Protein AF-0000000084557994 (afdb_homodimer)

Sequence (776 aa):
MKQEDIAINGDSAIALAWKQINPDVVAAYPITPQTIIVEKYSEYVADGHVSTEFVCVESEHSALTLCTTSSSAGARTFTATASQGLAFMWEMLPIAASMRVPLVMAVANRAVSGPIDIHNDHGDVMSARDCGWISLFSENVQEAYDLSIMATRIAEHHSVQLPVLVNLDGFILTHAIERITPLDEKDVRKFVGEFKPLHPLLDVKHPVSHNLMDGPMFYFPHKYQMVVAMHHVPKVAQDVFNDFEKISGRKYKIVEEYKCDDAEYIAIVLGSTFGTMKEAVDQLRKEGKKVGVAMPRMFRPWPIAELAKLMKGKKAVIVMDKHLSIGSYGPMFPEVVAAALENESMPKMYNYIYGLGGADTMVSDFISVFRDVEKGKAKRINYLGVKEMKQEDIAINGDSAIALAWKQINPDVVAAYPITPQTIIVEKYSEYVADGHVSTEFVCVESEHSALTLCTTSSSAGARTFTATASQGLAFMWEMLPIAASMRVPLVMAVANRAVSGPIDIHNDHGDVMSARDCGWISLFSENVQEAYDLSIMATRIAEHHSVQLPVLVNLDGFILTHAIERITPLDEKDVRKFVGEFKPLHPLLDVKHPVSHNLMDGPMFYFPHKYQMVVAMHHVPKVAQDVFNDFEKISGRKYKIVEEYKCDDAEYIAIVLGSTFGTMKEAVDQLRKEGKKVGVAMPRMFRPWPIAELAKLMKGKKAVIVMDKHLSIGSYGPMFPEVVAAALENESMPKMYNYIYGLGGADTMVSDFISVFRDVEKGKAKRINYLGVKE

Structure (mmCIF, N/CA/C/O backbone):
data_AF-0000000084557994-model_v1
#
loop_
_entity.id
_entity.type
_entity.pdbx_description
1 polymer 'PorA protein'
#
loop_
_atom_site.group_PDB
_atom_site.id
_atom_site.type_symbol
_atom_site.label_atom_id
_atom_site.label_alt_id
_atom_site.label_comp_id
_atom_site.label_asym_id
_atom_site.label_entity_id
_atom_site.label_seq_id
_atom_site.pdbx_PDB_ins_code
_atom_site.Cartn_x
_atom_site.Cartn_y
_atom_site.Cartn_z
_atom_site.occupancy
_atom_site.B_iso_or_equiv
_atom_site.auth_seq_id
_atom_site.auth_comp_id
_atom_site.auth_asym_id
_atom_site.auth_atom_id
_atom_site.pdbx_PDB_model_num
ATOM 1 N N . MET A 1 1 ? -2.791 -40.188 -21.484 1 44.28 1 MET A N 1
ATOM 2 C CA . MET A 1 1 ? -2.271 -39.812 -22.797 1 44.28 1 MET A CA 1
ATOM 3 C C . MET A 1 1 ? -1.181 -38.75 -22.688 1 44.28 1 MET A C 1
ATOM 5 O O . MET A 1 1 ? -1.223 -37.906 -21.797 1 44.28 1 MET A O 1
ATOM 9 N N . LYS A 1 2 ? -0.091 -38.906 -23.234 1 56.62 2 LYS A N 1
ATOM 10 C CA . LYS A 1 2 ? 1.094 -38.062 -23.141 1 56.62 2 LYS A CA 1
ATOM 11 C C . LYS A 1 2 ? 0.76 -36.625 -23.484 1 56.62 2 LYS A C 1
ATOM 13 O O . LYS A 1 2 ? 0.193 -36.344 -24.547 1 56.62 2 LYS A O 1
ATOM 18 N N . GLN A 1 3 ? 0.697 -35.625 -22.562 1 70.25 3 GLN A N 1
ATOM 19 C CA . GLN A 1 3 ? 0.395 -34.188 -22.781 1 70.25 3 GLN A CA 1
ATOM 20 C C . GLN A 1 3 ? 1.343 -33.594 -23.797 1 70.25 3 GLN A C 1
ATOM 22 O O . GLN A 1 3 ? 2.555 -33.812 -23.75 1 70.25 3 GLN A O 1
ATOM 27 N N . GLU A 1 4 ? 0.827 -33.25 -25.016 1 87.25 4 GLU A N 1
ATOM 28 C CA . GLU A 1 4 ? 1.616 -32.625 -26.078 1 87.25 4 GLU A CA 1
ATOM 29 C C . GLU A 1 4 ? 1.887 -31.156 -25.797 1 87.25 4 GLU A C 1
ATOM 31 O O . GLU A 1 4 ? 1.007 -30.453 -25.312 1 87.25 4 GLU A O 1
ATOM 36 N N . ASP A 1 5 ? 3.127 -30.781 -25.984 1 94.06 5 ASP A N 1
ATOM 37 C CA . ASP A 1 5 ? 3.535 -29.391 -25.828 1 94.06 5 ASP A CA 1
ATOM 38 C C . ASP A 1 5 ? 2.881 -28.5 -26.875 1 94.06 5 ASP A C 1
ATOM 40 O O . ASP A 1 5 ? 2.65 -28.938 -28 1 94.06 5 ASP A O 1
ATOM 44 N N . ILE A 1 6 ? 2.553 -27.328 -26.438 1 95.94 6 ILE A N 1
ATOM 45 C CA . ILE A 1 6 ? 2.016 -26.359 -27.375 1 95.94 6 ILE A CA 1
ATOM 46 C C . ILE A 1 6 ? 2.74 -25.016 -27.203 1 95.94 6 ILE A C 1
ATOM 48 O O . ILE A 1 6 ? 3.334 -24.766 -26.156 1 95.94 6 ILE A O 1
ATOM 52 N N . ALA A 1 7 ? 2.758 -24.25 -28.234 1 96.69 7 ALA A N 1
ATOM 53 C CA . ALA A 1 7 ? 3.238 -22.859 -28.188 1 96.69 7 ALA A CA 1
ATOM 54 C C . ALA A 1 7 ? 2.084 -21.891 -27.984 1 96.69 7 ALA A C 1
ATOM 56 O O . ALA A 1 7 ? 1.132 -21.875 -28.766 1 96.69 7 ALA A O 1
ATOM 57 N N . ILE A 1 8 ? 2.162 -21.125 -26.922 1 96.31 8 ILE A N 1
ATOM 58 C CA . ILE A 1 8 ? 1.034 -20.281 -26.578 1 96.31 8 ILE A CA 1
ATOM 59 C C . ILE A 1 8 ? 1.528 -19.062 -25.781 1 96.31 8 ILE A C 1
ATOM 61 O O . ILE A 1 8 ? 2.559 -19.141 -25.109 1 96.31 8 ILE A O 1
ATOM 65 N N . ASN A 1 9 ? 0.932 -17.938 -25.938 1 95.62 9 ASN A N 1
ATOM 66 C CA . ASN A 1 9 ? 1.305 -16.781 -25.109 1 95.62 9 ASN A CA 1
ATOM 67 C C . ASN A 1 9 ? 0.622 -16.828 -23.75 1 95.62 9 ASN A C 1
ATOM 69 O O . ASN A 1 9 ? -0.311 -17.609 -23.547 1 95.62 9 ASN A O 1
ATOM 73 N N . GLY A 1 10 ? 1.107 -16.062 -22.828 1 96.88 10 GLY A N 1
ATOM 74 C CA . GLY A 1 10 ? 0.639 -16.094 -21.438 1 96.88 10 GLY A CA 1
ATOM 75 C C . GLY A 1 10 ? -0.854 -15.859 -21.312 1 96.88 10 GLY A C 1
ATOM 76 O O . GLY A 1 10 ? -1.539 -16.562 -20.578 1 96.88 10 GLY A O 1
ATOM 77 N N . ASP A 1 11 ? -1.378 -14.836 -22.016 1 97.38 11 ASP A N 1
ATOM 78 C CA . ASP A 1 11 ? -2.799 -14.508 -21.953 1 97.38 11 ASP A CA 1
ATOM 79 C C . ASP A 1 11 ? -3.654 -15.68 -22.438 1 97.38 11 ASP A C 1
ATOM 81 O O . ASP A 1 11 ? -4.633 -16.047 -21.781 1 97.38 11 ASP A O 1
ATOM 85 N N . SER A 1 12 ? -3.254 -16.234 -23.531 1 97.38 12 SER A N 1
ATOM 86 C CA . SER A 1 12 ? -3.992 -17.359 -24.094 1 97.38 12 SER A CA 1
ATOM 87 C C . SER A 1 12 ? -3.879 -18.594 -23.203 1 97.38 12 SER A C 1
ATOM 89 O O . SER A 1 12 ? -4.809 -19.406 -23.125 1 97.38 12 SER A O 1
ATOM 91 N N . ALA A 1 13 ? -2.748 -18.734 -22.562 1 98.06 13 ALA A N 1
ATOM 92 C CA . ALA A 1 13 ? -2.561 -19.844 -21.625 1 98.06 13 ALA A CA 1
ATOM 93 C C . ALA A 1 13 ? -3.539 -19.75 -20.469 1 98.06 13 ALA A C 1
ATOM 95 O O . ALA A 1 13 ? -4.074 -20.781 -20.016 1 98.06 13 ALA A O 1
ATOM 96 N N . ILE A 1 14 ? -3.748 -18.594 -19.938 1 98.38 14 ILE A N 1
ATOM 97 C CA . ILE A 1 14 ? -4.719 -18.375 -18.875 1 98.38 14 ILE A CA 1
ATOM 98 C C . ILE A 1 14 ? -6.125 -18.688 -19.391 1 98.38 14 ILE A C 1
ATOM 100 O O . ILE A 1 14 ? -6.906 -19.359 -18.703 1 98.38 14 ILE A O 1
ATOM 104 N N . ALA A 1 15 ? -6.418 -18.172 -20.578 1 98.25 15 ALA A N 1
ATOM 105 C CA . ALA A 1 15 ? -7.715 -18.453 -21.188 1 98.25 15 ALA A CA 1
ATOM 106 C C . ALA A 1 15 ? -7.938 -19.953 -21.344 1 98.25 15 ALA A C 1
ATOM 108 O O . ALA A 1 15 ? -9.047 -20.453 -21.125 1 98.25 15 ALA A O 1
ATOM 109 N N . LEU A 1 16 ? -6.922 -20.625 -21.75 1 98.06 16 LEU A N 1
ATOM 110 C CA . LEU A 1 16 ? -6.996 -22.078 -21.891 1 98.06 16 LEU A CA 1
ATOM 111 C C . LEU A 1 16 ? -7.316 -22.734 -20.562 1 98.06 16 LEU A C 1
ATOM 113 O O . LEU A 1 16 ? -8.164 -23.641 -20.5 1 98.06 16 LEU A O 1
ATOM 117 N N . ALA A 1 17 ? -6.59 -22.359 -19.516 1 98.5 17 ALA A N 1
ATOM 118 C CA . ALA A 1 17 ? -6.875 -22.875 -18.172 1 98.5 17 ALA A CA 1
ATOM 119 C C . ALA A 1 17 ? -8.336 -22.641 -17.797 1 98.5 17 ALA A C 1
ATOM 121 O O . ALA A 1 17 ? -8.992 -23.547 -17.266 1 98.5 17 ALA A O 1
ATOM 122 N N . TRP A 1 18 ? -8.82 -21.391 -18.047 1 98.44 18 TRP A N 1
ATOM 123 C CA . TRP A 1 18 ? -10.211 -21.047 -17.75 1 98.44 18 TRP A CA 1
ATOM 124 C C . TRP A 1 18 ? -11.172 -21.953 -18.516 1 98.44 18 TRP A C 1
ATOM 126 O O . TRP A 1 18 ? -12.172 -22.406 -17.953 1 98.44 18 TRP A O 1
ATOM 136 N N . LYS A 1 19 ? -10.844 -22.141 -19.781 1 98.25 19 LYS A N 1
ATOM 137 C CA . LYS A 1 19 ? -11.672 -23.016 -20.609 1 98.25 19 LYS A CA 1
ATOM 138 C C . LYS A 1 19 ? -11.781 -24.422 -20 1 98.25 19 LYS A C 1
ATOM 140 O O . LYS A 1 19 ? -12.867 -24.984 -19.953 1 98.25 19 LYS A O 1
ATOM 145 N N . GLN A 1 20 ? -10.664 -24.906 -19.578 1 98 20 GLN A N 1
ATOM 146 C CA . GLN A 1 20 ? -10.617 -26.25 -19.016 1 98 20 GLN A CA 1
ATOM 147 C C . GLN A 1 20 ? -11.367 -26.328 -17.688 1 98 20 GLN A C 1
ATOM 149 O O . GLN A 1 20 ? -11.938 -27.359 -17.344 1 98 20 GLN A O 1
ATOM 154 N N . ILE A 1 21 ? -11.406 -25.25 -16.938 1 97.81 21 ILE A N 1
ATOM 155 C CA . ILE A 1 21 ? -12.094 -25.188 -15.656 1 97.81 21 ILE A CA 1
ATOM 156 C C . ILE A 1 21 ? -13.594 -24.984 -15.891 1 97.81 21 ILE A C 1
ATOM 158 O O . ILE A 1 21 ? -14.414 -25.531 -15.141 1 97.81 21 ILE A O 1
ATOM 162 N N . ASN A 1 22 ? -13.914 -24.219 -16.906 1 97.75 22 ASN A N 1
ATOM 163 C CA . ASN A 1 22 ? -15.297 -23.906 -17.266 1 97.75 22 ASN A CA 1
ATOM 164 C C . ASN A 1 22 ? -16.031 -23.172 -16.141 1 97.75 22 ASN A C 1
ATOM 166 O O . ASN A 1 22 ? -17.062 -23.641 -15.664 1 97.75 22 ASN A O 1
ATOM 170 N N . PRO A 1 23 ? -15.508 -22 -15.742 1 97.5 23 PRO A N 1
ATOM 171 C CA . PRO A 1 23 ? -16.219 -21.234 -14.711 1 97.5 23 PRO A CA 1
ATOM 172 C C . PRO A 1 23 ? -17.656 -20.891 -15.109 1 97.5 23 PRO A C 1
ATOM 174 O O . PRO A 1 23 ? -17.969 -20.875 -16.297 1 97.5 23 PRO A O 1
ATOM 177 N N . ASP A 1 24 ? -18.516 -20.562 -14.133 1 96.94 24 ASP A N 1
ATOM 178 C CA . ASP A 1 24 ? -19.906 -20.234 -14.391 1 96.94 24 ASP A CA 1
ATOM 179 C C . ASP A 1 24 ? -20.047 -18.844 -15 1 96.94 24 ASP A C 1
ATOM 181 O O . ASP A 1 24 ? -20.875 -18.609 -15.883 1 96.94 24 ASP A O 1
ATOM 185 N N . VAL A 1 25 ? -19.281 -17.906 -14.461 1 97 25 VAL A N 1
ATOM 186 C CA . VAL A 1 25 ? -19.406 -16.516 -14.875 1 97 25 VAL A CA 1
ATOM 187 C C . VAL A 1 25 ? -18.016 -15.93 -15.117 1 97 25 VAL A C 1
ATOM 189 O O . VAL A 1 25 ? -17.078 -16.188 -14.352 1 97 25 VAL A O 1
ATOM 192 N N . VAL A 1 26 ? -17.844 -15.266 -16.203 1 97 26 VAL A N 1
ATOM 193 C CA . VAL A 1 26 ? -16.672 -14.445 -16.484 1 97 26 VAL A CA 1
ATOM 194 C C . VAL A 1 26 ? -17.109 -13.023 -16.828 1 97 26 VAL A C 1
ATOM 196 O O . VAL A 1 26 ? -17.859 -12.82 -17.781 1 97 26 VAL A O 1
ATOM 199 N N . ALA A 1 27 ? -16.672 -12.07 -15.992 1 95.44 27 ALA A N 1
ATOM 200 C CA . ALA A 1 27 ? -16.891 -10.656 -16.281 1 95.44 27 ALA A CA 1
ATOM 201 C C . ALA A 1 27 ? -15.664 -10.039 -16.953 1 95.44 27 ALA A C 1
ATOM 203 O O . ALA A 1 27 ? -14.539 -10.18 -16.469 1 95.44 27 ALA A O 1
ATOM 204 N N . ALA A 1 28 ? -15.977 -9.359 -18.062 1 91.31 28 ALA A N 1
ATOM 205 C CA . ALA A 1 28 ? -14.828 -8.93 -18.859 1 91.31 28 ALA A CA 1
ATOM 206 C C . ALA A 1 28 ? -14.938 -7.449 -19.219 1 91.31 28 ALA A C 1
ATOM 208 O O . ALA A 1 28 ? -16.031 -6.957 -19.531 1 91.31 28 ALA A O 1
ATOM 209 N N . TYR A 1 29 ? -13.898 -6.707 -19.094 1 88.06 29 TYR A N 1
ATOM 210 C CA . TYR A 1 29 ? -13.648 -5.383 -19.656 1 88.06 29 TYR A CA 1
ATOM 211 C C . TYR A 1 29 ? -12.258 -5.305 -20.281 1 88.06 29 TYR A C 1
ATOM 213 O O . TYR A 1 29 ? -11.266 -5.637 -19.625 1 88.06 29 TYR A O 1
ATOM 221 N N . PRO A 1 30 ? -12.148 -4.855 -21.516 1 85.94 30 PRO A N 1
ATOM 222 C CA . PRO A 1 30 ? -10.852 -4.895 -22.203 1 85.94 30 PRO A CA 1
ATOM 223 C C . PRO A 1 30 ? -9.883 -3.832 -21.688 1 85.94 30 PRO A C 1
ATOM 225 O O . PRO A 1 30 ? -10.289 -2.701 -21.406 1 85.94 30 PRO A O 1
ATOM 228 N N . ILE A 1 31 ? -8.711 -4.227 -21.5 1 85.31 31 ILE A N 1
ATOM 229 C CA . ILE A 1 31 ? -7.594 -3.338 -21.203 1 85.31 31 ILE A CA 1
ATOM 230 C C . ILE A 1 31 ? -6.277 -4.035 -21.531 1 85.31 31 ILE A C 1
ATOM 232 O O . ILE A 1 31 ? -6.027 -5.152 -21.062 1 85.31 31 ILE A O 1
ATOM 236 N N . THR A 1 32 ? -5.477 -3.354 -22.281 1 82.81 32 THR A N 1
ATOM 237 C CA . THR A 1 32 ? -4.164 -3.896 -22.609 1 82.81 32 THR A CA 1
ATOM 238 C C . THR A 1 32 ? -3.303 -4.035 -21.359 1 82.81 32 THR A C 1
ATOM 240 O O . THR A 1 32 ? -3.271 -3.135 -20.516 1 82.81 32 THR A O 1
ATOM 243 N N . PRO A 1 33 ? -2.617 -5.172 -21.078 1 87.81 33 PRO A N 1
ATOM 244 C CA . PRO A 1 33 ? -2.408 -6.25 -22.047 1 87.81 33 PRO A CA 1
ATOM 245 C C . PRO A 1 33 ? -3.281 -7.473 -21.766 1 87.81 33 PRO A C 1
ATOM 247 O O . PRO A 1 33 ? -3.137 -8.5 -22.438 1 87.81 33 PRO A O 1
ATOM 250 N N . GLN A 1 34 ? -4.195 -7.363 -20.891 1 86.88 34 GLN A N 1
ATOM 251 C CA . GLN A 1 34 ? -4.938 -8.555 -20.5 1 86.88 34 GLN A CA 1
ATOM 252 C C . GLN A 1 34 ? -6.035 -8.883 -21.516 1 86.88 34 GLN A C 1
ATOM 254 O O . GLN A 1 34 ? -6.641 -9.953 -21.453 1 86.88 34 GLN A O 1
ATOM 259 N N . THR A 1 35 ? -6.266 -8.016 -22.516 1 87 35 THR A N 1
ATOM 260 C CA . THR A 1 35 ? -7.398 -8.102 -23.438 1 87 35 THR A CA 1
ATOM 261 C C . THR A 1 35 ? -7.41 -9.445 -24.156 1 87 35 THR A C 1
ATOM 263 O O . THR A 1 35 ? -8.477 -10.008 -24.422 1 87 35 THR A O 1
ATOM 266 N N . ILE A 1 36 ? -6.293 -9.984 -24.344 1 92.69 36 ILE A N 1
ATOM 267 C CA . ILE A 1 36 ? -6.164 -11.25 -25.062 1 92.69 36 ILE A CA 1
ATOM 268 C C . ILE A 1 36 ? -6.805 -12.367 -24.25 1 92.69 36 ILE A C 1
ATOM 270 O O . ILE A 1 36 ? -7.402 -13.289 -24.812 1 92.69 36 ILE A O 1
ATOM 274 N N . ILE A 1 37 ? -6.797 -12.328 -22.969 1 95.81 37 ILE A N 1
ATOM 275 C CA . ILE A 1 37 ? -7.387 -13.344 -22.109 1 95.81 37 ILE A CA 1
ATOM 276 C C . ILE A 1 37 ? -8.898 -13.414 -22.344 1 95.81 37 ILE A C 1
ATOM 278 O O . ILE A 1 37 ? -9.438 -14.477 -22.656 1 95.81 37 ILE A O 1
ATOM 282 N N . VAL A 1 38 ? -9.531 -12.242 -22.234 1 94 38 VAL A N 1
ATOM 283 C CA . VAL A 1 38 ? -10.992 -12.203 -22.297 1 94 38 VAL A CA 1
ATOM 284 C C . VAL A 1 38 ? -11.453 -12.383 -23.734 1 94 38 VAL A C 1
ATOM 286 O O . VAL A 1 38 ? -12.516 -12.961 -23.984 1 94 38 VAL A O 1
ATOM 289 N N . GLU A 1 39 ? -10.672 -11.883 -24.656 1 94.12 39 GLU A N 1
ATOM 290 C CA . GLU A 1 39 ? -11 -12.094 -26.062 1 94.12 39 GLU A CA 1
ATOM 291 C C . GLU A 1 39 ? -10.961 -13.578 -26.438 1 94.12 39 GLU A C 1
ATOM 293 O O . GLU A 1 39 ? -11.898 -14.094 -27.047 1 94.12 39 GLU A O 1
ATOM 298 N N . LYS A 1 40 ? -9.883 -14.219 -26.109 1 96 40 LYS A N 1
ATOM 299 C CA . LYS A 1 40 ? -9.742 -15.648 -26.375 1 96 40 LYS A CA 1
ATOM 300 C C . LYS A 1 40 ? -10.828 -16.453 -25.672 1 96 40 LYS A C 1
ATOM 302 O O . LYS A 1 40 ? -11.383 -17.391 -26.234 1 96 40 LYS A O 1
ATOM 307 N N . TYR A 1 41 ? -11.117 -16.078 -24.484 1 96.81 41 TYR A N 1
ATOM 308 C CA . TYR A 1 41 ? -12.141 -16.812 -23.75 1 96.81 41 TYR A CA 1
ATOM 309 C C . TYR A 1 41 ? -13.516 -16.625 -24.375 1 96.81 41 TYR A C 1
ATOM 311 O O . TYR A 1 41 ? -14.32 -17.562 -24.422 1 96.81 41 TYR A O 1
ATOM 319 N N . SER A 1 42 ? -13.734 -15.43 -24.797 1 95.69 42 SER A N 1
ATOM 320 C CA . SER A 1 42 ? -15 -15.156 -25.469 1 95.69 42 SER A CA 1
ATOM 321 C C . SER A 1 42 ? -15.18 -16.047 -26.703 1 95.69 42 SER A C 1
ATOM 323 O O . SER A 1 42 ? -16.297 -16.438 -27.047 1 95.69 42 SER A O 1
ATOM 325 N N . GLU A 1 43 ? -14.102 -16.328 -27.359 1 96.69 43 GLU A N 1
ATOM 326 C CA . GLU A 1 43 ? -14.148 -17.25 -28.5 1 96.69 43 GLU A CA 1
ATOM 327 C C . GLU A 1 43 ? -14.57 -18.641 -28.047 1 96.69 43 GLU A C 1
ATOM 329 O O . GLU A 1 43 ? -15.359 -19.297 -28.734 1 96.69 43 GLU A O 1
ATOM 334 N N . TYR A 1 44 ? -14 -19.047 -26.969 1 97.19 44 TYR A N 1
ATOM 335 C CA . TYR A 1 44 ? -14.375 -20.359 -26.438 1 97.19 44 TYR A CA 1
ATOM 336 C C . TYR A 1 44 ? -15.867 -20.422 -26.141 1 97.19 44 TYR A C 1
ATOM 338 O O . TYR A 1 44 ? -16.5 -21.453 -26.359 1 97.19 44 TYR A O 1
ATOM 346 N N . VAL A 1 45 ? -16.406 -19.344 -25.562 1 96.56 45 VAL A N 1
ATOM 347 C CA . VAL A 1 45 ? -17.828 -19.266 -25.25 1 96.56 45 VAL A CA 1
ATOM 348 C C . VAL A 1 45 ? -18.656 -19.297 -26.531 1 96.56 45 VAL A C 1
ATOM 350 O O . VAL A 1 45 ? -19.609 -20.078 -26.641 1 96.56 45 VAL A O 1
ATOM 353 N N . ALA A 1 46 ? -18.266 -18.516 -27.453 1 96.5 46 ALA A N 1
ATOM 354 C CA . ALA A 1 46 ? -18.984 -18.391 -28.719 1 96.5 46 ALA A CA 1
ATOM 355 C C . ALA A 1 46 ? -19 -19.719 -29.469 1 96.5 46 ALA A C 1
ATOM 357 O O . ALA A 1 46 ? -19.969 -20.062 -30.141 1 96.5 46 ALA A O 1
ATOM 358 N N . ASP A 1 47 ? -17.953 -20.438 -29.312 1 97.44 47 ASP A N 1
ATOM 359 C CA . ASP A 1 47 ? -17.781 -21.703 -30.031 1 97.44 47 ASP A CA 1
ATOM 360 C C . ASP A 1 47 ? -18.453 -22.844 -29.281 1 97.44 47 ASP A C 1
ATOM 362 O O . ASP A 1 47 ? -18.453 -23.984 -29.766 1 97.44 47 ASP A O 1
ATOM 366 N N . GLY A 1 48 ? -18.922 -22.641 -28.094 1 96.5 48 GLY A N 1
ATOM 367 C CA . GLY A 1 48 ? -19.656 -23.656 -27.328 1 96.5 48 GLY A CA 1
ATOM 368 C C . GLY A 1 48 ? -18.75 -24.625 -26.594 1 96.5 48 GLY A C 1
ATOM 369 O O . GLY A 1 48 ? -19.172 -25.703 -26.219 1 96.5 48 GLY A O 1
ATOM 370 N N . HIS A 1 49 ? -17.516 -24.172 -26.484 1 96.31 49 HIS A N 1
ATOM 371 C CA . HIS A 1 49 ? -16.562 -25.047 -25.781 1 96.31 49 HIS A CA 1
ATOM 372 C C . HIS A 1 49 ? -16.812 -25.031 -24.281 1 96.31 49 HIS A C 1
ATOM 374 O O . HIS A 1 49 ? -16.391 -25.953 -23.578 1 96.31 49 HIS A O 1
ATOM 380 N N . VAL A 1 50 ? -17.422 -23.938 -23.781 1 97.12 50 VAL A N 1
ATOM 381 C CA . VAL A 1 50 ? -17.719 -23.781 -22.359 1 97.12 50 VAL A CA 1
ATOM 382 C C . VAL A 1 50 ? -19.156 -23.297 -22.188 1 97.12 50 VAL A C 1
ATOM 384 O O . VAL A 1 50 ? -19.781 -22.812 -23.125 1 97.12 50 VAL A O 1
ATOM 387 N N . SER A 1 51 ? -19.703 -23.469 -21 1 96.69 51 SER A N 1
ATOM 388 C CA . SER A 1 51 ? -21.078 -23.078 -20.688 1 96.69 51 SER A CA 1
ATOM 389 C C . SER A 1 51 ? -21.109 -21.766 -19.906 1 96.69 51 SER A C 1
ATOM 391 O O . SER A 1 51 ? -22.172 -21.344 -19.438 1 96.69 51 SER A O 1
ATOM 393 N N . THR A 1 52 ? -20.031 -21.094 -19.828 1 97.06 52 THR A N 1
ATOM 394 C CA . THR A 1 52 ? -19.812 -19.891 -19.016 1 97.06 52 THR A CA 1
ATOM 395 C C . THR A 1 52 ? -20.719 -18.766 -19.484 1 97.06 52 THR A C 1
ATOM 397 O O . THR A 1 52 ? -20.891 -18.547 -20.688 1 97.06 52 THR A O 1
ATOM 400 N N . GLU A 1 53 ? -21.344 -18.062 -18.547 1 96.75 53 GLU A N 1
ATOM 401 C CA . GLU A 1 53 ? -21.953 -16.766 -18.828 1 96.75 53 GLU A CA 1
ATOM 402 C C . GLU A 1 53 ? -20.906 -15.664 -18.938 1 96.75 53 GLU A C 1
ATOM 404 O O . GLU A 1 53 ? -20.375 -15.211 -17.922 1 96.75 53 GLU A O 1
ATOM 409 N N . PHE A 1 54 ? -20.656 -15.32 -20.109 1 95.88 54 PHE A N 1
ATOM 410 C CA . PHE A 1 54 ? -19.672 -14.281 -20.391 1 95.88 54 PHE A CA 1
ATOM 411 C C . PHE A 1 54 ? -20.344 -12.914 -20.484 1 95.88 54 PHE A C 1
ATOM 413 O O . PHE A 1 54 ? -21.203 -12.695 -21.328 1 95.88 54 PHE A O 1
ATOM 420 N N . VAL A 1 55 ? -19.953 -11.961 -19.609 1 94.44 55 VAL A N 1
ATOM 421 C CA . VAL A 1 55 ? -20.641 -10.672 -19.547 1 94.44 55 VAL A CA 1
ATOM 422 C C . VAL A 1 55 ? -19.641 -9.547 -19.828 1 94.44 55 VAL A C 1
ATOM 424 O O . VAL A 1 55 ? -18.656 -9.391 -19.094 1 94.44 55 VAL A O 1
ATOM 427 N N . CYS A 1 56 ? -19.875 -8.836 -20.859 1 90.5 56 CYS A N 1
ATOM 428 C CA . CYS A 1 56 ? -19.141 -7.609 -21.109 1 90.5 56 CYS A CA 1
ATOM 429 C C . CYS A 1 56 ? -19.719 -6.449 -20.312 1 90.5 56 CYS A C 1
ATOM 431 O O . CYS A 1 56 ? -20.875 -6.07 -20.516 1 90.5 56 CYS A O 1
ATOM 433 N N . VAL A 1 57 ? -18.906 -5.918 -19.484 1 89.5 57 VAL A N 1
ATOM 434 C CA . VAL A 1 57 ? -19.406 -4.875 -18.609 1 89.5 57 VAL A CA 1
ATOM 435 C C . VAL A 1 57 ? -18.922 -3.51 -19.094 1 89.5 57 VAL A C 1
ATOM 437 O O . VAL A 1 57 ? -18.094 -3.422 -20 1 89.5 57 VAL A O 1
ATOM 440 N N . GLU A 1 58 ? -19.516 -2.48 -18.484 1 84.81 58 GLU A N 1
ATOM 441 C CA . GLU A 1 58 ? -19.25 -1.116 -18.938 1 84.81 58 GLU A CA 1
ATOM 442 C C . GLU A 1 58 ? -17.953 -0.581 -18.344 1 84.81 58 GLU A C 1
ATOM 444 O O . GLU A 1 58 ? -17.406 0.424 -18.812 1 84.81 58 GLU A O 1
ATOM 449 N N . SER A 1 59 ? -17.469 -1.231 -17.312 1 86.69 59 SER A N 1
ATOM 450 C CA . SER A 1 59 ? -16.219 -0.791 -16.672 1 86.69 59 SER A CA 1
ATOM 451 C C . SER A 1 59 ? -15.641 -1.882 -15.781 1 86.69 59 SER A C 1
ATOM 453 O O . SER A 1 59 ? -16.312 -2.875 -15.492 1 86.69 59 SER A O 1
ATOM 455 N N . GLU A 1 60 ? -14.484 -1.66 -15.43 1 84.69 60 GLU A N 1
ATOM 456 C CA . GLU A 1 60 ? -13.844 -2.602 -14.516 1 84.69 60 GLU A CA 1
ATOM 457 C C . GLU A 1 60 ? -14.508 -2.576 -13.148 1 84.69 60 GLU A C 1
ATOM 459 O O . GLU A 1 60 ? -14.586 -3.604 -12.469 1 84.69 60 GLU A O 1
ATOM 464 N N . HIS A 1 61 ? -14.953 -1.427 -12.742 1 86.88 61 HIS A N 1
ATOM 465 C CA . HIS A 1 61 ? -15.727 -1.357 -11.508 1 86.88 61 HIS A CA 1
ATOM 466 C C . HIS A 1 61 ? -16.938 -2.283 -11.562 1 86.88 61 HIS A C 1
ATOM 468 O O . HIS A 1 61 ? -17.203 -3.02 -10.609 1 86.88 61 HIS A O 1
ATOM 474 N N . SER A 1 62 ? -17.578 -2.252 -12.648 1 89.12 62 SER A N 1
ATOM 475 C CA . SER A 1 62 ? -18.734 -3.113 -12.844 1 89.12 62 SER A CA 1
ATOM 476 C C . SER A 1 62 ? -18.328 -4.578 -12.93 1 89.12 62 SER A C 1
ATOM 478 O O . SER A 1 62 ? -19.078 -5.461 -12.484 1 89.12 62 SER A O 1
ATOM 480 N N . ALA A 1 63 ? -17.203 -4.828 -13.5 1 90.69 63 ALA A N 1
ATOM 481 C CA . ALA A 1 63 ? -16.734 -6.199 -13.641 1 90.69 63 ALA A CA 1
ATOM 482 C C . ALA A 1 63 ? -16.562 -6.867 -12.281 1 90.69 63 ALA A C 1
ATOM 484 O O . ALA A 1 63 ? -17.078 -7.969 -12.055 1 90.69 63 ALA A O 1
ATOM 485 N N . LEU A 1 64 ? -15.898 -6.211 -11.383 1 92.75 64 LEU A N 1
ATOM 486 C CA . LEU A 1 64 ? -15.648 -6.816 -10.078 1 92.75 64 LEU A CA 1
ATOM 487 C C . LEU A 1 64 ? -16.922 -6.848 -9.234 1 92.75 64 LEU A C 1
ATOM 489 O O . LEU A 1 64 ? -17.125 -7.777 -8.453 1 92.75 64 LEU A O 1
ATOM 493 N N . THR A 1 65 ? -17.75 -5.828 -9.43 1 91.56 65 THR A N 1
ATOM 494 C CA . THR A 1 65 ? -19.031 -5.855 -8.75 1 91.56 65 THR A CA 1
ATOM 495 C C . THR A 1 65 ? -19.844 -7.082 -9.156 1 91.56 65 THR A C 1
ATOM 497 O O . THR A 1 65 ? -20.391 -7.785 -8.305 1 91.56 65 THR A O 1
ATOM 500 N N . LEU A 1 66 ? -19.875 -7.289 -10.414 1 92.62 66 LEU A N 1
ATOM 501 C CA . LEU A 1 66 ? -20.594 -8.445 -10.938 1 92.62 66 LEU A CA 1
ATOM 502 C C . LEU A 1 66 ? -19.969 -9.742 -10.438 1 92.62 66 LEU A C 1
ATOM 504 O O . LEU A 1 66 ? -20.672 -10.672 -10.055 1 92.62 66 LEU A O 1
ATOM 508 N N . CYS A 1 67 ? -18.672 -9.852 -10.438 1 93.88 67 CYS A N 1
ATOM 509 C CA . CYS A 1 67 ? -17.984 -11.047 -9.969 1 93.88 67 CYS A CA 1
ATOM 510 C C . CYS A 1 67 ? -18.281 -11.312 -8.5 1 93.88 67 CYS A C 1
ATOM 512 O O . CYS A 1 67 ? -18.531 -12.453 -8.109 1 93.88 67 CYS A O 1
ATOM 514 N N . THR A 1 68 ? -18.25 -10.242 -7.73 1 91.94 68 THR A N 1
ATOM 515 C CA . THR A 1 68 ? -18.516 -10.359 -6.301 1 91.94 68 THR A CA 1
ATOM 516 C C . THR A 1 68 ? -19.922 -10.875 -6.059 1 91.94 68 THR A C 1
ATOM 518 O O . THR A 1 68 ? -20.141 -11.781 -5.25 1 91.94 68 THR A O 1
ATOM 521 N N . THR A 1 69 ? -20.844 -10.359 -6.801 1 90.25 69 THR A N 1
ATOM 522 C CA . THR A 1 69 ? -22.234 -10.727 -6.633 1 90.25 69 THR A CA 1
ATOM 523 C C . THR A 1 69 ? -22.5 -12.133 -7.168 1 90.25 69 THR A C 1
ATOM 525 O O . THR A 1 69 ? -23.219 -12.914 -6.555 1 90.25 69 THR A O 1
ATOM 528 N N . SER A 1 70 ? -21.969 -12.43 -8.305 1 91.75 70 SER A N 1
ATOM 529 C CA . SER A 1 70 ? -22.156 -13.758 -8.883 1 91.75 70 SER A CA 1
ATOM 530 C C . SER A 1 70 ? -21.547 -14.844 -8 1 91.75 70 SER A C 1
ATOM 532 O O . SER A 1 70 ? -22.141 -15.898 -7.805 1 91.75 70 SER A O 1
ATOM 534 N N . SER A 1 71 ? -20.375 -14.586 -7.488 1 91.75 71 SER A N 1
ATOM 535 C CA . SER A 1 71 ? -19.75 -15.539 -6.566 1 91.75 71 SER A CA 1
ATOM 536 C C . SER A 1 71 ? -20.578 -15.703 -5.305 1 91.75 71 SER A C 1
ATOM 538 O O . SER A 1 71 ? -20.719 -16.812 -4.785 1 91.75 71 SER A O 1
ATOM 540 N N . SER A 1 72 ? -21.109 -14.625 -4.824 1 88.56 72 SER A N 1
ATOM 541 C CA . SER A 1 72 ? -21.969 -14.68 -3.641 1 88.56 72 SER A CA 1
ATOM 542 C C . SER A 1 72 ? -23.203 -15.523 -3.893 1 88.56 72 SER A C 1
ATOM 544 O O . SER A 1 72 ? -23.766 -16.109 -2.963 1 88.56 72 SER A O 1
ATOM 546 N N . ALA A 1 73 ? -23.578 -15.5 -5.133 1 88.31 73 ALA A N 1
ATOM 547 C CA . ALA A 1 73 ? -24.766 -16.266 -5.516 1 88.31 73 ALA A CA 1
ATOM 548 C C . ALA A 1 73 ? -24.422 -17.75 -5.703 1 88.31 73 ALA A C 1
ATOM 550 O O . ALA A 1 73 ? -25.312 -18.578 -5.906 1 88.31 73 ALA A O 1
ATOM 551 N N . GLY A 1 74 ? -23.125 -18.078 -5.668 1 89.81 74 GLY A N 1
ATOM 552 C CA . GLY A 1 74 ? -22.719 -19.484 -5.719 1 89.81 74 GLY A CA 1
ATOM 553 C C . GLY A 1 74 ? -22.094 -19.875 -7.047 1 89.81 74 GLY A C 1
ATOM 554 O O . GLY A 1 74 ? -21.953 -21.062 -7.344 1 89.81 74 GLY A O 1
ATOM 555 N N . ALA A 1 75 ? -21.781 -18.891 -7.84 1 93.81 75 ALA A N 1
ATOM 556 C CA . ALA A 1 75 ? -21.172 -19.172 -9.141 1 93.81 75 ALA A CA 1
ATOM 557 C C . ALA A 1 75 ? -19.656 -19.125 -9.062 1 93.81 75 ALA A C 1
ATOM 559 O O . ALA A 1 75 ? -19.078 -18.281 -8.367 1 93.81 75 ALA A O 1
ATOM 560 N N . ARG A 1 76 ? -19.031 -20.125 -9.672 1 96 76 ARG A N 1
ATOM 561 C CA . ARG A 1 76 ? -17.594 -19.984 -9.914 1 96 76 ARG A CA 1
ATOM 562 C C . ARG A 1 76 ? -17.312 -18.859 -10.906 1 96 76 ARG A C 1
ATOM 564 O O . ARG A 1 76 ? -17.719 -18.938 -12.062 1 96 76 ARG A O 1
ATOM 571 N N . THR A 1 77 ? -16.578 -17.812 -10.414 1 96.5 77 THR A N 1
ATOM 572 C CA . THR A 1 77 ? -16.516 -16.562 -11.172 1 96.5 77 THR A CA 1
ATOM 573 C C . THR A 1 77 ? -15.07 -16.141 -11.391 1 96.5 77 THR A C 1
ATOM 575 O O . THR A 1 77 ? -14.242 -16.219 -10.477 1 96.5 77 THR A O 1
ATOM 578 N N . PHE A 1 78 ? -14.766 -15.734 -12.641 1 97.75 78 PHE A N 1
ATOM 579 C CA . PHE A 1 78 ? -13.438 -15.273 -13.008 1 97.75 78 PHE A CA 1
ATOM 580 C C . PHE A 1 78 ? -13.5 -13.906 -13.672 1 97.75 78 PHE A C 1
ATOM 582 O O . PHE A 1 78 ? -14.547 -13.508 -14.188 1 97.75 78 PHE A O 1
ATOM 589 N N . THR A 1 79 ? -12.422 -13.141 -13.578 1 97.25 79 THR A N 1
ATOM 590 C CA . THR A 1 79 ? -12.242 -11.906 -14.344 1 97.25 79 THR A CA 1
ATOM 591 C C . THR A 1 79 ? -10.758 -11.625 -14.57 1 97.25 79 THR A C 1
ATOM 593 O O . THR A 1 79 ? -9.906 -12.391 -14.117 1 97.25 79 THR A O 1
ATOM 596 N N . ALA A 1 80 ? -10.469 -10.758 -15.43 1 96.62 80 ALA A N 1
ATOM 597 C CA . ALA A 1 80 ? -9.102 -10.344 -15.727 1 96.62 80 ALA A CA 1
ATOM 598 C C . ALA A 1 80 ? -9.016 -8.82 -15.875 1 96.62 80 ALA A C 1
ATOM 600 O O . ALA A 1 80 ? -9.992 -8.172 -16.25 1 96.62 80 ALA A O 1
ATOM 601 N N . THR A 1 81 ? -7.867 -8.25 -15.516 1 95.31 81 THR A N 1
ATOM 602 C CA . THR A 1 81 ? -7.691 -6.809 -15.641 1 95.31 81 THR A CA 1
ATOM 603 C C . THR A 1 81 ? -6.211 -6.445 -15.648 1 95.31 81 THR A C 1
ATOM 605 O O . THR A 1 81 ? -5.355 -7.301 -15.883 1 95.31 81 THR A O 1
ATOM 608 N N . ALA A 1 82 ? -5.941 -5.137 -15.727 1 93.06 82 ALA A N 1
ATOM 609 C CA . ALA A 1 82 ? -4.598 -4.57 -15.664 1 93.06 82 ALA A CA 1
ATOM 610 C C . ALA A 1 82 ? -4.637 -3.104 -15.242 1 93.06 82 ALA A C 1
ATOM 612 O O . ALA A 1 82 ? -5.59 -2.387 -15.555 1 93.06 82 ALA A O 1
ATOM 613 N N . SER A 1 83 ? -3.645 -2.701 -14.5 1 92.25 83 SER A N 1
ATOM 614 C CA . SER A 1 83 ? -3.293 -1.307 -14.258 1 92.25 83 SER A CA 1
ATOM 615 C C . SER A 1 83 ? -4.527 -0.479 -13.914 1 92.25 83 SER A C 1
ATOM 617 O O . SER A 1 83 ? -5.215 -0.763 -12.93 1 92.25 83 SER A O 1
ATOM 619 N N . GLN A 1 84 ? -4.887 0.419 -14.828 1 87.38 84 GLN A N 1
ATOM 620 C CA . GLN A 1 84 ? -5.973 1.366 -14.586 1 87.38 84 GLN A CA 1
ATOM 621 C C . GLN A 1 84 ? -7.293 0.642 -14.352 1 87.38 84 GLN A C 1
ATOM 623 O O . GLN A 1 84 ? -8.164 1.14 -13.633 1 87.38 84 GLN A O 1
ATOM 628 N N . GLY A 1 85 ? -7.398 -0.451 -14.992 1 90.12 85 GLY A N 1
ATOM 629 C CA . GLY A 1 85 ? -8.578 -1.257 -14.727 1 90.12 85 GLY A CA 1
ATOM 630 C C . GLY A 1 85 ? -8.664 -1.733 -13.289 1 90.12 85 GLY A C 1
ATOM 631 O O . GLY A 1 85 ? -9.719 -1.641 -12.656 1 90.12 85 GLY A O 1
ATOM 632 N N . LEU A 1 86 ? -7.562 -2.244 -12.805 1 92.19 86 LEU A N 1
ATOM 633 C CA . LEU A 1 86 ? -7.492 -2.646 -11.406 1 92.19 86 LEU A CA 1
ATOM 634 C C . LEU A 1 86 ? -7.719 -1.451 -10.484 1 92.19 86 LEU A C 1
ATOM 636 O O . LEU A 1 86 ? -8.391 -1.572 -9.453 1 92.19 86 LEU A O 1
ATOM 640 N N . ALA A 1 87 ? -7.133 -0.344 -10.867 1 90.19 87 ALA A N 1
ATOM 641 C CA . ALA A 1 87 ? -7.301 0.889 -10.102 1 90.19 87 ALA A CA 1
ATOM 642 C C . ALA A 1 87 ? -8.766 1.294 -10.023 1 90.19 87 ALA A C 1
ATOM 644 O O . ALA A 1 87 ? -9.242 1.729 -8.977 1 90.19 87 ALA A O 1
ATOM 645 N N . PHE A 1 88 ? -9.43 1.119 -11.117 1 90.69 88 PHE A N 1
ATOM 646 C CA . PHE A 1 88 ? -10.836 1.489 -11.164 1 90.69 88 PHE A CA 1
ATOM 647 C C . PHE A 1 88 ? -11.688 0.48 -10.406 1 90.69 88 PHE A C 1
ATOM 649 O O . PHE A 1 88 ? -12.797 0.796 -9.969 1 90.69 88 PHE A O 1
ATOM 656 N N . MET A 1 89 ? -11.18 -0.751 -10.195 1 91.75 89 MET A N 1
ATOM 657 C CA . MET A 1 89 ? -11.836 -1.796 -9.414 1 91.75 89 MET A CA 1
ATOM 658 C C . MET A 1 89 ? -11.609 -1.581 -7.918 1 91.75 89 MET A C 1
ATOM 660 O O . MET A 1 89 ? -12.211 -2.264 -7.09 1 91.75 89 MET A O 1
ATOM 664 N N . TRP A 1 90 ? -10.852 -0.641 -7.535 1 90.12 90 TRP A N 1
ATOM 665 C CA . TRP A 1 90 ? -10.234 -0.586 -6.215 1 90.12 90 TRP A CA 1
ATOM 666 C C . TRP A 1 90 ? -11.297 -0.581 -5.121 1 90.12 90 TRP A C 1
ATOM 668 O O . TRP A 1 90 ? -11.156 -1.265 -4.105 1 90.12 90 TRP A O 1
ATOM 678 N N . GLU A 1 91 ? -12.328 0.175 -5.281 1 88.44 91 GLU A N 1
ATOM 679 C CA . GLU A 1 91 ? -13.391 0.264 -4.281 1 88.44 91 GLU A CA 1
ATOM 680 C C . GLU A 1 91 ? -13.938 -1.117 -3.934 1 88.44 91 GLU A C 1
ATOM 682 O O . GLU A 1 91 ? -14.305 -1.376 -2.785 1 88.44 91 GLU A O 1
ATOM 687 N N . MET A 1 92 ? -13.883 -2 -4.91 1 91.62 92 MET A N 1
ATOM 688 C CA . MET A 1 92 ? -14.523 -3.299 -4.742 1 91.62 92 MET A CA 1
ATOM 689 C C . MET A 1 92 ? -13.531 -4.344 -4.254 1 91.62 92 MET A C 1
ATOM 691 O O . MET A 1 92 ? -13.922 -5.414 -3.789 1 91.62 92 MET A O 1
ATOM 695 N N . LEU A 1 93 ? -12.297 -4.074 -4.289 1 93.44 93 LEU A N 1
ATOM 696 C CA . LEU A 1 93 ? -11.281 -5.055 -3.92 1 93.44 93 LEU A CA 1
ATOM 697 C C . LEU A 1 93 ? -11.414 -5.445 -2.453 1 93.44 93 LEU A C 1
ATOM 699 O O . LEU A 1 93 ? -11.578 -6.625 -2.133 1 93.44 93 LEU A O 1
ATOM 703 N N . PRO A 1 94 ? -11.414 -4.484 -1.564 1 89.62 94 PRO A N 1
ATOM 704 C CA . PRO A 1 94 ? -11.562 -4.867 -0.159 1 89.62 94 PRO A CA 1
ATOM 705 C C . PRO A 1 94 ? -12.938 -5.461 0.15 1 89.62 94 PRO A C 1
ATOM 707 O O . PRO A 1 94 ? -13.062 -6.32 1.022 1 89.62 94 PRO A O 1
ATOM 710 N N . ILE A 1 95 ? -13.938 -5.035 -0.552 1 89.25 95 ILE A N 1
ATOM 711 C CA . ILE A 1 95 ? -15.305 -5.496 -0.323 1 89.25 95 ILE A CA 1
ATOM 712 C C . ILE A 1 95 ? -15.414 -6.977 -0.69 1 89.25 95 ILE A C 1
ATOM 714 O O . ILE A 1 95 ? -15.953 -7.773 0.081 1 89.25 95 ILE A O 1
ATOM 718 N N . ALA A 1 96 ? -14.883 -7.289 -1.813 1 91.19 96 ALA A N 1
ATOM 719 C CA . ALA A 1 96 ? -14.93 -8.68 -2.266 1 91.19 96 ALA A CA 1
ATOM 720 C C . ALA A 1 96 ? -14.234 -9.602 -1.267 1 91.19 96 ALA A C 1
ATOM 722 O O . ALA A 1 96 ? -14.758 -10.68 -0.948 1 91.19 96 ALA A O 1
ATOM 723 N N . ALA A 1 97 ? -13.125 -9.203 -0.815 1 91.19 97 ALA A N 1
ATOM 724 C CA . ALA A 1 97 ? -12.383 -10.008 0.154 1 91.19 97 ALA A CA 1
ATOM 725 C C . ALA A 1 97 ? -13.156 -10.141 1.464 1 91.19 97 ALA A C 1
ATOM 727 O O . ALA A 1 97 ? -13.219 -11.219 2.051 1 91.19 97 ALA A O 1
ATOM 728 N N . SER A 1 98 ? -13.727 -9.055 1.89 1 87.44 98 SER A N 1
ATOM 729 C CA . SER A 1 98 ? -14.438 -9.039 3.164 1 87.44 98 SER A CA 1
ATOM 730 C C . SER A 1 98 ? -15.68 -9.922 3.119 1 87.44 98 SER A C 1
ATOM 732 O O . SER A 1 98 ? -16.094 -10.461 4.145 1 87.44 98 SER A O 1
ATOM 734 N N . MET A 1 99 ? -16.266 -10.031 1.975 1 87 99 MET A N 1
ATOM 735 C CA . MET A 1 99 ? -17.438 -10.867 1.809 1 87 99 MET A CA 1
ATOM 736 C C . MET A 1 99 ? -17.078 -12.344 1.806 1 87 99 MET A C 1
ATOM 738 O O . MET A 1 99 ? -17.953 -13.211 1.849 1 87 99 MET A O 1
ATOM 742 N N . ARG A 1 100 ? -15.852 -12.578 1.746 1 88.12 100 ARG A N 1
ATOM 743 C CA . ARG A 1 100 ? -15.344 -13.945 1.778 1 88.12 100 ARG A CA 1
ATOM 744 C C . ARG A 1 100 ? -15.867 -14.758 0.596 1 88.12 100 ARG A C 1
ATOM 746 O O . ARG A 1 100 ? -16.344 -15.875 0.769 1 88.12 100 ARG A O 1
ATOM 753 N N . VAL A 1 101 ? -15.828 -14.156 -0.553 1 89.19 101 VAL A N 1
ATOM 754 C CA . VAL A 1 101 ? -16.266 -14.875 -1.743 1 89.19 101 VAL A CA 1
ATOM 755 C C . VAL A 1 101 ? -15.062 -15.258 -2.6 1 89.19 101 VAL A C 1
ATOM 757 O O . VAL A 1 101 ? -14.18 -14.43 -2.844 1 89.19 101 VAL A O 1
ATOM 760 N N . PRO A 1 102 ? -15.039 -16.5 -2.994 1 93.19 102 PRO A N 1
ATOM 761 C CA . PRO A 1 102 ? -13.93 -16.922 -3.844 1 93.19 102 PRO A CA 1
ATOM 762 C C . PRO A 1 102 ? -14.07 -16.438 -5.285 1 93.19 102 PRO A C 1
ATOM 764 O O . PRO A 1 102 ? -15.148 -16.531 -5.871 1 93.19 102 PRO A O 1
ATOM 767 N N . LEU A 1 103 ? -13.078 -15.859 -5.801 1 94.88 103 LEU A N 1
ATOM 768 C CA . LEU A 1 103 ? -12.992 -15.539 -7.219 1 94.88 103 LEU A CA 1
ATOM 769 C C . LEU A 1 103 ? -11.539 -15.469 -7.676 1 94.88 103 LEU A C 1
ATOM 771 O O . LEU A 1 103 ? -10.633 -15.32 -6.855 1 94.88 103 LEU A O 1
ATOM 775 N N . VAL A 1 104 ? -11.367 -15.695 -8.914 1 97.88 104 VAL A N 1
ATOM 776 C CA . VAL A 1 104 ? -10.023 -15.656 -9.492 1 97.88 104 VAL A CA 1
ATOM 777 C C . VAL A 1 104 ? -9.922 -14.5 -10.484 1 97.88 104 VAL A C 1
ATOM 779 O O . VAL A 1 104 ? -10.781 -14.344 -11.359 1 97.88 104 VAL A O 1
ATOM 782 N N . MET A 1 105 ? -8.969 -13.688 -10.273 1 98.12 105 MET A N 1
ATOM 783 C CA . MET A 1 105 ? -8.695 -12.586 -11.188 1 98.12 105 MET A CA 1
ATOM 784 C C . MET A 1 105 ? -7.281 -12.672 -11.742 1 98.12 105 MET A C 1
ATOM 786 O O . MET A 1 105 ? -6.312 -12.719 -10.977 1 98.12 105 MET A O 1
ATOM 790 N N . ALA A 1 106 ? -7.188 -12.773 -13.016 1 98.06 106 ALA A N 1
ATOM 791 C CA . ALA A 1 106 ? -5.879 -12.625 -13.648 1 98.06 106 ALA A CA 1
ATOM 792 C C . ALA A 1 106 ? -5.496 -11.156 -13.781 1 98.06 106 ALA A C 1
ATOM 794 O O . ALA A 1 106 ? -6.297 -10.336 -14.242 1 98.06 106 ALA A O 1
ATOM 795 N N . VAL A 1 107 ? -4.309 -10.805 -13.344 1 97.62 107 VAL A N 1
ATOM 796 C CA . VAL A 1 107 ? -3.828 -9.438 -13.453 1 97.62 107 VAL A CA 1
ATOM 797 C C . VAL A 1 107 ? -2.566 -9.391 -14.312 1 97.62 107 VAL A C 1
ATOM 799 O O . VAL A 1 107 ? -1.51 -9.875 -13.898 1 97.62 107 VAL A O 1
ATOM 802 N N . ALA A 1 108 ? -2.742 -8.859 -15.469 1 96.88 108 ALA A N 1
ATOM 803 C CA . ALA A 1 108 ? -1.577 -8.57 -16.297 1 96.88 108 ALA A CA 1
ATOM 804 C C . ALA A 1 108 ? -0.863 -7.305 -15.82 1 96.88 108 ALA A C 1
ATOM 806 O O . ALA A 1 108 ? -1.208 -6.195 -16.234 1 96.88 108 ALA A O 1
ATOM 807 N N . ASN A 1 109 ? 0.19 -7.512 -15.109 1 95.88 109 ASN A N 1
ATOM 808 C CA . ASN A 1 109 ? 0.828 -6.418 -14.383 1 95.88 109 ASN A CA 1
ATOM 809 C C . ASN A 1 109 ? 1.43 -5.387 -15.336 1 95.88 109 ASN A C 1
ATOM 811 O O . ASN A 1 109 ? 2.232 -5.734 -16.203 1 95.88 109 ASN A O 1
ATOM 815 N N . ARG A 1 110 ? 1.108 -4.227 -15.141 1 91.25 110 ARG A N 1
ATOM 816 C CA . ARG A 1 110 ? 1.612 -3.113 -15.938 1 91.25 110 ARG A CA 1
ATOM 817 C C . ARG A 1 110 ? 1.649 -1.824 -15.125 1 91.25 110 ARG A C 1
ATOM 819 O O . ARG A 1 110 ? 1.106 -1.766 -14.023 1 91.25 110 ARG A O 1
ATOM 826 N N . ALA A 1 111 ? 2.309 -0.845 -15.688 1 87.44 111 ALA A N 1
ATOM 827 C CA . ALA A 1 111 ? 2.467 0.452 -15.039 1 87.44 111 ALA A CA 1
ATOM 828 C C . ALA A 1 111 ? 1.119 1.144 -14.859 1 87.44 111 ALA A C 1
ATOM 830 O O . ALA A 1 111 ? 0.23 1.016 -15.703 1 87.44 111 ALA A O 1
ATOM 831 N N . VAL A 1 112 ? 0.972 1.734 -13.68 1 84.75 112 VAL A N 1
ATOM 832 C CA . VAL A 1 112 ? -0.196 2.574 -13.438 1 84.75 112 VAL A CA 1
ATOM 833 C C . VAL A 1 112 ? 0.027 3.959 -14.039 1 84.75 112 VAL A C 1
ATOM 835 O O . VAL A 1 112 ? 1.129 4.508 -13.961 1 84.75 112 VAL A O 1
ATOM 838 N N . SER A 1 113 ? -1.111 4.488 -14.562 1 78.75 113 SER A N 1
ATOM 839 C CA . SER A 1 113 ? -1.023 5.754 -15.281 1 78.75 113 SER A CA 1
ATOM 840 C C . SER A 1 113 ? -0.541 6.879 -14.375 1 78.75 113 SER A C 1
ATOM 842 O O . SER A 1 113 ? -0.821 6.879 -13.172 1 78.75 113 SER A O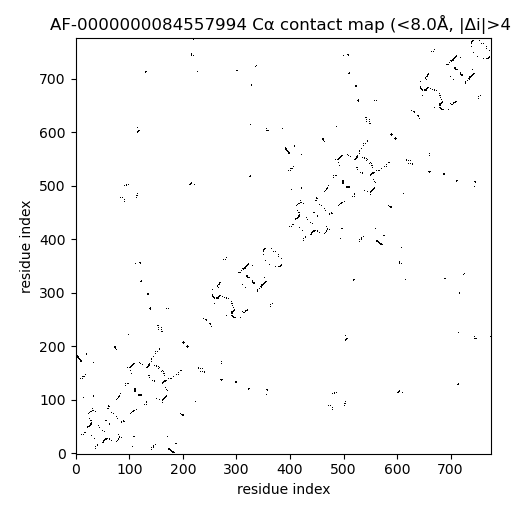 1
ATOM 844 N N . GLY A 1 114 ? 0.32 7.957 -14.977 1 75.56 114 GLY A N 1
ATOM 845 C CA . GLY A 1 114 ? 1.012 9.234 -14.844 1 75.56 114 GLY A CA 1
ATOM 846 C C . GLY A 1 114 ? 2.523 9.094 -14.82 1 75.56 114 GLY A C 1
ATOM 847 O O . GLY A 1 114 ? 3.078 8.414 -13.961 1 75.56 114 GLY A O 1
ATOM 848 N N . PRO A 1 115 ? 2.945 9.102 -15.859 1 75.12 115 PRO A N 1
ATOM 849 C CA . PRO A 1 115 ? 2.414 9.188 -17.219 1 75.12 115 PRO A CA 1
ATOM 850 C C . PRO A 1 115 ? 1.841 7.859 -17.719 1 75.12 115 PRO A C 1
ATOM 852 O O . PRO A 1 115 ? 2.037 6.824 -17.078 1 75.12 115 PRO A O 1
ATOM 855 N N . ILE A 1 116 ? 1.102 7.887 -18.781 1 72.75 116 ILE A N 1
ATOM 856 C CA . ILE A 1 116 ? 0.489 6.676 -19.312 1 72.75 116 ILE A CA 1
ATOM 857 C C . ILE A 1 116 ? 1.571 5.75 -19.859 1 72.75 116 ILE A C 1
ATOM 859 O O . ILE A 1 116 ? 2.465 6.191 -20.578 1 72.75 116 ILE A O 1
ATOM 863 N N . ASP A 1 117 ? 1.581 4.559 -19.344 1 79.12 117 ASP A N 1
ATOM 864 C CA . ASP A 1 117 ? 2.473 3.504 -19.828 1 79.12 117 ASP A CA 1
ATOM 865 C C . ASP A 1 117 ? 1.789 2.141 -19.781 1 79.12 117 ASP A C 1
ATOM 867 O O . ASP A 1 117 ? 1.107 1.818 -18.797 1 79.12 117 ASP A O 1
ATOM 871 N N . ILE A 1 118 ? 1.92 1.429 -20.875 1 79.62 118 ILE A N 1
ATOM 872 C CA . ILE A 1 118 ? 1.183 0.172 -20.953 1 79.62 118 ILE A CA 1
ATOM 873 C C . ILE A 1 118 ? 2.131 -0.999 -20.703 1 79.62 118 ILE A C 1
ATOM 875 O O . ILE A 1 118 ? 1.712 -2.158 -20.719 1 79.62 118 ILE A O 1
ATOM 879 N N . HIS A 1 119 ? 3.312 -0.704 -20.359 1 85.38 119 HIS A N 1
ATOM 880 C CA . HIS A 1 119 ? 4.309 -1.761 -20.219 1 85.38 119 HIS A CA 1
ATOM 881 C C . HIS A 1 119 ? 4.434 -2.211 -18.766 1 85.38 119 HIS A C 1
ATOM 883 O O . HIS A 1 119 ? 3.689 -1.747 -17.906 1 85.38 119 HIS A O 1
ATOM 889 N N . ASN A 1 120 ? 5.328 -3.123 -18.656 1 88.81 120 ASN A N 1
ATOM 890 C CA . ASN A 1 120 ? 5.32 -3.908 -17.438 1 88.81 120 ASN A CA 1
ATOM 891 C C . ASN A 1 120 ? 5.98 -3.154 -16.281 1 88.81 120 ASN A C 1
ATOM 893 O O . ASN A 1 120 ? 7.055 -2.574 -16.453 1 88.81 120 ASN A O 1
ATOM 897 N N . ASP A 1 121 ? 5.352 -3.148 -15.18 1 90.12 121 ASP A N 1
ATOM 898 C CA . ASP A 1 121 ? 5.859 -3.08 -13.812 1 90.12 121 ASP A CA 1
ATOM 899 C C . ASP A 1 121 ? 4.824 -3.592 -12.82 1 90.12 121 ASP A C 1
ATOM 901 O O . ASP A 1 121 ? 3.895 -4.312 -13.195 1 90.12 121 ASP A O 1
ATOM 905 N N . HIS A 1 122 ? 5.059 -3.434 -11.555 1 93.62 122 HIS A N 1
ATOM 906 C CA . HIS A 1 122 ? 4.168 -4.043 -10.578 1 93.62 122 HIS A CA 1
ATOM 907 C C . HIS A 1 122 ? 3.377 -2.984 -9.82 1 93.62 122 HIS A C 1
ATOM 909 O O . HIS A 1 122 ? 2.918 -3.229 -8.695 1 93.62 122 HIS A O 1
ATOM 915 N N . GLY A 1 123 ? 3.266 -1.808 -10.375 1 90.94 123 GLY A N 1
ATOM 916 C CA . GLY A 1 123 ? 2.561 -0.729 -9.695 1 90.94 123 GLY A CA 1
ATOM 917 C C . GLY A 1 123 ? 1.106 -1.05 -9.414 1 90.94 123 GLY A C 1
ATOM 918 O O . GLY A 1 123 ? 0.568 -0.656 -8.375 1 90.94 123 GLY A O 1
ATOM 919 N N . ASP A 1 124 ? 0.479 -1.735 -10.273 1 92.12 124 ASP A N 1
ATOM 920 C CA . ASP A 1 124 ? -0.933 -2.068 -10.117 1 92.12 124 ASP A CA 1
ATOM 921 C C . ASP A 1 124 ? -1.134 -3.086 -8.992 1 92.12 124 ASP A C 1
ATOM 923 O O . ASP A 1 124 ? -1.804 -2.799 -8 1 92.12 124 ASP A O 1
ATOM 927 N N . VAL A 1 125 ? -0.447 -4.168 -9.023 1 94.44 125 VAL A N 1
ATOM 928 C CA . VAL A 1 125 ? -0.685 -5.238 -8.062 1 94.44 125 VAL A CA 1
ATOM 929 C C . VAL A 1 125 ? -0.203 -4.812 -6.68 1 94.44 125 VAL A C 1
ATOM 931 O O . VAL A 1 125 ? -0.795 -5.191 -5.664 1 94.44 125 VAL A O 1
ATOM 934 N N . MET A 1 126 ? 0.86 -4.02 -6.594 1 94.56 126 MET A N 1
ATOM 935 C CA . MET A 1 126 ? 1.345 -3.559 -5.297 1 94.56 126 MET A CA 1
ATOM 936 C C . MET A 1 126 ? 0.322 -2.648 -4.625 1 94.56 126 MET A C 1
ATOM 938 O O . MET A 1 126 ? 0.25 -2.588 -3.398 1 94.56 126 MET A O 1
ATOM 942 N N . SER A 1 127 ? -0.457 -2.002 -5.41 1 90.19 127 SER A N 1
ATOM 943 C CA . SER A 1 127 ? -1.496 -1.14 -4.855 1 90.19 127 SER A CA 1
ATOM 944 C C . SER A 1 127 ? -2.623 -1.96 -4.238 1 90.19 127 SER A C 1
ATOM 946 O O . SER A 1 127 ? -3.389 -1.452 -3.416 1 90.19 127 SER A O 1
ATOM 948 N N . ALA A 1 128 ? -2.732 -3.193 -4.602 1 93.06 128 ALA A N 1
ATOM 949 C CA . ALA A 1 128 ? -3.824 -4.039 -4.125 1 93.06 128 ALA A CA 1
ATOM 950 C C . ALA A 1 128 ? -3.363 -4.945 -2.988 1 93.06 128 ALA A C 1
ATOM 952 O O . ALA A 1 128 ? -4.152 -5.727 -2.449 1 93.06 128 ALA A O 1
ATOM 953 N N . ARG A 1 129 ? -2.143 -4.789 -2.537 1 94.38 129 ARG A N 1
ATOM 954 C CA . ARG A 1 129 ? -1.52 -5.777 -1.66 1 94.38 129 ARG A CA 1
ATOM 955 C C . ARG A 1 129 ? -2.188 -5.789 -0.289 1 94.38 129 ARG A C 1
ATOM 957 O O . ARG A 1 129 ? -2.066 -6.762 0.458 1 94.38 129 ARG A O 1
ATOM 964 N N . ASP A 1 130 ? -2.938 -4.758 0.035 1 91.94 130 ASP A N 1
ATOM 965 C CA . ASP A 1 130 ? -3.523 -4.656 1.368 1 91.94 130 ASP A CA 1
ATOM 966 C C . ASP A 1 130 ? -5.004 -5.031 1.348 1 91.94 130 ASP A C 1
ATOM 968 O O . ASP A 1 130 ? -5.688 -4.93 2.367 1 91.94 130 ASP A O 1
ATOM 972 N N . CYS A 1 131 ? -5.535 -5.484 0.272 1 91.88 131 CYS A N 1
ATOM 973 C CA . CYS A 1 131 ? -6.98 -5.555 0.084 1 91.88 131 CYS A CA 1
ATOM 974 C C . CYS A 1 131 ? -7.523 -6.898 0.562 1 91.88 131 CYS A C 1
ATOM 976 O O . CYS A 1 131 ? -8.734 -7.129 0.525 1 91.88 131 CYS A O 1
ATOM 978 N N . GLY A 1 132 ? -6.672 -7.793 0.976 1 93.12 132 GLY A N 1
ATOM 979 C CA . GLY A 1 132 ? -7.141 -9.055 1.524 1 93.12 132 GLY A CA 1
ATOM 980 C C . GLY A 1 132 ? -7.23 -10.156 0.488 1 93.12 132 GLY A C 1
ATOM 981 O O . GLY A 1 132 ? -7.895 -11.172 0.709 1 93.12 132 GLY A O 1
ATOM 982 N N . TRP A 1 133 ? -6.582 -9.969 -0.629 1 96.44 133 TRP A N 1
ATOM 983 C CA . TRP A 1 133 ? -6.543 -10.961 -1.691 1 96.44 133 TRP A CA 1
ATOM 984 C C . TRP A 1 133 ? -5.285 -11.82 -1.584 1 96.44 133 TRP A C 1
ATOM 986 O O . TRP A 1 133 ? -4.23 -11.336 -1.167 1 96.44 133 TRP A O 1
ATOM 996 N N . ILE A 1 134 ? -5.465 -13.078 -1.877 1 97.88 134 ILE A N 1
ATOM 997 C CA . ILE A 1 134 ? -4.277 -13.891 -2.107 1 97.88 134 ILE A CA 1
ATOM 998 C C . ILE A 1 134 ? -3.609 -13.477 -3.414 1 97.88 134 ILE A C 1
ATOM 1000 O O . ILE A 1 134 ? -4.289 -13.172 -4.398 1 97.88 134 ILE A O 1
ATOM 1004 N N . SER A 1 135 ? -2.305 -13.383 -3.408 1 98.38 135 SER A N 1
ATOM 1005 C CA . SER A 1 135 ? -1.579 -12.922 -4.586 1 98.38 135 SER A CA 1
ATOM 1006 C C . SER A 1 135 ? -0.478 -13.898 -4.977 1 98.38 135 SER A C 1
ATOM 1008 O O . SER A 1 135 ? 0.444 -14.148 -4.199 1 98.38 135 SER A O 1
ATOM 1010 N N . LEU A 1 136 ? -0.564 -14.43 -6.18 1 98.75 136 LEU A N 1
ATOM 1011 C CA . LEU A 1 136 ? 0.402 -15.398 -6.691 1 98.75 136 LEU A CA 1
ATOM 1012 C C . LEU A 1 136 ? 1.115 -14.852 -7.926 1 98.75 136 LEU A C 1
ATOM 1014 O O . LEU A 1 136 ? 0.483 -14.258 -8.797 1 98.75 136 LEU A O 1
ATOM 1018 N N . PHE A 1 137 ? 2.43 -15.055 -8.016 1 98.62 137 PHE A N 1
ATOM 1019 C CA . PHE A 1 137 ? 3.213 -14.516 -9.117 1 98.62 137 PHE A CA 1
ATOM 1020 C C . PHE A 1 137 ? 3.74 -15.641 -10.008 1 98.62 137 PHE A C 1
ATOM 1022 O O . PHE A 1 137 ? 4.168 -16.688 -9.508 1 98.62 137 PHE A O 1
ATOM 1029 N N . SER A 1 138 ? 3.727 -15.391 -11.297 1 98.38 138 SER A N 1
ATOM 1030 C CA . SER A 1 138 ? 4.223 -16.344 -12.281 1 98.38 138 SER A CA 1
ATOM 10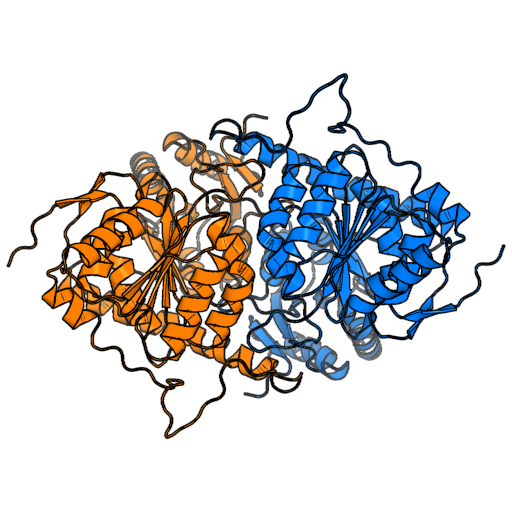31 C C . SER A 1 138 ? 5.586 -15.922 -12.82 1 98.38 138 SER A C 1
ATOM 1033 O O . SER A 1 138 ? 5.82 -14.742 -13.078 1 98.38 138 SER A O 1
ATOM 1035 N N . GLU A 1 139 ? 6.43 -16.859 -12.992 1 97.81 139 GLU A N 1
ATOM 1036 C CA . GLU A 1 139 ? 7.734 -16.609 -13.594 1 97.81 139 GLU A CA 1
ATOM 1037 C C . GLU A 1 139 ? 7.656 -16.672 -15.117 1 97.81 139 GLU A C 1
ATOM 1039 O O . GLU A 1 139 ? 8.414 -15.984 -15.812 1 97.81 139 GLU A O 1
ATOM 1044 N N . ASN A 1 140 ? 6.836 -17.531 -15.602 1 97.75 140 ASN A N 1
ATOM 1045 C CA . ASN A 1 140 ? 6.73 -17.797 -17.031 1 97.75 140 ASN A CA 1
ATOM 1046 C C . ASN A 1 140 ? 5.312 -18.188 -17.438 1 97.75 140 ASN A C 1
ATOM 1048 O O . ASN A 1 140 ? 4.406 -18.203 -16.594 1 97.75 140 ASN A O 1
ATOM 1052 N N . VAL A 1 141 ? 5.156 -18.531 -18.703 1 98.06 141 VAL A N 1
ATOM 1053 C CA . VAL A 1 141 ? 3.826 -18.781 -19.25 1 98.06 141 VAL A CA 1
ATOM 1054 C C . VAL A 1 141 ? 3.264 -20.078 -18.672 1 98.06 141 VAL A C 1
ATOM 1056 O O . VAL A 1 141 ? 2.076 -20.156 -18.344 1 98.06 141 VAL A O 1
ATOM 1059 N N . GLN A 1 142 ? 4.078 -21.094 -18.531 1 98.38 142 GLN A N 1
ATOM 1060 C CA . GLN A 1 142 ? 3.641 -22.344 -17.938 1 98.38 142 GLN A CA 1
ATOM 1061 C C . GLN A 1 142 ? 3.072 -22.125 -16.531 1 98.38 142 GLN A C 1
ATOM 1063 O O . GLN A 1 142 ? 2.031 -22.672 -16.188 1 98.38 142 GLN A O 1
ATOM 1068 N N . GLU A 1 143 ? 3.76 -21.344 -15.773 1 98.5 143 GLU A N 1
ATOM 1069 C CA . GLU A 1 143 ? 3.342 -21.094 -14.398 1 98.5 143 GLU A CA 1
ATOM 1070 C C . GLU A 1 143 ? 2.049 -20.281 -14.359 1 98.5 143 GLU A C 1
ATOM 1072 O O . GLU A 1 143 ? 1.215 -20.469 -13.469 1 98.5 143 GLU A O 1
ATOM 1077 N N . ALA A 1 144 ? 1.907 -19.312 -15.25 1 98.38 144 ALA A N 1
ATOM 1078 C CA . ALA A 1 144 ? 0.656 -18.562 -15.32 1 98.38 144 ALA A CA 1
ATOM 1079 C C . ALA A 1 144 ? -0.53 -19.5 -15.555 1 98.38 144 ALA A C 1
ATOM 1081 O O . ALA A 1 144 ? -1.574 -19.359 -14.914 1 98.38 144 ALA A O 1
ATOM 1082 N N . TYR A 1 145 ? -0.328 -20.422 -16.5 1 98.5 145 TYR A N 1
ATOM 1083 C CA . TYR A 1 145 ? -1.326 -21.438 -16.781 1 98.5 145 TYR A CA 1
ATOM 1084 C C . TYR A 1 145 ? -1.616 -22.281 -15.531 1 98.5 145 TYR A C 1
ATOM 1086 O O . TYR A 1 145 ? -2.771 -22.406 -15.117 1 98.5 145 TYR A O 1
ATOM 1094 N N . ASP A 1 146 ? -0.583 -22.797 -14.914 1 98.81 146 ASP A N 1
ATOM 1095 C CA . ASP A 1 146 ? -0.718 -23.688 -13.766 1 98.81 146 ASP A CA 1
ATOM 1096 C C . ASP A 1 146 ? -1.369 -22.969 -12.594 1 98.81 146 ASP A C 1
ATOM 1098 O O . ASP A 1 146 ? -2.242 -23.516 -11.922 1 98.81 146 ASP A O 1
ATOM 1102 N N . LEU A 1 147 ? -0.922 -21.766 -12.328 1 98.75 147 LEU A N 1
ATOM 1103 C CA . LEU A 1 147 ? -1.412 -21.016 -11.18 1 98.75 147 LEU A CA 1
ATOM 1104 C C . LEU A 1 147 ? -2.885 -20.656 -11.344 1 98.75 147 LEU A C 1
ATOM 1106 O O . LEU A 1 147 ? -3.621 -20.562 -10.359 1 98.75 147 LEU A O 1
ATOM 1110 N N . SER A 1 148 ? -3.305 -20.453 -12.562 1 98.44 148 SER A N 1
ATOM 1111 C CA . SER A 1 148 ? -4.719 -20.188 -12.805 1 98.44 148 SER A CA 1
ATOM 1112 C C . SER A 1 148 ? -5.586 -21.359 -12.367 1 98.44 148 SER A C 1
ATOM 1114 O O . SER A 1 148 ? -6.676 -21.172 -11.82 1 98.44 148 SER A O 1
ATOM 1116 N N . ILE A 1 149 ? -5.094 -22.547 -12.609 1 98.62 149 ILE A N 1
ATOM 1117 C CA . ILE A 1 149 ? -5.809 -23.75 -12.227 1 98.62 149 ILE A CA 1
ATOM 1118 C C . ILE A 1 149 ? -5.762 -23.922 -10.711 1 98.62 149 ILE A C 1
ATOM 1120 O O . ILE A 1 149 ? -6.797 -24.125 -10.07 1 98.62 149 ILE A O 1
ATOM 1124 N N . MET A 1 150 ? -4.617 -23.781 -10.125 1 98.81 150 MET A N 1
ATOM 1125 C CA . MET A 1 150 ? -4.43 -23.984 -8.695 1 98.81 150 MET A CA 1
ATOM 1126 C C . MET A 1 150 ? -5.156 -22.922 -7.887 1 98.81 150 MET A C 1
ATOM 1128 O O . MET A 1 150 ? -5.668 -23.188 -6.801 1 98.81 150 MET A O 1
ATOM 1132 N N . ALA A 1 151 ? -5.16 -21.672 -8.43 1 98.62 151 ALA A N 1
ATOM 1133 C CA . ALA A 1 151 ? -5.797 -20.562 -7.742 1 98.62 151 ALA A CA 1
ATOM 1134 C C . ALA A 1 151 ? -7.266 -20.844 -7.461 1 98.62 151 ALA A C 1
ATOM 1136 O O . ALA A 1 151 ? -7.801 -20.438 -6.43 1 98.62 151 ALA A O 1
ATOM 1137 N N . THR A 1 152 ? -7.918 -21.531 -8.391 1 97.88 152 THR A N 1
ATOM 1138 C CA . THR A 1 152 ? -9.336 -21.859 -8.242 1 97.88 152 THR A CA 1
ATOM 1139 C C . THR A 1 152 ? -9.57 -22.734 -7.02 1 97.88 152 THR A C 1
ATOM 1141 O O . THR A 1 152 ? -10.445 -22.453 -6.203 1 97.88 152 THR A O 1
ATOM 1144 N N . ARG A 1 153 ? -8.773 -23.703 -6.914 1 97.56 153 ARG A N 1
ATOM 1145 C CA . ARG A 1 153 ? -8.898 -24.641 -5.793 1 97.56 153 ARG A CA 1
ATOM 1146 C C . ARG A 1 153 ? -8.539 -23.953 -4.477 1 97.56 153 ARG A C 1
ATOM 1148 O O . ARG A 1 153 ? -9.172 -24.203 -3.449 1 97.56 153 ARG A O 1
ATOM 1155 N N . ILE A 1 154 ? -7.555 -23.109 -4.473 1 98 154 ILE A N 1
ATOM 1156 C CA . ILE A 1 154 ? -7.145 -22.391 -3.275 1 98 154 ILE A CA 1
ATOM 1157 C C . ILE A 1 154 ? -8.258 -21.438 -2.836 1 98 154 ILE A C 1
ATOM 1159 O O . ILE A 1 154 ? -8.648 -21.438 -1.667 1 98 154 ILE A O 1
ATOM 1163 N N . ALA A 1 155 ? -8.812 -20.688 -3.748 1 97.44 155 ALA A N 1
ATOM 1164 C CA . ALA A 1 155 ? -9.844 -19.703 -3.463 1 97.44 155 ALA A CA 1
ATOM 1165 C C . ALA A 1 155 ? -11.094 -20.359 -2.883 1 97.44 155 ALA A C 1
ATOM 1167 O O . ALA A 1 155 ? -11.703 -19.828 -1.948 1 97.44 155 ALA A O 1
ATOM 1168 N N . GLU A 1 156 ? -11.422 -21.547 -3.389 1 95.94 156 GLU A N 1
ATOM 1169 C CA . GLU A 1 156 ? -12.703 -22.172 -3.09 1 95.94 156 GLU A CA 1
ATOM 1170 C C . GLU A 1 156 ? -12.609 -23.062 -1.856 1 95.94 156 GLU A C 1
ATOM 1172 O O . GLU A 1 156 ? -13.625 -23.562 -1.366 1 95.94 156 GLU A O 1
ATOM 1177 N N . HIS A 1 157 ? -11.359 -23.281 -1.408 1 95.56 157 HIS A N 1
ATOM 1178 C CA . HIS A 1 157 ? -11.227 -24.109 -0.212 1 95.56 157 HIS A CA 1
ATOM 1179 C C . HIS A 1 157 ? -12.039 -23.531 0.945 1 95.56 157 HIS A C 1
ATOM 1181 O O . HIS A 1 157 ? -11.977 -22.328 1.217 1 95.56 157 HIS A O 1
ATOM 1187 N N . HIS A 1 158 ? -12.688 -24.328 1.703 1 93.12 158 HIS A N 1
ATOM 1188 C CA . HIS A 1 158 ? -13.656 -23.891 2.703 1 93.12 158 HIS A CA 1
ATOM 1189 C C . HIS A 1 158 ? -12.977 -23.141 3.842 1 93.12 158 HIS A C 1
ATOM 1191 O O . HIS A 1 158 ? -13.57 -22.25 4.438 1 93.12 158 HIS A O 1
ATOM 1197 N N . SER A 1 159 ? -11.773 -23.453 4.098 1 93.12 159 SER A N 1
ATOM 1198 C CA . SER A 1 159 ? -11.078 -22.766 5.184 1 93.12 159 SER A CA 1
ATOM 1199 C C . SER A 1 159 ? -10.484 -21.453 4.715 1 93.12 159 SER A C 1
ATOM 1201 O O . SER A 1 159 ? -9.984 -20.656 5.523 1 93.12 159 SER A O 1
ATOM 1203 N N . VAL A 1 160 ? -10.492 -21.109 3.412 1 93.56 160 VAL A N 1
ATOM 1204 C CA . VAL A 1 160 ? -9.898 -19.906 2.832 1 93.56 160 VAL A CA 1
ATOM 1205 C C . VAL A 1 160 ? -11.008 -18.969 2.355 1 93.56 160 VAL A C 1
ATOM 1207 O O . VAL A 1 160 ? -11.305 -17.969 3.012 1 93.56 160 VAL A O 1
ATOM 1210 N N . GLN A 1 161 ? -11.75 -19.297 1.348 1 93.19 161 GLN A N 1
ATOM 1211 C CA . GLN A 1 161 ? -12.836 -18.516 0.765 1 93.19 161 GLN A CA 1
ATOM 1212 C C . GLN A 1 161 ? -12.43 -17.047 0.584 1 93.19 161 GLN A C 1
ATOM 1214 O O . GLN A 1 161 ? -13.125 -16.141 1.054 1 93.19 161 GLN A O 1
ATOM 1219 N N . LEU A 1 162 ? -11.344 -16.828 -0.076 1 94.88 162 LEU A N 1
ATOM 1220 C CA . LEU A 1 162 ? -10.82 -15.508 -0.414 1 94.88 162 LEU A CA 1
ATOM 1221 C C . LEU A 1 162 ? -10.508 -15.414 -1.904 1 94.88 162 LEU A C 1
ATOM 1223 O O . LEU A 1 162 ? -10.234 -16.422 -2.553 1 94.88 162 LEU A O 1
ATOM 1227 N N . PRO A 1 163 ? -10.641 -14.266 -2.453 1 96.94 163 PRO A N 1
ATOM 1228 C CA . PRO A 1 163 ? -10.281 -14.094 -3.863 1 96.94 163 PRO A CA 1
ATOM 1229 C C . PRO A 1 163 ? -8.781 -14.195 -4.105 1 96.94 163 PRO A C 1
ATOM 1231 O O . PRO A 1 163 ? -7.988 -13.961 -3.189 1 96.94 163 PRO A O 1
ATOM 1234 N N . VAL A 1 164 ? -8.406 -14.57 -5.328 1 98.44 164 VAL A N 1
ATOM 1235 C CA . VAL A 1 164 ? -7.004 -14.797 -5.656 1 98.44 164 VAL A CA 1
ATOM 1236 C C . VAL A 1 164 ? -6.621 -13.984 -6.891 1 98.44 164 VAL A C 1
ATOM 1238 O O . VAL A 1 164 ? -7.359 -13.961 -7.879 1 98.44 164 VAL A O 1
ATOM 1241 N N . LEU A 1 165 ? -5.52 -13.273 -6.77 1 98.44 165 LEU A N 1
ATOM 1242 C CA . LEU A 1 165 ? -4.879 -12.633 -7.914 1 98.44 165 LEU A CA 1
ATOM 1243 C C . LEU A 1 165 ? -3.832 -13.555 -8.531 1 98.44 165 LEU A C 1
ATOM 1245 O O . LEU A 1 165 ? -2.9 -13.992 -7.848 1 98.44 165 LEU A O 1
ATOM 1249 N N . VAL A 1 166 ? -4.012 -13.867 -9.742 1 98.56 166 VAL A N 1
ATOM 1250 C CA . VAL A 1 166 ? -2.988 -14.555 -10.523 1 98.56 166 VAL A CA 1
ATOM 1251 C C . VAL A 1 166 ? -2.23 -13.547 -11.383 1 98.56 166 VAL A C 1
ATOM 1253 O O . VAL A 1 166 ? -2.742 -13.086 -12.406 1 98.56 166 VAL A O 1
ATOM 1256 N N . ASN A 1 167 ? -0.97 -13.289 -11.008 1 98.5 167 ASN A N 1
ATOM 1257 C CA . ASN A 1 167 ? -0.207 -12.219 -11.641 1 98.5 167 ASN A CA 1
ATOM 1258 C C . ASN A 1 167 ? 0.707 -12.75 -12.734 1 98.5 167 ASN A C 1
ATOM 1260 O O . ASN A 1 167 ? 1.384 -13.758 -12.555 1 98.5 167 ASN A O 1
ATOM 1264 N N . LEU A 1 168 ? 0.687 -12.078 -13.812 1 97.62 168 LEU A N 1
ATOM 1265 C CA . LEU A 1 168 ? 1.648 -12.281 -14.891 1 97.62 168 LEU A CA 1
ATOM 1266 C C . LEU A 1 168 ? 2.152 -10.953 -15.438 1 97.62 168 LEU A C 1
ATOM 1268 O O . LEU A 1 168 ? 1.39 -9.984 -15.531 1 97.62 168 LEU A O 1
ATOM 1272 N N . ASP A 1 169 ? 3.438 -10.906 -15.773 1 95.88 169 ASP A N 1
ATOM 1273 C CA . ASP A 1 169 ? 4.062 -9.656 -16.203 1 95.88 169 ASP A CA 1
ATOM 1274 C C . ASP A 1 169 ? 3.57 -9.25 -17.594 1 95.88 169 ASP A C 1
ATOM 1276 O O . ASP A 1 169 ? 3.746 -9.984 -18.562 1 95.88 169 ASP A O 1
ATOM 1280 N N . GLY A 1 170 ? 3.018 -8.055 -17.641 1 93.88 170 GLY A N 1
ATOM 1281 C CA . GLY A 1 170 ? 2.469 -7.535 -18.891 1 93.88 170 GLY A CA 1
ATOM 1282 C C . GLY A 1 170 ? 3.512 -7.355 -19.969 1 93.88 170 GLY A C 1
ATOM 1283 O O . GLY A 1 170 ? 4.613 -6.867 -19.703 1 93.88 170 GLY A O 1
ATOM 1284 N N . PHE A 1 171 ? 3.223 -7.781 -21.141 1 91.06 171 PHE A N 1
ATOM 1285 C CA . PHE A 1 171 ? 3.992 -7.656 -22.375 1 91.06 171 PHE A CA 1
ATOM 1286 C C . PHE A 1 171 ? 5.246 -8.523 -22.312 1 91.06 171 PHE A C 1
ATOM 1288 O O . PHE A 1 171 ? 5.934 -8.695 -23.328 1 91.06 171 PHE A O 1
ATOM 1295 N N . ILE A 1 172 ? 5.5 -9.039 -21.188 1 92.69 172 ILE A N 1
ATOM 1296 C CA . ILE A 1 172 ? 6.594 -9.992 -21.047 1 92.69 172 ILE A CA 1
ATOM 1297 C C . ILE A 1 172 ? 6.047 -11.422 -21.109 1 92.69 172 ILE A C 1
ATOM 1299 O O . ILE A 1 172 ? 6.316 -12.156 -22.062 1 92.69 172 ILE A O 1
ATOM 1303 N N . LEU A 1 173 ? 5.121 -11.688 -20.203 1 93.31 173 LEU A N 1
ATOM 1304 C CA . LEU A 1 173 ? 4.516 -13.016 -20.188 1 93.31 173 LEU A CA 1
ATOM 1305 C C . LEU A 1 173 ? 3.227 -13.039 -21 1 93.31 173 LEU A C 1
ATOM 1307 O O . LEU A 1 173 ? 2.912 -14.039 -21.656 1 93.31 173 LEU A O 1
ATOM 1311 N N . THR A 1 174 ? 2.537 -11.953 -20.984 1 93 174 THR A N 1
ATOM 1312 C CA . THR A 1 174 ? 1.231 -11.906 -21.625 1 93 174 THR A CA 1
ATOM 1313 C C . THR A 1 174 ? 1.364 -12.164 -23.125 1 93 174 THR A C 1
ATOM 1315 O O . THR A 1 174 ? 0.498 -12.805 -23.734 1 93 174 THR A O 1
ATOM 1318 N N . HIS A 1 175 ? 2.504 -11.703 -23.672 1 91.06 175 HIS A N 1
ATOM 1319 C CA . HIS A 1 175 ? 2.621 -11.719 -25.125 1 91.06 175 HIS A CA 1
ATOM 1320 C C . HIS A 1 175 ? 3.756 -12.633 -25.578 1 91.06 175 HIS A C 1
ATOM 1322 O O . HIS A 1 175 ? 3.93 -12.875 -26.781 1 91.06 175 HIS A O 1
ATOM 1328 N N . ALA A 1 176 ? 4.414 -13.18 -24.625 1 89.75 176 ALA A N 1
ATOM 1329 C CA . ALA A 1 176 ? 5.492 -14.109 -24.969 1 89.75 176 ALA A CA 1
ATOM 1330 C C . ALA A 1 176 ? 4.938 -15.484 -25.344 1 89.75 176 ALA A C 1
ATOM 1332 O O . ALA A 1 176 ? 4.129 -16.047 -24.594 1 89.75 176 ALA A O 1
ATOM 1333 N N . ILE A 1 177 ? 5.352 -15.93 -26.516 1 94.81 177 ILE A N 1
ATOM 1334 C CA . ILE A 1 177 ? 5.016 -17.297 -26.891 1 94.81 177 ILE A CA 1
ATOM 1335 C C . ILE A 1 177 ? 6.059 -18.266 -26.328 1 94.81 177 ILE A C 1
ATOM 1337 O O . ILE A 1 177 ? 7.25 -18.141 -26.609 1 94.81 177 ILE A O 1
ATOM 1341 N N . GLU A 1 178 ? 5.578 -19.094 -25.422 1 95.94 178 GLU A N 1
ATOM 1342 C CA . GLU A 1 178 ? 6.434 -20.109 -24.812 1 95.94 178 GLU A CA 1
ATOM 1343 C C . GLU A 1 178 ? 5.844 -21.5 -24.969 1 95.94 178 GLU A C 1
ATOM 1345 O O . GLU A 1 178 ? 4.66 -21.656 -25.281 1 95.94 178 GLU A O 1
ATOM 1350 N N . ARG A 1 179 ? 6.715 -22.438 -24.875 1 96.12 179 ARG A N 1
ATOM 1351 C CA . ARG A 1 179 ? 6.273 -23.828 -24.859 1 96.12 179 ARG A CA 1
ATOM 1352 C C . ARG A 1 179 ? 5.699 -24.219 -23.516 1 96.12 179 ARG A C 1
ATOM 1354 O O . ARG A 1 179 ? 6.336 -24 -22.469 1 96.12 179 ARG A O 1
ATOM 1361 N N . ILE A 1 180 ? 4.453 -24.672 -23.484 1 97.31 180 ILE A N 1
ATOM 1362 C CA . ILE A 1 180 ? 3.895 -25.172 -22.234 1 97.31 180 ILE A CA 1
ATOM 1363 C C . ILE A 1 180 ? 3.361 -26.594 -22.438 1 97.31 180 ILE A C 1
ATOM 1365 O O . ILE A 1 180 ? 3.156 -27.031 -23.578 1 97.31 180 ILE A O 1
ATOM 1369 N N . THR A 1 181 ? 3.299 -27.312 -21.375 1 97.5 181 THR A N 1
ATOM 1370 C CA . THR A 1 181 ? 2.674 -28.625 -21.344 1 97.5 181 THR A CA 1
ATOM 1371 C C . THR A 1 181 ? 1.341 -28.578 -20.609 1 97.5 181 THR A C 1
ATOM 1373 O O . THR A 1 181 ? 1.298 -28.75 -19.391 1 97.5 181 THR A O 1
ATOM 1376 N N . PRO A 1 182 ? 0.26 -28.359 -21.375 1 97.19 182 PRO A N 1
ATOM 1377 C CA . PRO A 1 182 ? -1.045 -28.297 -20.703 1 97.19 182 PRO A CA 1
ATOM 1378 C C . PRO A 1 182 ? -1.507 -29.641 -20.172 1 97.19 182 PRO A C 1
ATOM 1380 O O . PRO A 1 182 ? -1.027 -30.688 -20.609 1 97.19 182 PRO A O 1
ATOM 1383 N N . LEU A 1 183 ? -2.34 -29.594 -19.219 1 97.44 183 LEU A N 1
ATOM 1384 C CA . LEU A 1 183 ? -3.002 -30.781 -18.703 1 97.44 183 LEU A CA 1
ATOM 1385 C C . LEU A 1 183 ? -4.23 -31.125 -19.531 1 97.44 183 LEU A C 1
ATOM 1387 O O . LEU A 1 183 ? -4.75 -30.266 -20.25 1 97.44 183 LEU A O 1
ATOM 1391 N N . ASP A 1 184 ? -4.621 -32.375 -19.422 1 95.81 184 ASP A N 1
ATOM 1392 C CA . ASP A 1 184 ? -5.895 -32.781 -20.016 1 95.81 184 ASP A CA 1
ATOM 1393 C C . ASP A 1 184 ? -7.066 -32.094 -19.312 1 95.81 184 ASP A C 1
ATOM 1395 O O . ASP A 1 184 ? -7.07 -31.984 -18.078 1 95.81 184 ASP A O 1
ATOM 1399 N N . GLU A 1 185 ? -8 -31.719 -20.078 1 96.12 185 GLU A N 1
ATOM 1400 C CA . GLU A 1 185 ? -9.172 -31.031 -19.562 1 96.12 185 GLU A CA 1
ATOM 1401 C C . GLU A 1 185 ? -9.828 -31.812 -18.438 1 96.12 185 GLU A C 1
ATOM 1403 O O . GLU A 1 185 ? -10.227 -31.234 -17.422 1 96.12 185 GLU A O 1
ATOM 1408 N N . LYS A 1 186 ? -9.93 -33.125 -18.625 1 96.19 186 LYS A N 1
ATOM 1409 C CA . LYS A 1 186 ? -10.555 -33.969 -17.609 1 96.19 186 LYS A CA 1
ATOM 1410 C C . LYS A 1 186 ? -9.781 -33.938 -16.297 1 96.19 186 LYS A C 1
ATOM 1412 O O . LYS A 1 186 ? -10.375 -33.938 -15.219 1 96.19 186 LYS A O 1
ATOM 1417 N N . ASP A 1 187 ? -8.492 -33.875 -16.438 1 96.94 187 ASP A N 1
ATOM 1418 C CA . ASP A 1 187 ? -7.645 -33.844 -15.25 1 96.94 187 ASP A CA 1
ATOM 1419 C C . ASP A 1 187 ? -7.789 -32.5 -14.523 1 96.94 187 ASP A C 1
ATOM 1421 O O . ASP A 1 187 ? -7.793 -32.438 -13.289 1 96.94 187 ASP A O 1
ATOM 1425 N N . VAL A 1 188 ? -7.879 -31.406 -15.273 1 97.88 188 VAL A N 1
ATOM 1426 C CA . VAL A 1 188 ? -8.07 -30.078 -14.695 1 97.88 188 VAL A CA 1
ATOM 1427 C C . VAL A 1 188 ? -9.398 -30.031 -13.945 1 97.88 188 VAL A C 1
ATOM 1429 O O . VAL A 1 188 ? -9.453 -29.562 -12.812 1 97.88 188 VAL A O 1
ATOM 1432 N N . ARG A 1 189 ? -10.453 -30.562 -14.555 1 97.12 189 ARG A N 1
ATOM 1433 C CA . ARG A 1 189 ? -11.781 -30.547 -13.945 1 97.12 189 ARG A CA 1
ATOM 1434 C C . ARG A 1 189 ? -11.812 -31.375 -12.672 1 97.12 189 ARG A C 1
ATOM 1436 O O . ARG A 1 189 ? -12.414 -30.984 -11.672 1 97.12 189 ARG A O 1
ATOM 1443 N N . LYS A 1 190 ? -11.156 -32.5 -12.781 1 97.06 190 LYS A N 1
ATOM 1444 C CA . LYS A 1 190 ? -11.086 -33.375 -11.602 1 97.06 190 LYS A CA 1
ATOM 1445 C C . LYS A 1 190 ? -10.289 -32.688 -10.492 1 97.06 190 LYS A C 1
ATOM 1447 O O . LYS A 1 190 ? -10.648 -32.781 -9.312 1 97.06 190 LYS A O 1
ATOM 1452 N N . PHE A 1 191 ? -9.234 -32.062 -10.82 1 97.88 191 PHE A N 1
ATOM 1453 C CA . PHE A 1 191 ? -8.375 -31.391 -9.852 1 97.88 191 PHE A CA 1
ATOM 1454 C C . PHE A 1 191 ? -9.109 -30.25 -9.164 1 97.88 191 PHE A C 1
ATOM 1456 O O . PHE A 1 191 ? -9.062 -30.125 -7.934 1 97.88 191 PHE A O 1
ATOM 1463 N N . VAL A 1 192 ? -9.781 -29.375 -9.93 1 97.06 192 VAL A N 1
ATOM 1464 C CA . VAL A 1 192 ? -10.484 -28.219 -9.391 1 97.06 192 VAL A CA 1
ATOM 1465 C C . VAL A 1 192 ? -11.727 -28.672 -8.633 1 97.06 192 VAL A C 1
ATOM 1467 O O . VAL A 1 192 ? -12.094 -28.062 -7.617 1 97.06 192 VAL A O 1
ATOM 1470 N N . GLY A 1 193 ? -12.352 -29.688 -9.164 1 94.62 193 GLY A N 1
ATOM 1471 C CA . GLY A 1 193 ? -13.523 -30.234 -8.508 1 94.62 193 GLY A CA 1
ATOM 1472 C C . GLY A 1 193 ? -14.75 -29.359 -8.648 1 94.62 193 GLY A C 1
ATOM 1473 O O . GLY A 1 193 ? -14.734 -28.359 -9.383 1 94.62 193 GLY A O 1
ATOM 1474 N N . GLU A 1 194 ? -15.797 -29.797 -7.953 1 91.44 194 GLU A N 1
ATOM 1475 C CA . GLU A 1 194 ? -17.062 -29.062 -7.957 1 91.44 194 GLU A CA 1
ATOM 1476 C C . GLU A 1 194 ? -17.047 -27.938 -6.934 1 91.44 194 GLU A C 1
ATOM 1478 O O . GLU A 1 194 ? -16.531 -28.094 -5.824 1 91.44 194 GLU A O 1
ATOM 1483 N N . PHE A 1 195 ? -17.484 -26.844 -7.426 1 90.19 195 PHE A N 1
ATOM 1484 C CA . PHE A 1 195 ? -17.609 -25.703 -6.516 1 90.19 195 PHE A CA 1
ATOM 1485 C C . PHE A 1 195 ? -18.766 -25.906 -5.547 1 90.19 195 PHE A C 1
ATOM 1487 O O . PHE A 1 195 ? -19.891 -26.156 -5.965 1 90.19 195 PHE A O 1
ATOM 1494 N N . LYS A 1 196 ? -18.469 -25.922 -4.285 1 85.12 196 LYS A N 1
ATOM 1495 C CA . LYS A 1 196 ? -19.469 -26.047 -3.227 1 85.12 196 LYS A CA 1
ATOM 1496 C C . LYS A 1 196 ? -19.531 -24.781 -2.383 1 85.12 196 LYS A C 1
ATOM 1498 O O . LYS A 1 196 ? -18.812 -24.656 -1.39 1 85.12 196 LYS A O 1
ATOM 1503 N N . PRO A 1 197 ? -20.469 -23.875 -2.768 1 78.31 197 PRO A N 1
ATOM 1504 C CA . PRO A 1 197 ? -20.547 -22.625 -2.018 1 78.31 197 PRO A CA 1
ATOM 1505 C C . PRO A 1 197 ? -21.016 -22.828 -0.577 1 78.31 197 PRO A C 1
ATOM 1507 O O . PRO A 1 197 ? -21.906 -23.625 -0.322 1 78.31 197 PRO A O 1
ATOM 1510 N N . LEU A 1 198 ? -20.391 -22.312 0.364 1 69.56 198 LEU A N 1
ATOM 1511 C CA . LEU A 1 198 ? -20.766 -22.484 1.763 1 69.56 198 LEU A CA 1
ATOM 1512 C C . LEU A 1 198 ? -22 -21.656 2.09 1 69.56 198 LEU A C 1
ATOM 1514 O O . LEU A 1 198 ? -22.969 -22.172 2.67 1 69.56 198 LEU A O 1
ATOM 1518 N N . HIS A 1 199 ? -21.938 -20.344 1.862 1 59.41 199 HIS A N 1
ATOM 1519 C CA . HIS A 1 199 ? -23.062 -19.484 2.215 1 59.41 199 HIS A CA 1
ATOM 1520 C C . HIS A 1 199 ? -23.578 -18.719 1 1 59.41 199 HIS A C 1
ATOM 1522 O O . HIS A 1 199 ? -23.547 -17.5 0.977 1 59.41 199 HIS A O 1
ATOM 1528 N N . PRO A 1 200 ? -24.234 -19.594 0.16 1 54.41 200 PRO A N 1
ATOM 1529 C CA . PRO A 1 200 ? -24.703 -18.859 -1.02 1 54.41 200 PRO A CA 1
ATOM 1530 C C . PRO A 1 200 ? -25.969 -18.047 -0.749 1 54.41 200 PRO A C 1
ATOM 1532 O O . PRO A 1 200 ? -26.812 -18.453 0.045 1 54.41 200 PRO A O 1
ATOM 1535 N N . LEU A 1 201 ? -25.922 -16.734 -1.169 1 49.53 201 LEU A N 1
ATOM 1536 C CA . LEU A 1 201 ? -27.062 -15.836 -0.974 1 49.53 201 LEU A CA 1
ATOM 1537 C C . LEU A 1 201 ? -28.359 -16.469 -1.483 1 49.53 201 LEU A C 1
ATOM 1539 O O . LEU A 1 201 ? -29.438 -16.125 -1.026 1 49.53 201 LEU A O 1
ATOM 1543 N N . LEU A 1 202 ? -28.172 -17.375 -2.316 1 46.88 202 LEU A N 1
ATOM 1544 C CA . LEU A 1 202 ? -29.359 -17.922 -2.941 1 46.88 202 LEU A CA 1
ATOM 1545 C C . LEU A 1 202 ? -29.906 -19.094 -2.127 1 46.88 202 LEU A C 1
ATOM 1547 O O . LEU A 1 202 ? -30.875 -19.734 -2.531 1 46.88 202 LEU A O 1
ATOM 1551 N N . ASP A 1 203 ? -29.156 -19.188 -0.995 1 44.69 203 ASP A N 1
ATOM 1552 C CA . ASP A 1 203 ? -29.766 -20.188 -0.132 1 44.69 203 ASP A CA 1
ATOM 1553 C C . ASP A 1 203 ? -30.969 -19.625 0.616 1 44.69 203 ASP A C 1
ATOM 1555 O O . ASP A 1 203 ? -30.828 -19.094 1.723 1 44.69 203 ASP A O 1
ATOM 1559 N N . VAL A 1 204 ? -32.062 -19.625 -0.056 1 47.09 204 VAL A N 1
ATOM 1560 C CA . VAL A 1 204 ? -33.281 -19 0.449 1 47.09 204 VAL A CA 1
ATOM 1561 C C . VAL A 1 204 ? -33.719 -19.703 1.736 1 47.09 204 VAL A C 1
ATOM 1563 O O . VAL A 1 204 ? -34.5 -19.141 2.52 1 47.09 204 VAL A O 1
ATOM 1566 N N . LYS A 1 205 ? -33.281 -20.844 1.948 1 51.25 205 LYS A N 1
ATOM 1567 C CA . LYS A 1 205 ? -33.656 -21.578 3.154 1 51.25 205 LYS A CA 1
ATOM 1568 C C . LYS A 1 205 ? -32.844 -21.094 4.359 1 51.25 205 LYS A C 1
ATOM 1570 O O . LYS A 1 205 ? -33.312 -21.219 5.5 1 51.25 205 LYS A O 1
ATOM 1575 N N . HIS A 1 206 ? -31.688 -20.594 4.102 1 53.28 206 HIS A N 1
ATOM 1576 C CA . HIS A 1 206 ? -30.828 -20.031 5.133 1 53.28 206 HIS A CA 1
ATOM 1577 C C . HIS A 1 206 ? -30.328 -18.641 4.734 1 53.28 206 HIS A C 1
ATOM 1579 O O . HIS A 1 206 ? -29.156 -18.484 4.363 1 53.28 206 HIS A O 1
ATOM 1585 N N . PRO A 1 207 ? -31.359 -17.641 4.848 1 44.12 207 PRO A N 1
ATOM 1586 C CA . PRO A 1 207 ? -31.031 -16.297 4.34 1 44.12 207 PRO A CA 1
ATOM 1587 C C . PRO A 1 207 ? -29.859 -15.664 5.09 1 44.12 207 PRO A C 1
ATOM 1589 O O . PRO A 1 207 ? -29.75 -15.82 6.309 1 44.12 207 PRO A O 1
ATOM 1592 N N . VAL A 1 208 ? -28.75 -15.391 4.359 1 47.31 208 VAL A N 1
ATOM 1593 C CA . VAL A 1 208 ? -27.625 -14.688 4.949 1 47.31 208 VAL A CA 1
ATOM 1594 C C . VAL A 1 208 ? -27.531 -13.273 4.379 1 47.31 208 VAL A C 1
ATOM 1596 O O . VAL A 1 208 ? -28.109 -12.984 3.336 1 47.31 208 VAL A O 1
ATOM 1599 N N . SER A 1 209 ? -27.344 -12.273 5.219 1 44.75 209 SER A N 1
ATOM 1600 C CA . SER A 1 209 ? -27.016 -10.938 4.738 1 44.75 209 SER A CA 1
ATOM 1601 C C . SER A 1 209 ? -25.531 -10.766 4.5 1 44.75 209 SER A C 1
ATOM 1603 O O . SER A 1 209 ? -24.703 -11.25 5.285 1 44.75 209 SER A O 1
ATOM 1605 N N . HIS A 1 210 ? -25.328 -10.453 3.17 1 50.34 210 HIS A N 1
ATOM 1606 C CA . HIS A 1 210 ? -23.938 -10.172 2.807 1 50.34 210 HIS A CA 1
ATOM 1607 C C . HIS A 1 210 ? -23.641 -8.68 2.842 1 50.34 210 HIS A C 1
ATOM 1609 O O . HIS A 1 210 ? -24.5 -7.867 2.471 1 50.34 210 HIS A O 1
ATOM 1615 N N . ASN A 1 211 ? -22.656 -8.312 3.24 1 52.41 211 ASN A N 1
ATOM 1616 C CA . ASN A 1 211 ? -22.094 -6.965 3.15 1 52.41 211 ASN A CA 1
ATOM 1617 C C . ASN A 1 211 ? -22.797 -6 4.094 1 52.41 211 ASN A C 1
ATOM 1619 O O . ASN A 1 211 ? -23.156 -4.883 3.701 1 52.41 211 ASN A O 1
ATOM 1623 N N . LEU A 1 212 ? -23.125 -6.457 5.266 1 52.75 212 LEU A N 1
ATOM 1624 C CA . LEU A 1 212 ? -23.875 -5.625 6.195 1 52.75 212 LEU A CA 1
ATOM 1625 C C . LEU A 1 212 ? -22.969 -4.586 6.848 1 52.75 212 LEU A C 1
ATOM 1627 O O . LEU A 1 212 ? -21.75 -4.742 6.867 1 52.75 212 LEU A O 1
ATOM 1631 N N . MET A 1 213 ? -23.672 -3.492 7.141 1 56.75 213 MET A N 1
ATOM 1632 C CA . MET A 1 213 ? -23 -2.471 7.945 1 56.75 213 MET A CA 1
ATOM 1633 C C . MET A 1 213 ? -22.547 -3.043 9.281 1 56.75 213 MET A C 1
ATOM 1635 O O . MET A 1 213 ? -23.25 -3.844 9.891 1 56.75 213 MET A O 1
ATOM 1639 N N . ASP A 1 214 ? -21.234 -2.955 9.531 1 63.91 214 ASP A N 1
ATOM 1640 C CA . ASP A 1 214 ? -20.688 -3.434 10.789 1 63.91 214 ASP A CA 1
ATOM 1641 C C . ASP A 1 214 ? -20.297 -2.268 11.695 1 63.91 214 ASP A C 1
ATOM 1643 O O . ASP A 1 214 ? -19.688 -1.295 11.242 1 63.91 214 ASP A O 1
ATOM 1647 N N . GLY A 1 215 ? -20.984 -2.068 12.867 1 62.84 215 GLY A N 1
ATOM 1648 C CA . GLY A 1 215 ? -20.562 -1.051 13.82 1 62.84 215 GLY A CA 1
ATOM 1649 C C . GLY A 1 215 ? -19.219 -1.33 14.453 1 62.84 215 GLY A C 1
ATOM 1650 O O . GLY A 1 215 ? -18.609 -2.371 14.188 1 62.84 215 GLY A O 1
ATOM 1651 N N . PRO A 1 216 ? -18.719 -0.405 15.188 1 67.25 216 PRO A N 1
ATOM 1652 C CA . PRO A 1 216 ? -17.375 -0.458 15.789 1 67.25 216 PRO A CA 1
ATOM 1653 C C . PRO A 1 216 ? -17.141 -1.748 16.562 1 67.25 216 PRO A C 1
ATOM 1655 O O . PRO A 1 216 ? -16 -2.234 16.625 1 67.25 216 PRO A O 1
ATOM 1658 N N . MET A 1 217 ? -18.188 -2.369 17 1 67.62 217 MET A N 1
ATOM 1659 C CA . MET A 1 217 ? -18.047 -3.545 17.859 1 67.62 217 MET A CA 1
ATOM 1660 C C . MET A 1 217 ? -17.781 -4.793 17.016 1 67.62 217 MET A C 1
ATOM 1662 O O . MET A 1 217 ? -17.172 -5.75 17.5 1 67.62 217 MET A O 1
ATOM 1666 N N . PHE A 1 218 ? -18.141 -4.637 15.805 1 72.12 218 PHE A N 1
ATOM 1667 C CA . PHE A 1 218 ? -18.125 -5.887 15.055 1 72.12 218 PHE A CA 1
ATOM 1668 C C . PHE A 1 218 ? -17.156 -5.801 13.883 1 72.12 218 PHE A C 1
ATOM 1670 O O . PHE A 1 218 ? -16.75 -6.82 13.328 1 72.12 218 PHE A O 1
ATOM 1677 N N . TYR A 1 219 ? -16.734 -4.645 13.625 1 78.75 219 TYR A N 1
ATOM 1678 C CA . TYR A 1 219 ? -15.867 -4.461 12.469 1 78.75 219 TYR A CA 1
ATOM 1679 C C . TYR A 1 219 ? -14.523 -5.152 12.68 1 78.75 219 TYR A C 1
ATOM 1681 O O . TYR A 1 219 ? -14.086 -5.938 11.836 1 78.75 219 TYR A O 1
ATOM 1689 N N . PHE A 1 220 ? -14.039 -4.949 13.836 1 78.75 220 PHE A N 1
ATOM 1690 C CA . PHE A 1 220 ? -12.711 -5.473 14.125 1 78.75 220 PHE A CA 1
ATOM 1691 C C . PHE A 1 220 ? -12.734 -6.996 14.195 1 78.75 220 PHE A C 1
ATOM 1693 O O . PHE A 1 220 ? -11.922 -7.664 13.547 1 78.75 220 PHE A O 1
ATOM 1700 N N . PRO A 1 221 ? -13.656 -7.633 14.758 1 76.62 221 PRO A N 1
ATOM 1701 C CA . PRO A 1 221 ? -13.727 -9.094 14.758 1 76.62 221 PRO A CA 1
ATOM 1702 C C . PRO A 1 221 ? -13.938 -9.68 13.359 1 76.62 221 PRO A C 1
ATOM 1704 O O . PRO A 1 221 ? -13.391 -10.742 13.047 1 76.62 221 PRO A O 1
ATOM 1707 N N . HIS A 1 222 ? -14.703 -8.992 12.602 1 77 222 HIS A N 1
ATOM 1708 C CA . HIS A 1 222 ? -14.938 -9.484 11.25 1 77 222 HIS A CA 1
ATOM 1709 C C . HIS A 1 222 ? -13.68 -9.398 10.398 1 77 222 HIS A C 1
ATOM 1711 O O . HIS A 1 222 ? -13.375 -10.305 9.625 1 77 222 HIS A O 1
ATOM 1717 N N . LYS A 1 223 ? -13.023 -8.305 10.578 1 80.5 223 LYS A N 1
ATOM 1718 C CA . LYS A 1 223 ? -11.742 -8.172 9.883 1 80.5 223 LYS A CA 1
ATOM 1719 C C . LYS A 1 223 ? -10.742 -9.211 10.375 1 80.5 223 LYS A C 1
ATOM 1721 O O . LYS A 1 223 ? -9.953 -9.742 9.586 1 80.5 223 LYS A O 1
ATOM 1726 N N . TYR A 1 224 ? -10.867 -9.523 11.617 1 81.88 224 TYR A N 1
ATOM 1727 C CA . TYR A 1 224 ? -9.977 -10.523 12.188 1 81.88 224 TYR A CA 1
ATOM 1728 C C . TYR A 1 224 ? -10.266 -11.906 11.609 1 81.88 224 TYR A C 1
ATOM 1730 O O . TYR A 1 224 ? -9.359 -12.719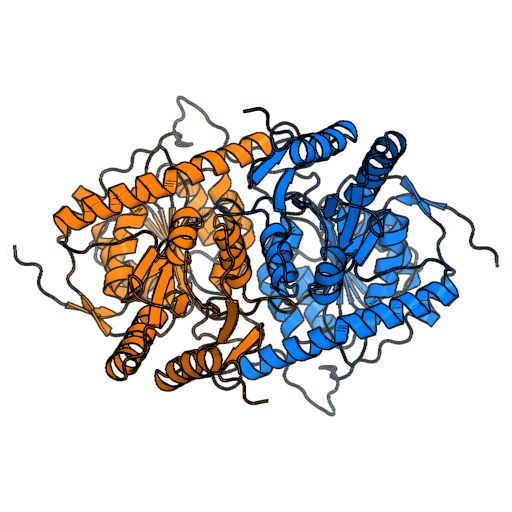 11.461 1 81.88 224 TYR A O 1
ATOM 1738 N N . GLN A 1 225 ? -11.461 -12.164 11.258 1 81.31 225 GLN A N 1
ATOM 1739 C CA . GLN A 1 225 ? -11.797 -13.43 10.617 1 81.31 225 GLN A CA 1
ATOM 1740 C C . GLN A 1 225 ? -11.039 -13.594 9.305 1 81.31 225 GLN A C 1
ATOM 1742 O O . GLN A 1 225 ? -10.648 -14.711 8.945 1 81.31 225 GLN A O 1
ATOM 1747 N N . MET A 1 226 ? -10.859 -12.492 8.656 1 83.88 226 MET A N 1
ATOM 1748 C CA . MET A 1 226 ? -10.078 -12.539 7.422 1 83.88 226 MET A CA 1
ATOM 1749 C C . MET A 1 226 ? -8.617 -12.852 7.719 1 83.88 226 MET A C 1
ATOM 1751 O O . MET A 1 226 ? -7.957 -13.539 6.938 1 83.88 226 MET A O 1
ATOM 1755 N N . VAL A 1 227 ? -8.172 -12.359 8.836 1 87.19 227 VAL A N 1
ATOM 1756 C CA . VAL A 1 227 ? -6.809 -12.664 9.266 1 87.19 227 VAL A CA 1
ATOM 1757 C C . VAL A 1 227 ? -6.664 -14.164 9.523 1 87.19 227 VAL A C 1
ATOM 1759 O O . VAL A 1 227 ? -5.684 -14.773 9.102 1 87.19 227 VAL A O 1
ATOM 1762 N N . VAL A 1 228 ? -7.652 -14.703 10.141 1 89 228 VAL A N 1
ATOM 1763 C CA . VAL A 1 228 ? -7.641 -16.125 10.438 1 89 228 VAL A CA 1
ATOM 1764 C C . VAL A 1 228 ? -7.66 -16.938 9.141 1 89 228 VAL A C 1
ATOM 1766 O O . VAL A 1 228 ? -6.926 -17.906 9 1 89 228 VAL A O 1
ATOM 1769 N N . ALA A 1 229 ? -8.492 -16.516 8.227 1 89.88 229 ALA A N 1
ATOM 1770 C CA . ALA A 1 229 ? -8.547 -17.172 6.926 1 89.88 229 ALA A CA 1
ATOM 1771 C C . ALA A 1 229 ? -7.191 -17.141 6.227 1 89.88 229 ALA A C 1
ATOM 1773 O O . ALA A 1 229 ? -6.754 -18.141 5.656 1 89.88 229 ALA A O 1
ATOM 1774 N N . MET A 1 230 ? -6.578 -16 6.309 1 92.31 230 MET A N 1
ATOM 1775 C CA . MET A 1 230 ? -5.277 -15.82 5.676 1 92.31 230 MET A CA 1
ATOM 1776 C C . MET A 1 230 ? -4.227 -16.719 6.309 1 92.31 230 MET A C 1
ATOM 1778 O O . MET A 1 230 ? -3.311 -17.188 5.629 1 92.31 230 MET A O 1
ATOM 1782 N N . HIS A 1 231 ? -4.379 -17 7.543 1 93.38 231 HIS A N 1
ATOM 1783 C CA . HIS A 1 231 ? -3.447 -17.875 8.25 1 93.38 231 HIS A CA 1
ATOM 1784 C C . HIS A 1 231 ? -3.523 -19.312 7.715 1 93.38 231 HIS A C 1
ATOM 1786 O O . HIS A 1 231 ? -2.545 -20.062 7.793 1 93.38 231 HIS A O 1
ATOM 1792 N N . HIS A 1 232 ? -4.652 -19.641 7.117 1 95.62 232 HIS A N 1
ATOM 1793 C CA . HIS A 1 232 ? -4.844 -20.984 6.602 1 95.62 232 HIS A CA 1
ATOM 1794 C C . HIS A 1 232 ? -4.285 -21.125 5.188 1 95.62 232 HIS A C 1
ATOM 1796 O O . HIS A 1 232 ? -4.027 -22.234 4.723 1 95.62 232 HIS A O 1
ATOM 1802 N N . VAL A 1 233 ? -4.07 -20.047 4.527 1 97.56 233 VAL A N 1
ATOM 1803 C CA . VAL A 1 233 ? -3.807 -20.031 3.094 1 97.56 233 VAL A CA 1
ATOM 1804 C C . VAL A 1 233 ? -2.49 -20.75 2.803 1 97.56 233 VAL A C 1
ATOM 1806 O O . VAL A 1 233 ? -2.41 -21.562 1.875 1 97.56 233 VAL A O 1
ATOM 1809 N N . PRO A 1 234 ? -1.408 -20.5 3.609 1 97.56 234 PRO A N 1
ATOM 1810 C CA . PRO A 1 234 ? -0.139 -21.156 3.268 1 97.56 234 PRO A CA 1
ATOM 1811 C C . PRO A 1 234 ? -0.23 -22.672 3.277 1 97.56 234 PRO A C 1
ATOM 1813 O O . PRO A 1 234 ? 0.283 -23.344 2.371 1 97.56 234 PRO A O 1
ATOM 1816 N N . LYS A 1 235 ? -0.875 -23.203 4.238 1 97.62 235 LYS A N 1
ATOM 1817 C CA . LYS A 1 235 ? -1.035 -24.656 4.305 1 97.62 235 LYS A CA 1
ATOM 1818 C C . LYS A 1 235 ? -1.877 -25.172 3.141 1 97.62 235 LYS A C 1
ATOM 1820 O O . LYS A 1 235 ? -1.51 -26.156 2.486 1 97.62 235 LYS A O 1
ATOM 1825 N N . VAL A 1 236 ? -2.994 -24.531 2.904 1 98.12 236 VAL A N 1
ATOM 1826 C CA . VAL A 1 236 ? -3.883 -24.922 1.818 1 98.12 236 VAL A CA 1
ATOM 1827 C C . VAL A 1 236 ? -3.145 -24.828 0.485 1 98.12 236 VAL A C 1
ATOM 1829 O O . VAL A 1 236 ? -3.24 -25.734 -0.352 1 98.12 236 VAL A O 1
ATOM 1832 N N . ALA A 1 237 ? -2.41 -23.703 0.29 1 98.25 237 ALA A N 1
ATOM 1833 C CA . ALA A 1 237 ? -1.657 -23.516 -0.946 1 98.25 237 ALA A CA 1
ATOM 1834 C C . ALA A 1 237 ? -0.618 -24.609 -1.136 1 98.25 237 ALA A C 1
ATOM 1836 O O . ALA A 1 237 ? -0.479 -25.156 -2.23 1 98.25 237 ALA A O 1
ATOM 1837 N N . GLN A 1 238 ? 0.088 -24.922 -0.092 1 98.06 238 GLN A N 1
ATOM 1838 C CA . GLN A 1 238 ? 1.101 -25.969 -0.181 1 98.06 238 GLN A CA 1
ATOM 1839 C C . GLN A 1 238 ? 0.469 -27.312 -0.519 1 98.06 238 GLN A C 1
ATOM 1841 O O . GLN A 1 238 ? 1.019 -28.078 -1.312 1 98.06 238 GLN A O 1
ATOM 1846 N N . ASP A 1 239 ? -0.627 -27.609 0.114 1 98.38 239 ASP A N 1
ATOM 1847 C CA . ASP A 1 239 ? -1.339 -28.844 -0.189 1 98.38 239 ASP A CA 1
ATOM 1848 C C . ASP A 1 239 ? -1.77 -28.891 -1.653 1 98.38 239 ASP A C 1
ATOM 1850 O O . ASP A 1 239 ? -1.634 -29.922 -2.316 1 98.38 239 ASP A O 1
ATOM 1854 N N . VAL A 1 240 ? -2.285 -27.828 -2.127 1 98.62 240 VAL A N 1
ATOM 1855 C CA . VAL A 1 240 ? -2.719 -27.734 -3.518 1 98.62 240 VAL A CA 1
ATOM 1856 C C . VAL A 1 240 ? -1.518 -27.891 -4.445 1 98.62 240 VAL A C 1
ATOM 1858 O O . VAL A 1 240 ? -1.603 -28.578 -5.469 1 98.62 240 VAL A O 1
ATOM 1861 N N . PHE A 1 241 ? -0.386 -27.203 -4.102 1 98.69 241 PHE A N 1
ATOM 1862 C CA . PHE A 1 241 ? 0.842 -27.344 -4.875 1 98.69 241 PHE A CA 1
ATOM 1863 C C . PHE A 1 241 ? 1.269 -28.812 -4.941 1 98.69 241 PHE A C 1
ATOM 1865 O O . PHE A 1 241 ? 1.633 -29.297 -6.012 1 98.69 241 PHE A O 1
ATOM 1872 N N . ASN A 1 242 ? 1.186 -29.469 -3.803 1 98.56 242 ASN A N 1
ATOM 1873 C CA . ASN A 1 242 ? 1.546 -30.875 -3.744 1 98.56 242 ASN A CA 1
ATOM 1874 C C . ASN A 1 242 ? 0.623 -31.734 -4.613 1 98.56 242 ASN A C 1
ATOM 1876 O O . ASN A 1 242 ? 1.082 -32.625 -5.324 1 98.56 242 ASN A O 1
ATOM 1880 N N . ASP A 1 243 ? -0.616 -31.531 -4.508 1 98.56 243 ASP A N 1
ATOM 1881 C CA . ASP A 1 243 ? -1.583 -32.281 -5.312 1 98.56 243 ASP A CA 1
ATOM 1882 C C . ASP A 1 243 ? -1.354 -32.031 -6.805 1 98.56 243 ASP A C 1
ATOM 1884 O O . ASP A 1 243 ? -1.515 -32.938 -7.617 1 98.56 243 ASP A O 1
ATOM 1888 N N . PHE A 1 244 ? -1.074 -30.766 -7.117 1 98.56 244 PHE A N 1
ATOM 1889 C CA . PHE A 1 244 ? -0.837 -30.422 -8.516 1 98.56 244 PHE A CA 1
ATOM 1890 C C . PHE A 1 244 ? 0.392 -31.156 -9.047 1 98.56 244 PHE A C 1
ATOM 1892 O O . PHE A 1 244 ? 0.425 -31.562 -10.211 1 98.56 244 PHE A O 1
ATOM 1899 N N . GLU A 1 245 ? 1.391 -31.25 -8.211 1 98.38 245 GLU A N 1
ATOM 1900 C CA . GLU A 1 245 ? 2.594 -31.984 -8.594 1 98.38 245 GLU A CA 1
ATOM 1901 C C . GLU A 1 245 ? 2.268 -33.438 -8.969 1 98.38 245 GLU A C 1
ATOM 1903 O O . GLU A 1 245 ? 2.861 -34 -9.891 1 98.38 245 GLU A O 1
ATOM 1908 N N . LYS A 1 246 ? 1.34 -34.031 -8.359 1 97.81 246 LYS A N 1
ATOM 1909 C CA . LYS A 1 246 ? 0.964 -35.406 -8.602 1 97.81 246 LYS A CA 1
ATOM 1910 C C . LYS A 1 246 ? 0.385 -35.594 -10 1 97.81 246 LYS A C 1
ATOM 1912 O O . LYS A 1 246 ? 0.56 -36.656 -10.625 1 97.81 246 LYS A O 1
ATOM 1917 N N . ILE A 1 247 ? -0.277 -34.594 -10.508 1 96.62 247 ILE A N 1
ATOM 1918 C CA . ILE A 1 247 ? -0.981 -34.781 -11.773 1 96.62 247 ILE A CA 1
ATOM 1919 C C . ILE A 1 247 ? -0.171 -34.188 -12.906 1 96.62 247 ILE A C 1
ATOM 1921 O O . ILE A 1 247 ? -0.342 -34.562 -14.07 1 96.62 247 ILE A O 1
ATOM 1925 N N . SER A 1 248 ? 0.729 -33.219 -12.586 1 96.69 248 SER A N 1
ATOM 1926 C CA . SER A 1 248 ? 1.426 -32.469 -13.633 1 96.69 248 SER A CA 1
ATOM 1927 C C . SER A 1 248 ? 2.918 -32.812 -13.641 1 96.69 248 SER A C 1
ATOM 1929 O O . SER A 1 248 ? 3.604 -32.594 -14.641 1 96.69 248 SER A O 1
ATOM 1931 N N . GLY A 1 249 ? 3.48 -33.188 -12.414 1 97.06 249 GLY A N 1
ATOM 1932 C CA . GLY A 1 249 ? 4.914 -33.375 -12.242 1 97.06 249 GLY A CA 1
ATOM 1933 C C . GLY A 1 249 ? 5.66 -32.094 -11.969 1 97.06 249 GLY A C 1
ATOM 1934 O O . GLY A 1 249 ? 6.871 -32.125 -11.742 1 97.06 249 GLY A O 1
ATOM 1935 N N . ARG A 1 250 ? 4.961 -30.984 -11.992 1 97.81 250 ARG A N 1
ATOM 1936 C CA . ARG A 1 250 ? 5.598 -29.688 -11.781 1 97.81 250 ARG A CA 1
ATOM 1937 C C . ARG A 1 250 ? 5.492 -29.25 -10.32 1 97.81 250 ARG A C 1
ATOM 1939 O O . ARG A 1 250 ? 4.391 -29.203 -9.766 1 97.81 250 ARG A O 1
ATOM 1946 N N . LYS A 1 251 ? 6.609 -28.891 -9.734 1 98 251 LYS A N 1
ATOM 1947 C CA . LYS A 1 251 ? 6.688 -28.578 -8.312 1 98 251 LYS A CA 1
ATOM 1948 C C . LYS A 1 251 ? 6.691 -27.078 -8.07 1 98 251 LYS A C 1
ATOM 1950 O O . LYS A 1 251 ? 7.371 -26.328 -8.781 1 98 251 LYS A O 1
ATOM 1955 N N . TYR A 1 252 ? 5.91 -26.641 -7.152 1 98.38 252 TYR A N 1
ATOM 1956 C CA . TYR A 1 252 ? 5.816 -25.25 -6.75 1 98.38 252 TYR A CA 1
ATOM 1957 C C . TYR A 1 252 ? 6.059 -25.094 -5.254 1 98.38 252 TYR A C 1
ATOM 1959 O O . TYR A 1 252 ? 5.816 -26.016 -4.48 1 98.38 252 TYR A O 1
ATOM 1967 N N . LYS A 1 253 ? 6.621 -24.016 -4.883 1 98.12 253 LYS A N 1
ATOM 1968 C CA . LYS A 1 253 ? 6.852 -23.656 -3.486 1 98.12 253 LYS A CA 1
ATOM 1969 C C . LYS A 1 253 ? 6.301 -22.266 -3.18 1 98.12 253 LYS A C 1
ATOM 1971 O O . LYS A 1 253 ? 6.109 -21.453 -4.086 1 98.12 253 LYS A O 1
ATOM 1976 N N . ILE A 1 254 ? 6.059 -22.062 -1.913 1 98.38 254 ILE A N 1
ATOM 1977 C CA . ILE A 1 254 ? 5.582 -20.766 -1.458 1 98.38 254 ILE A CA 1
ATOM 1978 C C . ILE A 1 254 ? 6.613 -19.688 -1.799 1 98.38 254 ILE A C 1
ATOM 1980 O O . ILE A 1 254 ? 6.258 -18.609 -2.256 1 98.38 254 ILE A O 1
ATOM 1984 N N . VAL A 1 255 ? 7.848 -19.984 -1.541 1 98.69 255 VAL A N 1
ATOM 1985 C CA . VAL A 1 255 ? 8.984 -19.188 -1.984 1 98.69 255 VAL A CA 1
ATOM 1986 C C . VAL A 1 255 ? 9.906 -20.031 -2.854 1 98.69 255 VAL A C 1
ATOM 1988 O O . VAL A 1 255 ? 10.422 -21.062 -2.404 1 98.69 255 VAL A O 1
ATOM 1991 N N . GLU A 1 256 ? 10.055 -19.625 -4.09 1 98.62 256 GLU A N 1
ATOM 1992 C CA . GLU A 1 256 ? 10.961 -20.312 -5 1 98.62 256 GLU A CA 1
ATOM 1993 C C . GLU A 1 256 ? 12.406 -19.875 -4.789 1 98.62 256 GLU A C 1
ATOM 1995 O O . GLU A 1 256 ? 12.672 -18.688 -4.594 1 98.62 256 GLU A O 1
ATOM 2000 N N . GLU A 1 257 ? 13.289 -20.812 -4.781 1 98.62 257 GLU A N 1
ATOM 2001 C CA . GLU A 1 257 ? 14.711 -20.531 -4.586 1 98.62 257 GLU A CA 1
ATOM 2002 C C . GLU A 1 257 ? 15.547 -21.109 -5.727 1 98.62 257 GLU A C 1
ATOM 2004 O O . GLU A 1 257 ? 15.242 -22.188 -6.25 1 98.62 257 GLU A O 1
ATOM 2009 N N . TYR A 1 258 ? 16.5 -20.406 -6.133 1 98.75 258 TYR A N 1
ATOM 2010 C CA . TYR A 1 258 ? 17.484 -20.859 -7.098 1 98.75 258 TYR A CA 1
ATOM 2011 C C . TYR A 1 258 ? 18.906 -20.594 -6.594 1 98.75 258 TYR A C 1
ATOM 2013 O O . TYR A 1 258 ? 19.328 -19.438 -6.512 1 98.75 258 TYR A O 1
ATOM 2021 N N . LYS A 1 259 ? 19.641 -21.656 -6.184 1 98.69 259 LYS A N 1
ATOM 2022 C CA . LYS A 1 259 ? 21.016 -21.641 -5.719 1 98.69 259 LYS A CA 1
ATOM 2023 C C . LYS A 1 259 ? 21.172 -20.766 -4.477 1 98.69 259 LYS A C 1
ATOM 2025 O O . LYS A 1 259 ? 22.094 -19.953 -4.387 1 98.69 259 LYS A O 1
ATOM 2030 N N . CYS A 1 260 ? 20.234 -20.922 -3.494 1 98.56 260 CYS A N 1
ATOM 2031 C CA . CYS A 1 260 ? 20.25 -20.078 -2.305 1 98.56 260 CYS A CA 1
ATOM 2032 C C . CYS A 1 260 ? 20.906 -20.797 -1.133 1 98.56 260 CYS A C 1
ATOM 2034 O O . CYS A 1 260 ? 21.312 -20.172 -0.159 1 98.56 260 CYS A O 1
ATOM 2036 N N . ASP A 1 261 ? 21.031 -22.109 -1.172 1 97.31 261 ASP A N 1
ATOM 2037 C CA . ASP A 1 261 ? 21.453 -22.922 -0.027 1 97.31 261 ASP A CA 1
ATOM 2038 C C . ASP A 1 261 ? 22.828 -22.469 0.463 1 97.31 261 ASP A C 1
ATOM 2040 O O . ASP A 1 261 ? 23.031 -22.25 1.66 1 97.31 261 ASP A O 1
ATOM 2044 N N . ASP A 1 262 ? 23.75 -22.312 -0.448 1 97.75 262 ASP A N 1
ATOM 2045 C CA . ASP A 1 262 ? 25.109 -21.953 -0.065 1 97.75 262 ASP A CA 1
ATOM 2046 C C . ASP A 1 262 ? 25.422 -20.5 -0.406 1 97.75 262 ASP A C 1
ATOM 2048 O O . ASP A 1 262 ? 26.578 -20.078 -0.356 1 97.75 262 ASP A O 1
ATOM 2052 N N . ALA A 1 263 ? 24.375 -19.766 -0.811 1 98.56 263 ALA A N 1
ATOM 2053 C CA . ALA A 1 263 ? 24.594 -18.391 -1.269 1 98.56 263 ALA A CA 1
ATOM 2054 C C . ALA A 1 263 ? 24.953 -17.484 -0.103 1 98.56 263 ALA A C 1
ATOM 2056 O O . ALA A 1 263 ? 24.406 -17.625 0.994 1 98.56 263 ALA A O 1
ATOM 2057 N N . GLU A 1 264 ? 25.844 -16.594 -0.325 1 98.5 264 GLU A N 1
ATOM 2058 C CA . GLU A 1 264 ? 26.172 -15.516 0.614 1 98.5 264 GLU A CA 1
ATOM 2059 C C . GLU A 1 264 ? 25.344 -14.266 0.337 1 98.5 264 GLU A C 1
ATOM 2061 O O . GLU A 1 264 ? 25.016 -13.516 1.258 1 98.5 264 GLU A O 1
ATOM 2066 N N . TYR A 1 265 ? 25.141 -14.055 -0.899 1 98.62 265 TYR A N 1
ATOM 2067 C CA . TYR A 1 265 ? 24.312 -12.953 -1.378 1 98.62 265 TYR A CA 1
ATOM 2068 C C . TYR A 1 265 ? 23.078 -13.477 -2.107 1 98.62 265 TYR A C 1
ATOM 2070 O O . TYR A 1 265 ? 23.188 -14.344 -2.984 1 98.62 265 TYR A O 1
ATOM 2078 N N . ILE A 1 266 ? 21.922 -12.984 -1.714 1 98.75 266 ILE A N 1
ATOM 2079 C CA . ILE A 1 266 ? 20.719 -13.445 -2.404 1 98.75 266 ILE A CA 1
ATOM 2080 C C . ILE A 1 266 ? 19.891 -12.242 -2.852 1 98.75 266 ILE A C 1
ATOM 2082 O O . ILE A 1 266 ? 19.844 -11.219 -2.164 1 98.75 266 ILE A O 1
ATOM 2086 N N . ALA A 1 267 ? 19.328 -12.359 -4.008 1 98.81 267 ALA A N 1
ATOM 2087 C CA . ALA A 1 267 ? 18.359 -11.383 -4.496 1 98.81 267 ALA A CA 1
ATOM 2088 C C . ALA A 1 267 ? 16.922 -11.906 -4.355 1 98.81 267 ALA A C 1
ATOM 2090 O O . ALA A 1 267 ? 16.688 -13.117 -4.457 1 98.81 267 ALA A O 1
ATOM 2091 N N . ILE A 1 268 ? 16.047 -11.102 -4.023 1 98.81 268 ILE A N 1
ATOM 2092 C CA . ILE A 1 268 ? 14.625 -11.414 -3.984 1 98.81 268 ILE A CA 1
ATOM 2093 C C . ILE A 1 268 ? 13.883 -10.594 -5.039 1 98.81 268 ILE A C 1
ATOM 2095 O O . ILE A 1 268 ? 13.938 -9.359 -5.02 1 98.81 268 ILE A O 1
ATOM 2099 N N . VAL A 1 269 ? 13.234 -11.234 -5.973 1 98.38 269 VAL A N 1
ATOM 2100 C CA . VAL A 1 269 ? 12.555 -10.594 -7.094 1 98.38 269 VAL A CA 1
ATOM 2101 C C . VAL A 1 269 ? 11.141 -11.164 -7.23 1 98.38 269 VAL A C 1
ATOM 2103 O O . VAL A 1 269 ? 10.758 -12.078 -6.496 1 98.38 269 VAL A O 1
ATOM 2106 N N . LEU A 1 270 ? 10.305 -10.578 -8.141 1 97.62 270 LEU A N 1
ATOM 2107 C CA . LEU A 1 270 ? 8.969 -11.07 -8.43 1 97.62 270 LEU A CA 1
ATOM 2108 C C . LEU A 1 270 ? 8.773 -11.258 -9.938 1 97.62 270 LEU A C 1
ATOM 2110 O O . LEU A 1 270 ? 9.344 -10.516 -10.734 1 97.62 270 LEU A O 1
ATOM 2114 N N . GLY A 1 271 ? 8.016 -12.227 -10.289 1 97.06 271 GLY A N 1
ATOM 2115 C CA . GLY A 1 271 ? 7.531 -12.359 -11.648 1 97.06 271 GLY A CA 1
ATOM 2116 C C . GLY A 1 271 ? 8.578 -12.906 -12.609 1 97.06 271 GLY A C 1
ATOM 2117 O O . GLY A 1 271 ? 9.359 -13.781 -12.242 1 97.06 271 GLY A O 1
ATOM 2118 N N . SER A 1 272 ? 8.57 -12.422 -13.797 1 96.25 272 SER A N 1
ATOM 2119 C CA . SER A 1 272 ? 9.406 -12.938 -14.875 1 96.25 272 SER A CA 1
ATOM 2120 C C . SER A 1 272 ? 10.883 -12.633 -14.625 1 96.25 272 SER A C 1
ATOM 2122 O O . SER A 1 272 ? 11.758 -13.312 -15.164 1 96.25 272 SER A O 1
ATOM 2124 N N . THR A 1 273 ? 11.156 -11.656 -13.789 1 96.75 273 THR A N 1
ATOM 2125 C CA . THR A 1 273 ? 12.531 -11.297 -13.469 1 96.75 273 THR A CA 1
ATOM 2126 C C . THR A 1 273 ? 13.266 -12.477 -12.844 1 96.75 273 THR A C 1
ATOM 2128 O O . THR A 1 273 ? 14.492 -12.586 -12.953 1 96.75 273 THR A O 1
ATOM 2131 N N . PHE A 1 274 ? 12.547 -13.344 -12.18 1 97.69 274 PHE A N 1
ATOM 2132 C CA . PHE A 1 274 ? 13.148 -14.516 -11.562 1 97.69 274 PHE A CA 1
ATOM 2133 C C . PHE A 1 274 ? 13.914 -15.336 -12.594 1 97.69 274 PHE A C 1
ATOM 2135 O O . PHE A 1 274 ? 15.047 -15.758 -12.344 1 97.69 274 PHE A O 1
ATOM 2142 N N . GLY A 1 275 ? 13.328 -15.539 -13.789 1 95.94 275 GLY A N 1
ATOM 2143 C CA . GLY A 1 275 ? 14 -16.25 -14.867 1 95.94 275 GLY A CA 1
ATOM 2144 C C . GLY A 1 275 ? 15.266 -15.57 -15.344 1 95.94 275 GLY A C 1
ATOM 2145 O O . GLY A 1 275 ? 16.297 -16.219 -15.516 1 95.94 275 GLY A O 1
ATOM 2146 N N . THR A 1 276 ? 15.18 -14.281 -15.516 1 95.06 276 THR A N 1
ATOM 2147 C CA . THR A 1 276 ? 16.328 -13.5 -15.969 1 95.06 276 THR A CA 1
ATOM 2148 C C . THR A 1 276 ? 17.438 -13.508 -14.914 1 95.06 276 THR A C 1
ATOM 2150 O O . THR A 1 276 ? 18.609 -13.594 -15.25 1 95.06 276 THR A O 1
ATOM 2153 N N . MET A 1 277 ? 17.062 -13.422 -13.695 1 97.19 277 MET A N 1
ATOM 2154 C CA . MET A 1 277 ? 18.016 -13.391 -12.594 1 97.19 277 MET A CA 1
ATOM 2155 C C . MET A 1 277 ? 18.734 -14.727 -12.461 1 97.19 277 MET A C 1
ATOM 2157 O O . MET A 1 277 ? 19.891 -14.773 -12.039 1 97.19 277 MET A O 1
ATOM 2161 N N . LYS A 1 278 ? 18 -15.828 -12.758 1 98.19 278 LYS A N 1
ATOM 2162 C CA . LYS A 1 278 ? 18.641 -17.141 -12.719 1 98.19 278 LYS A CA 1
ATOM 2163 C C . LYS A 1 278 ? 19.844 -17.188 -13.656 1 98.19 278 LYS A C 1
ATOM 2165 O O . LYS A 1 278 ? 20.891 -17.766 -13.312 1 98.19 278 LYS A O 1
ATOM 2170 N N . GLU A 1 279 ? 19.688 -16.562 -14.789 1 97.88 279 GLU A N 1
ATOM 2171 C CA . GLU A 1 279 ? 20.797 -16.5 -15.734 1 97.88 279 GLU A CA 1
ATOM 2172 C C . GLU A 1 279 ? 21.969 -15.703 -15.172 1 97.88 279 GLU A C 1
ATOM 2174 O O . GLU A 1 279 ? 23.125 -16.078 -15.352 1 97.88 279 GLU A O 1
ATOM 2179 N N . ALA A 1 280 ? 21.656 -14.555 -14.578 1 98.12 280 ALA A N 1
ATOM 2180 C CA . ALA A 1 280 ? 22.703 -13.75 -13.945 1 98.12 280 ALA A CA 1
ATOM 2181 C C . ALA A 1 280 ? 23.406 -14.531 -12.852 1 98.12 280 ALA A C 1
ATOM 2183 O O . ALA A 1 280 ? 24.641 -14.492 -12.75 1 98.12 280 ALA A O 1
ATOM 2184 N N . VAL A 1 281 ? 22.656 -15.25 -12.055 1 98.69 281 VAL A N 1
ATOM 2185 C CA . VAL A 1 281 ? 23.203 -16.062 -10.969 1 98.69 281 VAL A CA 1
ATOM 2186 C C . VAL A 1 281 ? 24.109 -17.141 -11.539 1 98.69 281 VAL A C 1
ATOM 2188 O O . VAL A 1 281 ? 25.203 -17.375 -11.023 1 98.69 281 VAL A O 1
ATOM 2191 N N . ASP A 1 282 ? 23.641 -17.797 -12.625 1 98.62 282 ASP A N 1
ATOM 2192 C CA . ASP A 1 282 ? 24.422 -18.844 -13.25 1 98.62 282 ASP A CA 1
ATOM 2193 C C . ASP A 1 282 ? 25.781 -18.312 -13.711 1 98.62 282 ASP A C 1
ATOM 2195 O O . ASP A 1 282 ? 26.812 -18.953 -13.5 1 98.62 282 ASP A O 1
ATOM 2199 N N . GLN A 1 283 ? 25.734 -17.172 -14.32 1 98.44 283 GLN A N 1
ATOM 2200 C CA . GLN A 1 283 ? 26.984 -16.578 -14.805 1 98.44 283 GLN A CA 1
ATOM 2201 C C . GLN A 1 283 ? 27.922 -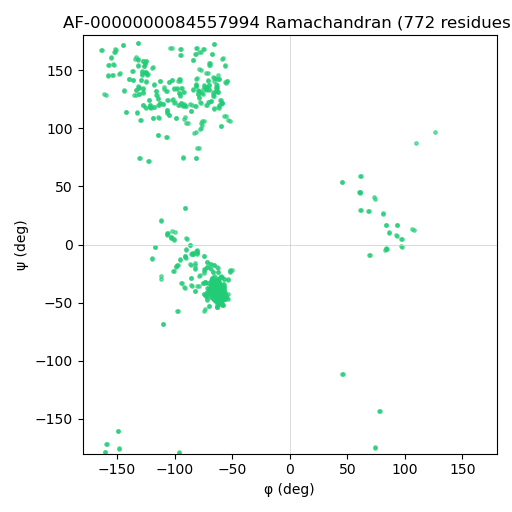16.25 -13.648 1 98.44 283 GLN A C 1
ATOM 2203 O O . GLN A 1 283 ? 29.125 -16.516 -13.719 1 98.44 283 GLN A O 1
ATOM 2208 N N . LEU A 1 284 ? 27.406 -15.719 -12.633 1 98.5 284 LEU A N 1
ATOM 2209 C CA . LEU A 1 284 ? 28.219 -15.344 -11.484 1 98.5 284 LEU A CA 1
ATOM 2210 C C . LEU A 1 284 ? 28.734 -16.578 -10.758 1 98.5 284 LEU A C 1
ATOM 2212 O O . LEU A 1 284 ? 29.859 -16.578 -10.258 1 98.5 284 LEU A O 1
ATOM 2216 N N . ARG A 1 285 ? 27.891 -17.609 -10.68 1 98.5 285 ARG A N 1
ATOM 2217 C CA . ARG A 1 285 ? 28.312 -18.844 -10.047 1 98.5 285 ARG A CA 1
ATOM 2218 C C . ARG A 1 285 ? 29.453 -19.5 -10.812 1 98.5 285 ARG A C 1
ATOM 2220 O O . ARG A 1 285 ? 30.344 -20.109 -10.211 1 98.5 285 ARG A O 1
ATOM 2227 N N . LYS A 1 286 ? 29.422 -19.422 -12.125 1 98.19 286 LYS A N 1
ATOM 2228 C CA . LYS A 1 286 ? 30.516 -19.906 -12.945 1 98.19 286 LYS A CA 1
ATOM 2229 C C . LYS A 1 286 ? 31.828 -19.203 -12.609 1 98.19 286 LYS A C 1
ATOM 2231 O O . LYS A 1 286 ? 32.906 -19.766 -12.766 1 98.19 286 LYS A O 1
ATOM 2236 N N . GLU A 1 287 ? 31.688 -17.953 -12.117 1 97.94 287 GLU A N 1
ATOM 2237 C CA . GLU A 1 287 ? 32.844 -17.172 -11.711 1 97.94 287 GLU A CA 1
ATOM 2238 C C . GLU A 1 287 ? 33.219 -17.469 -10.258 1 97.94 287 GLU A C 1
ATOM 2240 O O . GLU A 1 287 ? 34.156 -16.844 -9.719 1 97.94 287 GLU A O 1
ATOM 2245 N N . GLY A 1 288 ? 32.469 -18.344 -9.617 1 97.69 288 GLY A N 1
ATOM 2246 C CA . GLY A 1 288 ? 32.781 -18.75 -8.258 1 97.69 288 GLY A CA 1
ATOM 2247 C C . GLY A 1 288 ? 32.062 -17.922 -7.203 1 97.69 288 GLY A C 1
ATOM 2248 O O . GLY A 1 288 ? 32.344 -18.047 -6.012 1 97.69 288 GLY A O 1
ATOM 2249 N N . LYS A 1 289 ? 31.172 -17.094 -7.641 1 98.12 289 LYS A N 1
ATOM 2250 C CA . LYS A 1 289 ? 30.453 -16.25 -6.691 1 98.12 289 LYS A CA 1
ATOM 2251 C C . LYS A 1 289 ? 29.297 -17.016 -6.047 1 98.12 289 LYS A C 1
ATOM 2253 O O . LYS A 1 289 ? 28.594 -17.766 -6.723 1 98.12 289 LYS A O 1
ATOM 2258 N N . LYS A 1 290 ? 29.109 -16.859 -4.773 1 98.5 290 LYS A N 1
ATOM 2259 C CA . LYS A 1 290 ? 28.047 -17.547 -4.031 1 98.5 290 LYS A CA 1
ATOM 2260 C C . LYS A 1 290 ? 26.797 -16.688 -3.955 1 98.5 290 LYS A C 1
ATOM 2262 O O . LYS A 1 290 ? 26.453 -16.156 -2.895 1 98.5 290 LYS A O 1
ATOM 2267 N N . VAL A 1 291 ? 26.156 -16.641 -5.023 1 98.75 291 VAL A N 1
ATOM 2268 C CA . VAL A 1 291 ? 24.969 -15.805 -5.121 1 98.75 291 VAL A CA 1
ATOM 2269 C C . VAL A 1 291 ? 23.766 -16.672 -5.453 1 98.75 291 VAL A C 1
ATOM 2271 O O . VAL A 1 291 ? 23.906 -17.797 -5.938 1 98.75 291 VAL A O 1
ATOM 2274 N N . GLY A 1 292 ? 22.594 -16.281 -5.066 1 98.81 292 GLY A N 1
ATOM 2275 C CA . GLY A 1 292 ? 21.328 -16.938 -5.379 1 98.81 292 GLY A CA 1
ATOM 2276 C C . GLY A 1 292 ? 20.188 -15.961 -5.582 1 98.81 292 GLY A C 1
ATOM 2277 O O . GLY A 1 292 ? 20.359 -14.75 -5.445 1 98.81 292 GLY A O 1
ATOM 2278 N N . VAL A 1 293 ? 19.078 -16.469 -6.031 1 98.88 293 VAL A N 1
ATOM 2279 C CA . VAL A 1 293 ? 17.906 -15.641 -6.234 1 98.88 293 VAL A CA 1
ATOM 2280 C C . VAL A 1 293 ? 16.656 -16.391 -5.773 1 98.88 293 VAL A C 1
ATOM 2282 O O . VAL A 1 293 ? 16.594 -17.625 -5.855 1 98.88 293 VAL A O 1
ATOM 2285 N N . ALA A 1 294 ? 15.75 -15.672 -5.191 1 98.88 294 ALA A N 1
ATOM 2286 C CA . ALA A 1 294 ? 14.484 -16.234 -4.727 1 98.88 294 ALA A CA 1
ATOM 2287 C C . ALA A 1 294 ? 13.305 -15.383 -5.176 1 98.88 294 ALA A C 1
ATOM 2289 O O . ALA A 1 294 ? 13.469 -14.211 -5.527 1 98.88 294 ALA A O 1
ATOM 2290 N N . MET A 1 295 ? 12.117 -15.961 -5.215 1 98.62 295 MET A N 1
ATOM 2291 C CA . MET A 1 295 ? 10.875 -15.281 -5.586 1 98.62 295 MET A CA 1
ATOM 2292 C C . MET A 1 295 ? 9.711 -15.766 -4.73 1 98.62 295 MET A C 1
ATOM 2294 O O . MET A 1 295 ? 9.336 -16.938 -4.789 1 98.62 295 MET A O 1
ATOM 2298 N N . PRO A 1 296 ? 9.164 -14.898 -3.914 1 98.5 296 PRO A N 1
ATOM 2299 C CA . PRO A 1 296 ? 7.895 -15.258 -3.281 1 98.5 296 PRO A CA 1
ATOM 2300 C C . PRO A 1 296 ? 6.785 -15.539 -4.293 1 98.5 296 PRO A C 1
ATOM 2302 O O . PRO A 1 296 ? 6.195 -14.602 -4.84 1 98.5 296 PRO A O 1
ATOM 2305 N N . ARG A 1 297 ? 6.516 -16.812 -4.52 1 98.31 297 ARG A N 1
ATOM 2306 C CA . ARG A 1 297 ? 5.398 -17.203 -5.379 1 98.31 297 ARG A CA 1
ATOM 2307 C C . ARG A 1 297 ? 4.074 -16.719 -4.801 1 98.31 297 ARG A C 1
ATOM 2309 O O . ARG A 1 297 ? 3.221 -16.203 -5.531 1 98.31 297 ARG A O 1
ATOM 2316 N N . MET A 1 298 ? 3.922 -17.047 -3.561 1 97.94 298 MET A N 1
ATOM 2317 C CA . MET A 1 298 ? 2.816 -16.469 -2.797 1 97.94 298 MET A CA 1
ATOM 2318 C C . MET A 1 298 ? 3.223 -15.148 -2.15 1 97.94 298 MET A C 1
ATOM 2320 O O . MET A 1 298 ? 3.959 -15.141 -1.163 1 97.94 298 MET A O 1
ATOM 2324 N N . PHE A 1 299 ? 2.803 -14.055 -2.658 1 97.94 299 PHE A N 1
ATOM 2325 C CA . PHE A 1 299 ? 3.119 -12.727 -2.143 1 97.94 299 PHE A CA 1
ATOM 2326 C C . PHE A 1 299 ? 2.207 -12.367 -0.977 1 97.94 299 PHE A C 1
ATOM 2328 O O . PHE A 1 299 ? 2.637 -11.711 -0.025 1 97.94 299 PHE A O 1
ATOM 2335 N N . ARG A 1 300 ? 1.004 -12.711 -1.107 1 98 300 ARG A N 1
ATOM 2336 C CA . ARG A 1 300 ? 0.03 -12.602 -0.027 1 98 300 ARG A CA 1
ATOM 2337 C C . ARG A 1 300 ? -0.74 -13.906 0.152 1 98 300 ARG A C 1
ATOM 2339 O O . ARG A 1 300 ? -1.235 -14.477 -0.82 1 98 300 ARG A O 1
ATOM 2346 N N . PRO A 1 301 ? -0.815 -14.398 1.363 1 97.69 301 PRO A N 1
ATOM 2347 C CA . PRO A 1 301 ? -0.176 -13.891 2.578 1 97.69 301 PRO A CA 1
ATOM 2348 C C . PRO A 1 301 ? 1.348 -13.883 2.486 1 97.69 301 PRO A C 1
ATOM 2350 O O . PRO A 1 301 ? 1.937 -14.781 1.881 1 97.69 301 PRO A O 1
ATOM 2353 N N . TRP A 1 302 ? 1.946 -12.82 3.078 1 97.69 302 TRP A N 1
ATOM 2354 C CA . TRP A 1 302 ? 3.395 -12.648 3.061 1 97.69 302 TRP A CA 1
ATOM 2355 C C . TRP A 1 302 ? 4.094 -13.812 3.75 1 97.69 302 TRP A C 1
ATOM 2357 O O . TRP A 1 302 ? 3.734 -14.188 4.871 1 97.69 302 TRP A O 1
ATOM 2367 N N . PRO A 1 303 ? 5 -14.477 3.066 1 97.88 303 PRO A N 1
ATOM 2368 C CA . PRO A 1 303 ? 5.633 -15.68 3.613 1 97.88 303 PRO A CA 1
ATOM 2369 C C . PRO A 1 303 ? 6.777 -15.359 4.57 1 97.88 303 PRO A C 1
ATOM 2371 O O . PRO A 1 303 ? 7.938 -15.664 4.281 1 97.88 303 PRO A O 1
ATOM 2374 N N . ILE A 1 304 ? 6.48 -14.922 5.73 1 97.62 304 ILE A N 1
ATOM 2375 C CA . ILE A 1 304 ? 7.426 -14.414 6.715 1 97.62 304 ILE A CA 1
ATOM 2376 C C . ILE A 1 304 ? 8.406 -15.516 7.117 1 97.62 304 ILE A C 1
ATOM 2378 O O . ILE A 1 304 ? 9.617 -15.32 7.066 1 97.62 304 ILE A O 1
ATOM 2382 N N . ALA A 1 305 ? 7.914 -16.688 7.43 1 96.94 305 ALA A N 1
ATOM 2383 C CA . ALA A 1 305 ? 8.75 -17.781 7.926 1 96.94 305 ALA A CA 1
ATOM 2384 C C . ALA A 1 305 ? 9.719 -18.266 6.852 1 96.94 305 ALA A C 1
ATOM 2386 O O . ALA A 1 305 ? 10.898 -18.5 7.129 1 96.94 305 ALA A O 1
ATOM 2387 N N . GLU A 1 306 ? 9.211 -18.406 5.652 1 98 306 GLU A N 1
ATOM 2388 C CA . GLU A 1 306 ? 10.031 -18.891 4.543 1 98 306 GLU A CA 1
ATOM 2389 C C . GLU A 1 306 ? 11.148 -17.891 4.223 1 98 306 GLU A C 1
ATOM 2391 O O . GLU A 1 306 ? 12.289 -18.297 3.986 1 98 306 GLU A O 1
ATOM 2396 N N . LEU A 1 307 ? 10.812 -16.609 4.246 1 98.56 307 LEU A N 1
ATOM 2397 C CA . LEU A 1 307 ? 11.797 -15.586 3.924 1 98.56 307 LEU A CA 1
ATOM 2398 C C . LEU A 1 307 ? 12.828 -15.453 5.039 1 98.56 307 LEU A C 1
ATOM 2400 O O . LEU A 1 307 ? 14.016 -15.234 4.773 1 98.56 307 LEU A O 1
ATOM 2404 N N . ALA A 1 308 ? 12.344 -15.516 6.285 1 98.25 308 ALA A N 1
ATOM 2405 C CA . ALA A 1 308 ? 13.281 -15.484 7.41 1 98.25 308 ALA A CA 1
ATOM 2406 C C . ALA A 1 308 ? 14.312 -16.609 7.293 1 98.25 308 ALA A C 1
ATOM 2408 O O . ALA A 1 308 ? 15.508 -16.359 7.441 1 98.25 308 ALA A O 1
ATOM 2409 N N . LYS A 1 309 ? 13.82 -17.797 7.008 1 98.06 309 LYS A N 1
ATOM 2410 C CA . LYS A 1 309 ? 14.711 -18.953 6.844 1 98.06 309 LYS A CA 1
ATOM 2411 C C . LYS A 1 309 ? 15.68 -18.719 5.691 1 98.06 309 LYS A C 1
ATOM 2413 O O . LYS A 1 309 ? 16.875 -19.031 5.809 1 98.06 309 LYS A O 1
ATOM 2418 N N . LEU A 1 310 ? 15.188 -18.188 4.621 1 98.38 310 LEU A N 1
ATOM 2419 C CA . LEU A 1 310 ? 15.977 -17.922 3.426 1 98.38 310 LEU A CA 1
ATOM 2420 C C . LEU A 1 310 ? 17.109 -16.953 3.73 1 98.38 310 LEU A C 1
ATOM 2422 O O . LEU A 1 310 ? 18.219 -17.109 3.221 1 98.38 310 LEU A O 1
ATOM 2426 N N . MET A 1 311 ? 16.875 -15.945 4.555 1 98.44 311 MET A N 1
ATOM 2427 C CA . MET A 1 311 ? 17.812 -14.844 4.754 1 98.44 311 MET A CA 1
ATOM 2428 C C . MET A 1 311 ? 18.781 -15.156 5.883 1 98.44 311 MET A C 1
ATOM 2430 O O . MET A 1 311 ? 19.766 -14.43 6.078 1 98.44 311 MET A O 1
ATOM 2434 N N . LYS A 1 312 ? 18.516 -16.219 6.664 1 97.94 312 LYS A N 1
ATOM 2435 C CA . LYS A 1 312 ? 19.344 -16.562 7.816 1 97.94 312 LYS A CA 1
ATOM 2436 C C . LYS A 1 312 ? 20.797 -16.812 7.402 1 97.94 312 LYS A C 1
ATOM 2438 O O . LYS A 1 312 ? 21.062 -17.641 6.52 1 97.94 312 LYS A O 1
ATOM 2443 N N . GLY A 1 313 ? 21.672 -16.062 7.977 1 96.94 313 GLY A N 1
ATOM 2444 C CA . GLY A 1 313 ? 23.094 -16.312 7.785 1 96.94 313 GLY A CA 1
ATOM 2445 C C . GLY A 1 313 ? 23.641 -15.688 6.523 1 96.94 313 GLY A C 1
ATOM 2446 O O . GLY A 1 313 ? 24.844 -15.797 6.234 1 96.94 313 GLY A O 1
ATOM 2447 N N . LYS A 1 314 ? 22.844 -15.07 5.715 1 98.25 314 LYS A N 1
ATOM 2448 C CA . LYS A 1 314 ? 23.312 -14.422 4.5 1 98.25 314 LYS A CA 1
ATOM 2449 C C . LYS A 1 314 ? 24.109 -13.156 4.828 1 98.25 314 LYS A C 1
ATOM 2451 O O . LYS A 1 314 ? 23.797 -12.469 5.809 1 98.25 314 LYS A O 1
ATOM 2456 N N . LYS A 1 315 ? 25.094 -12.867 3.998 1 97.94 315 LYS A N 1
ATOM 2457 C CA . LYS A 1 315 ? 25.859 -11.633 4.148 1 97.94 315 LYS A CA 1
ATOM 2458 C C . LYS A 1 315 ? 25.031 -10.422 3.717 1 97.94 315 LYS A C 1
ATOM 2460 O O . LYS A 1 315 ? 25.078 -9.367 4.355 1 97.94 315 LYS A O 1
ATOM 2465 N N . ALA A 1 316 ? 24.344 -10.547 2.59 1 98.44 316 ALA A N 1
ATOM 2466 C CA . ALA A 1 316 ? 23.531 -9.445 2.086 1 98.44 316 ALA A CA 1
ATOM 2467 C C . ALA A 1 316 ? 22.297 -9.969 1.34 1 98.44 316 ALA A C 1
ATOM 2469 O O . ALA A 1 316 ? 22.344 -11.062 0.763 1 98.44 316 ALA A O 1
ATOM 2470 N N . VAL A 1 317 ? 21.281 -9.242 1.429 1 98.75 317 VAL A N 1
ATOM 2471 C CA . VAL A 1 317 ? 20.031 -9.516 0.713 1 98.75 317 VAL A CA 1
ATOM 2472 C C . VAL A 1 317 ? 19.672 -8.312 -0.157 1 98.75 317 VAL A C 1
ATOM 2474 O O . VAL A 1 317 ? 19.625 -7.18 0.327 1 98.75 317 VAL A O 1
ATOM 2477 N N . ILE A 1 318 ? 19.5 -8.555 -1.409 1 98.81 318 ILE A N 1
ATOM 2478 C CA . ILE A 1 318 ? 19.141 -7.531 -2.385 1 98.81 318 ILE A CA 1
ATOM 2479 C C . ILE A 1 318 ? 17.656 -7.684 -2.768 1 98.81 318 ILE A C 1
ATOM 2481 O O . ILE A 1 318 ? 17.266 -8.703 -3.342 1 98.81 318 ILE A O 1
ATOM 2485 N N . VAL A 1 319 ? 16.844 -6.754 -2.379 1 98.75 319 VAL A N 1
ATOM 2486 C CA . VAL A 1 319 ? 15.438 -6.777 -2.74 1 98.75 319 VAL A CA 1
ATOM 2487 C C . VAL A 1 319 ? 15.203 -5.898 -3.967 1 98.75 319 VAL A C 1
ATOM 2489 O O . VAL A 1 319 ? 15.469 -4.695 -3.938 1 98.75 319 VAL A O 1
ATOM 2492 N N . MET A 1 320 ? 14.727 -6.473 -4.996 1 97.88 320 MET A N 1
ATOM 2493 C CA . MET A 1 320 ? 14.523 -5.754 -6.246 1 97.88 320 MET A CA 1
ATOM 2494 C C . MET A 1 320 ? 13.039 -5.488 -6.488 1 97.88 320 MET A C 1
ATOM 2496 O O . MET A 1 320 ? 12.258 -6.426 -6.668 1 97.88 320 MET A O 1
ATOM 2500 N N . ASP A 1 321 ? 12.68 -4.234 -6.496 1 96.75 321 ASP A N 1
ATOM 2501 C CA . ASP A 1 321 ? 11.289 -3.818 -6.668 1 96.75 321 ASP A CA 1
ATOM 2502 C C . ASP A 1 321 ? 11.055 -3.238 -8.062 1 96.75 321 ASP A C 1
ATOM 2504 O O . ASP A 1 321 ? 11.727 -2.285 -8.461 1 96.75 321 ASP A O 1
ATOM 2508 N N . LYS A 1 322 ? 10.094 -3.805 -8.781 1 94.25 322 LYS A N 1
ATOM 2509 C CA . LYS A 1 322 ? 9.719 -3.275 -10.086 1 94.25 322 LYS A CA 1
ATOM 2510 C C . LYS A 1 322 ? 8.602 -2.244 -9.961 1 94.25 322 LYS A C 1
ATOM 2512 O O . LYS A 1 322 ? 7.648 -2.254 -10.742 1 94.25 322 LYS A O 1
ATOM 2517 N N . HIS A 1 323 ? 8.586 -1.551 -8.891 1 89.25 323 HIS A N 1
ATOM 2518 C CA . HIS A 1 323 ? 7.684 -0.441 -8.617 1 89.25 323 HIS A CA 1
ATOM 2519 C C . HIS A 1 323 ? 8.258 0.494 -7.562 1 89.25 323 HIS A C 1
ATOM 2521 O O . HIS A 1 323 ? 9.172 0.117 -6.824 1 89.25 323 HIS A O 1
ATOM 2527 N N . LEU A 1 324 ? 7.797 1.693 -7.652 1 84.44 324 LEU A N 1
ATOM 2528 C CA . LEU A 1 324 ? 8.227 2.738 -6.727 1 84.44 324 LEU A CA 1
ATOM 2529 C C . LEU A 1 324 ? 7.098 3.119 -5.777 1 84.44 324 LEU A C 1
ATOM 2531 O O . LEU A 1 324 ? 5.961 3.326 -6.207 1 84.44 324 LEU A O 1
ATOM 2535 N N . SER A 1 325 ? 7.336 2.975 -4.539 1 88.81 325 SER A N 1
ATOM 2536 C CA . SER A 1 325 ? 6.566 3.771 -3.588 1 88.81 325 SER A CA 1
ATOM 2537 C C . SER A 1 325 ? 7.156 5.168 -3.43 1 88.81 325 SER A C 1
ATOM 2539 O O . SER A 1 325 ? 8.094 5.367 -2.654 1 88.81 325 SER A O 1
ATOM 2541 N N . ILE A 1 326 ? 6.621 6.078 -4.141 1 87.19 326 ILE A N 1
ATOM 2542 C CA . ILE A 1 326 ? 7.234 7.398 -4.246 1 87.19 326 ILE A CA 1
ATOM 2543 C C . ILE A 1 326 ? 7.309 8.047 -2.865 1 87.19 326 ILE A C 1
ATOM 2545 O O . ILE A 1 326 ? 6.293 8.188 -2.186 1 87.19 326 ILE A O 1
ATOM 2549 N N . GLY A 1 327 ? 8.523 8.344 -2.463 1 90.94 327 GLY A N 1
ATOM 2550 C CA . GLY A 1 327 ? 8.734 8.961 -1.162 1 90.94 327 GLY A CA 1
ATOM 2551 C C . GLY A 1 327 ? 9.102 7.961 -0.082 1 90.94 327 GLY A C 1
ATOM 2552 O O . GLY A 1 327 ? 9.156 8.305 1.101 1 90.94 327 GLY A O 1
ATOM 2553 N N . SER A 1 328 ? 9.281 6.715 -0.453 1 94.81 328 SER A N 1
ATOM 2554 C CA . SER A 1 328 ? 9.688 5.664 0.48 1 94.81 328 SER A CA 1
ATOM 2555 C C . SER A 1 328 ? 10.516 4.594 -0.215 1 94.81 328 SER A C 1
ATOM 2557 O O . SER A 1 328 ? 11.242 4.887 -1.169 1 94.81 328 SER A O 1
ATOM 2559 N N . TYR A 1 329 ? 10.625 3.428 0.364 1 95.88 329 TYR A N 1
ATOM 2560 C CA . TYR A 1 329 ? 11.281 2.268 -0.231 1 95.88 329 TYR A CA 1
ATOM 2561 C C . TYR A 1 329 ? 10.406 1.649 -1.317 1 95.88 329 TYR A C 1
ATOM 2563 O O . TYR A 1 329 ? 9.281 2.094 -1.545 1 95.88 329 TYR A O 1
ATOM 2571 N N . GLY A 1 330 ? 11.039 0.745 -2.07 1 95.62 330 GLY A N 1
ATOM 2572 C CA . GLY A 1 330 ? 10.141 -0.112 -2.83 1 95.62 330 GLY A CA 1
ATOM 2573 C C . GLY A 1 330 ? 9.141 -0.849 -1.963 1 95.62 330 GLY A C 1
ATOM 2574 O O . GLY A 1 330 ? 9.383 -1.069 -0.774 1 95.62 330 GLY A O 1
ATOM 2575 N N . PRO A 1 331 ? 8.039 -1.208 -2.494 1 95.31 331 PRO A N 1
ATOM 2576 C CA . PRO A 1 331 ? 6.957 -1.753 -1.676 1 95.31 331 PRO A CA 1
ATOM 2577 C C . PRO A 1 331 ? 7.312 -3.096 -1.042 1 95.31 331 PRO A C 1
ATOM 2579 O O . PRO A 1 331 ? 6.812 -3.426 0.037 1 95.31 331 PRO A O 1
ATOM 2582 N N . MET A 1 332 ? 8.141 -3.895 -1.667 1 97.12 332 MET A N 1
ATOM 2583 C CA . MET A 1 332 ? 8.469 -5.219 -1.144 1 97.12 332 MET A CA 1
ATOM 2584 C C . MET A 1 332 ? 9.617 -5.137 -0.139 1 97.12 332 MET A C 1
ATOM 2586 O O . MET A 1 332 ? 9.656 -5.906 0.824 1 97.12 332 MET A O 1
ATOM 2590 N N . PHE A 1 333 ? 10.492 -4.168 -0.28 1 98.38 333 PHE A N 1
ATOM 2591 C CA . PHE A 1 333 ? 11.734 -4.059 0.476 1 98.38 333 PHE A CA 1
ATOM 2592 C C . PHE A 1 333 ? 11.453 -4.016 1.974 1 98.38 333 PHE A C 1
ATOM 2594 O O . PHE A 1 333 ? 11.992 -4.824 2.732 1 98.38 333 PHE A O 1
ATOM 2601 N N . PRO A 1 334 ? 10.57 -3.129 2.479 1 97.88 334 PRO A N 1
ATOM 2602 C CA . PRO A 1 334 ? 10.352 -3.074 3.926 1 97.88 334 PRO A CA 1
ATOM 2603 C C . PRO A 1 334 ? 9.789 -4.375 4.488 1 97.88 334 PRO A C 1
ATOM 2605 O O . PRO A 1 334 ? 10.094 -4.746 5.625 1 97.88 334 PRO A O 1
ATOM 2608 N N . GLU A 1 335 ? 8.992 -5.027 3.766 1 97.5 335 GLU A N 1
ATOM 2609 C CA . GLU A 1 335 ? 8.406 -6.273 4.246 1 97.5 335 GLU A CA 1
ATOM 2610 C C . GLU A 1 335 ? 9.453 -7.371 4.363 1 97.5 335 GLU A C 1
ATOM 2612 O O . GLU A 1 335 ? 9.406 -8.188 5.285 1 97.5 335 GLU A O 1
ATOM 2617 N N . VAL A 1 336 ? 10.383 -7.406 3.389 1 98.62 336 VAL A N 1
ATOM 2618 C CA . VAL A 1 336 ? 11.477 -8.367 3.461 1 98.62 336 VAL A CA 1
ATOM 2619 C C . VAL A 1 336 ? 12.328 -8.078 4.691 1 98.62 336 VAL A C 1
ATOM 2621 O O . VAL A 1 336 ? 12.719 -9 5.414 1 98.62 336 VAL A O 1
ATOM 2624 N N . VAL A 1 337 ? 12.625 -6.797 4.93 1 98.38 337 VAL A N 1
ATOM 2625 C CA . VAL A 1 337 ? 13.414 -6.406 6.094 1 98.38 337 VAL A CA 1
ATOM 2626 C C . VAL A 1 337 ? 12.719 -6.875 7.371 1 98.38 337 VAL A C 1
ATOM 2628 O O . VAL A 1 337 ? 13.359 -7.438 8.266 1 98.38 337 VAL A O 1
ATOM 2631 N N . ALA A 1 338 ? 11.414 -6.668 7.422 1 98.06 338 ALA A N 1
ATOM 2632 C CA . ALA A 1 338 ? 10.648 -7.043 8.609 1 98.06 338 ALA A CA 1
ATOM 2633 C C . ALA A 1 338 ? 10.695 -8.555 8.828 1 98.06 338 ALA A C 1
ATOM 2635 O O . ALA A 1 338 ? 10.742 -9.016 9.969 1 98.06 338 ALA A O 1
ATOM 2636 N N . ALA A 1 339 ? 10.648 -9.297 7.738 1 98.19 339 ALA A N 1
ATOM 2637 C CA . ALA A 1 339 ? 10.703 -10.75 7.852 1 98.19 339 ALA A CA 1
ATOM 2638 C C . ALA A 1 339 ? 12.023 -11.203 8.461 1 98.19 339 ALA A C 1
ATOM 2640 O O . ALA A 1 339 ? 12.078 -12.211 9.18 1 98.19 339 ALA A O 1
ATOM 2641 N N . ALA A 1 340 ? 13.047 -10.477 8.25 1 97.62 340 ALA A N 1
ATOM 2642 C CA . ALA A 1 340 ? 14.383 -10.828 8.742 1 97.62 340 ALA A CA 1
ATOM 2643 C C . ALA A 1 340 ? 14.469 -10.648 10.258 1 97.62 340 ALA A C 1
ATOM 2645 O O . ALA A 1 340 ? 15.391 -11.164 10.891 1 97.62 340 ALA A O 1
ATOM 2646 N N . LEU A 1 341 ? 13.516 -9.945 10.852 1 96.38 341 LEU A N 1
ATOM 2647 C CA . LEU A 1 341 ? 13.484 -9.734 12.297 1 96.38 341 LEU A CA 1
ATOM 2648 C C . LEU A 1 341 ? 13.336 -11.062 13.039 1 96.38 341 LEU A C 1
ATOM 2650 O O . LEU A 1 341 ? 13.641 -11.148 14.227 1 96.38 341 LEU A O 1
ATOM 2654 N N . GLU A 1 342 ? 12.789 -12.031 12.312 1 95.56 342 GLU A N 1
ATOM 2655 C CA . GLU A 1 342 ? 12.602 -13.336 12.93 1 95.56 342 GLU A CA 1
ATOM 2656 C C . GLU A 1 342 ? 13.945 -13.984 13.258 1 95.56 342 GLU A C 1
ATOM 2658 O O . GLU A 1 342 ? 14 -14.938 14.039 1 95.56 342 GLU A O 1
ATOM 2663 N N . ASN A 1 343 ? 14.977 -13.484 12.641 1 95.5 343 ASN A N 1
ATOM 2664 C CA . ASN A 1 343 ? 16.312 -14.016 12.859 1 95.5 343 ASN A CA 1
ATOM 2665 C C . ASN A 1 343 ? 17.078 -13.227 13.922 1 95.5 343 ASN A C 1
ATOM 2667 O O . ASN A 1 343 ? 16.703 -12.094 14.234 1 95.5 343 ASN A O 1
ATOM 2671 N N . GLU A 1 344 ? 18.094 -13.789 14.422 1 91.38 344 GLU A N 1
ATOM 2672 C CA . GLU A 1 344 ? 18.906 -13.148 15.461 1 91.38 344 GLU A CA 1
ATOM 2673 C C . GLU A 1 344 ? 19.75 -12.023 14.883 1 91.38 344 GLU A C 1
ATOM 2675 O O . GLU A 1 344 ? 20.047 -11.047 15.57 1 91.38 344 GLU A O 1
ATOM 2680 N N . SER A 1 345 ? 20.125 -12.234 13.68 1 92.19 345 SER A N 1
ATOM 2681 C CA . SER A 1 345 ? 20.984 -11.242 13.023 1 92.19 345 SER A CA 1
ATOM 2682 C C . SER A 1 345 ? 20.359 -10.773 11.711 1 92.19 345 SER A C 1
ATOM 2684 O O . SER A 1 345 ? 19.672 -11.531 11.039 1 92.19 345 SER A O 1
ATOM 2686 N N . MET A 1 346 ? 20.641 -9.531 11.414 1 94.06 346 MET A N 1
ATOM 2687 C CA . MET A 1 346 ? 20.172 -8.906 10.188 1 94.06 346 MET A CA 1
ATOM 2688 C C . MET A 1 346 ? 21.266 -8.867 9.125 1 94.06 346 MET A C 1
ATOM 2690 O O . MET A 1 346 ? 22.375 -8.398 9.391 1 94.06 346 MET A O 1
ATOM 2694 N N . PRO A 1 347 ? 20.984 -9.477 7.977 1 96.5 347 PRO A N 1
ATOM 2695 C CA . PRO A 1 347 ? 21.953 -9.242 6.898 1 96.5 347 PRO A CA 1
ATOM 2696 C C . PRO A 1 347 ? 21.953 -7.797 6.41 1 96.5 347 PRO A C 1
ATOM 2698 O O . PRO A 1 347 ? 21.078 -7.016 6.785 1 96.5 347 PRO A O 1
ATOM 2701 N N . LYS A 1 348 ? 23.047 -7.453 5.668 1 97.12 348 LYS A N 1
ATOM 2702 C CA . LYS A 1 348 ? 22.969 -6.176 4.965 1 97.12 348 LYS A CA 1
ATOM 2703 C C . LYS A 1 348 ? 21.828 -6.18 3.945 1 97.12 348 LYS A C 1
ATOM 2705 O O . LYS A 1 348 ? 21.609 -7.18 3.264 1 97.12 348 LYS A O 1
ATOM 2710 N N . MET A 1 349 ? 21.062 -5.195 3.971 1 98 349 MET A N 1
ATOM 2711 C CA . MET A 1 349 ? 19.859 -5.152 3.127 1 98 349 MET A CA 1
ATOM 2712 C C . MET A 1 349 ? 19.953 -4.012 2.119 1 98 349 MET A C 1
ATOM 2714 O O . MET A 1 349 ? 20.25 -2.871 2.488 1 98 349 MET A O 1
ATOM 2718 N N . TYR A 1 350 ? 19.672 -4.273 0.853 1 98.31 350 TYR A N 1
ATOM 2719 C CA . TYR A 1 350 ? 19.734 -3.273 -0.207 1 98.31 350 TYR A CA 1
ATOM 2720 C C . TYR A 1 350 ? 18.453 -3.293 -1.048 1 98.31 350 TYR A C 1
ATOM 2722 O O . TYR A 1 350 ? 17.938 -4.363 -1.373 1 98.31 350 TYR A O 1
ATOM 2730 N N . ASN A 1 351 ? 17.938 -2.143 -1.319 1 98.25 351 ASN A N 1
ATOM 2731 C CA . ASN A 1 351 ? 16.766 -1.982 -2.188 1 98.25 351 ASN A CA 1
ATOM 2732 C C . ASN A 1 351 ? 17.172 -1.503 -3.58 1 98.25 351 ASN A C 1
ATOM 2734 O O . ASN A 1 351 ? 17.875 -0.503 -3.717 1 98.25 351 ASN A O 1
ATOM 2738 N N . TYR A 1 352 ? 16.812 -2.189 -4.594 1 97.25 352 TYR A N 1
ATOM 2739 C CA . TYR A 1 352 ? 17.016 -1.765 -5.973 1 97.25 352 TYR A CA 1
ATOM 2740 C C . TYR A 1 352 ? 15.672 -1.591 -6.684 1 97.25 352 TYR A C 1
ATOM 2742 O O . TYR A 1 352 ? 14.898 -2.543 -6.809 1 97.25 352 TYR A O 1
ATOM 2750 N N . ILE A 1 353 ? 15.383 -0.416 -7.125 1 95.06 353 ILE A N 1
ATOM 2751 C CA . ILE A 1 353 ? 14.227 -0.12 -7.973 1 95.06 353 ILE A CA 1
ATOM 2752 C C . ILE A 1 353 ? 14.633 -0.203 -9.438 1 95.06 353 ILE A C 1
ATOM 2754 O O . ILE A 1 353 ? 15.633 0.399 -9.852 1 95.06 353 ILE A O 1
ATOM 2758 N N . TYR A 1 354 ? 13.773 -0.948 -10.195 1 93.25 354 TYR A N 1
ATOM 2759 C CA . TYR A 1 354 ? 14.211 -1.19 -11.562 1 93.25 354 TYR A CA 1
ATOM 2760 C C . TYR A 1 354 ? 13.023 -1.469 -12.477 1 93.25 354 TYR A C 1
ATOM 2762 O O . TYR A 1 354 ? 11.906 -1.697 -12 1 93.25 354 TYR A O 1
ATOM 2770 N N . GLY A 1 355 ? 13.195 -1.335 -13.719 1 89.56 355 GLY A N 1
ATOM 2771 C CA . GLY A 1 355 ? 12.305 -1.883 -14.734 1 89.56 355 GLY A CA 1
ATOM 2772 C C . GLY A 1 355 ? 10.945 -1.217 -14.758 1 89.56 355 GLY A C 1
ATOM 2773 O O . GLY A 1 355 ? 9.953 -1.835 -15.148 1 89.56 355 GLY A O 1
ATOM 2774 N N . LEU A 1 356 ? 10.875 0.005 -14.383 1 87.81 356 LEU A N 1
ATOM 2775 C CA . LEU A 1 356 ? 9.578 0.674 -14.367 1 87.81 356 LEU A CA 1
ATOM 2776 C C . LEU A 1 356 ? 9.07 0.916 -15.781 1 87.81 356 LEU A C 1
ATOM 2778 O O . LEU A 1 356 ? 9.828 1.333 -16.656 1 87.81 356 LEU A O 1
ATOM 2782 N N . GLY A 1 357 ? 7.855 0.604 -15.984 1 86.31 357 GLY A N 1
ATOM 2783 C CA . GLY A 1 357 ? 7.211 0.857 -17.266 1 86.31 357 GLY A CA 1
ATOM 2784 C C . GLY A 1 357 ? 7.863 0.121 -18.422 1 86.31 357 GLY A C 1
ATOM 2785 O O . GLY A 1 357 ? 7.988 0.665 -19.516 1 86.31 357 GLY A O 1
ATOM 2786 N N . GLY A 1 358 ? 8.422 -1.005 -18.094 1 83.56 358 GLY A N 1
ATOM 2787 C CA . GLY A 1 358 ? 9.008 -1.823 -19.141 1 83.56 358 GLY A CA 1
ATOM 2788 C C . GLY A 1 358 ? 10.438 -1.446 -19.469 1 83.56 358 GLY A C 1
ATOM 2789 O O . GLY A 1 358 ? 10.977 -1.872 -20.484 1 83.56 358 GLY A O 1
ATOM 2790 N N . ALA A 1 359 ? 11.047 -0.586 -18.625 1 83.44 359 ALA A N 1
ATOM 2791 C CA . ALA A 1 359 ? 12.453 -0.258 -18.844 1 83.44 359 ALA A CA 1
ATOM 2792 C C . ALA A 1 359 ? 13.305 -1.52 -18.906 1 83.44 359 ALA A C 1
ATOM 2794 O O . ALA A 1 359 ? 13.102 -2.453 -18.125 1 83.44 359 ALA A O 1
ATOM 2795 N N . ASP A 1 360 ? 14.203 -1.512 -19.75 1 78.31 360 ASP A N 1
ATOM 2796 C CA . ASP A 1 360 ? 15.016 -2.701 -19.984 1 78.31 360 ASP A CA 1
ATOM 2797 C C . ASP A 1 360 ? 15.984 -2.932 -18.828 1 78.31 360 ASP A C 1
ATOM 2799 O O . ASP A 1 360 ? 16.578 -1.982 -18.312 1 78.31 360 ASP A O 1
ATOM 2803 N N . THR A 1 361 ? 16.016 -4.082 -18.438 1 87.44 361 THR A N 1
ATOM 2804 C CA . THR A 1 361 ? 17.016 -4.562 -17.469 1 87.44 361 THR A CA 1
ATOM 2805 C C . THR A 1 361 ? 17.625 -5.883 -17.953 1 87.44 361 THR A C 1
ATOM 2807 O O . THR A 1 361 ? 16.953 -6.914 -17.969 1 87.44 361 THR A O 1
ATOM 2810 N N . MET A 1 362 ? 18.828 -5.809 -18.234 1 90.25 362 MET A N 1
ATOM 2811 C CA . MET A 1 362 ? 19.5 -6.957 -18.828 1 90.25 362 MET A CA 1
ATOM 2812 C C . MET A 1 362 ? 20.188 -7.797 -17.766 1 90.25 362 MET A C 1
ATOM 2814 O O . MET A 1 362 ? 20.344 -7.355 -16.625 1 90.25 362 MET A O 1
ATOM 2818 N N . VAL A 1 363 ? 20.609 -8.961 -18.172 1 95.31 363 VAL A N 1
ATOM 2819 C CA . VAL A 1 363 ? 21.344 -9.867 -17.297 1 95.31 363 VAL A CA 1
ATOM 2820 C C . VAL A 1 363 ? 22.594 -9.172 -16.766 1 95.31 363 VAL A C 1
ATOM 2822 O O . VAL A 1 363 ? 22.922 -9.305 -15.586 1 95.31 363 VAL A O 1
ATOM 2825 N N . SER A 1 364 ? 23.188 -8.391 -17.609 1 95.12 364 SER A N 1
ATOM 2826 C CA . SER A 1 364 ? 24.391 -7.664 -17.219 1 95.12 364 SER A CA 1
ATOM 2827 C C . SER A 1 364 ? 24.109 -6.672 -16.094 1 95.12 364 SER A C 1
ATOM 2829 O O . SER A 1 364 ? 24.953 -6.426 -15.242 1 95.12 364 SER A O 1
ATOM 2831 N N . ASP A 1 365 ? 22.922 -6.078 -16.125 1 94.94 365 ASP A N 1
ATOM 2832 C CA . ASP A 1 365 ? 22.531 -5.148 -15.07 1 94.94 365 ASP A CA 1
ATOM 2833 C C . ASP A 1 365 ? 22.406 -5.863 -13.727 1 94.94 365 ASP A C 1
ATOM 2835 O O . ASP A 1 365 ? 22.859 -5.348 -12.703 1 94.94 365 ASP A O 1
ATOM 2839 N N . PHE A 1 366 ? 21.859 -7.016 -13.781 1 95.75 366 PHE A N 1
ATOM 2840 C CA . PHE A 1 366 ? 21.688 -7.793 -12.555 1 95.75 366 PHE A CA 1
ATOM 2841 C C . PHE A 1 366 ? 23.047 -8.25 -12.016 1 95.75 366 PHE A C 1
ATOM 2843 O O . PHE A 1 366 ? 23.25 -8.281 -10.797 1 95.75 366 PHE A O 1
ATOM 2850 N N . ILE A 1 367 ? 23.906 -8.617 -12.938 1 97.56 367 ILE A N 1
ATOM 2851 C CA . ILE A 1 367 ? 25.266 -8.977 -12.539 1 97.56 367 ILE A CA 1
ATOM 2852 C C . ILE A 1 367 ? 25.922 -7.793 -11.844 1 97.56 367 ILE A C 1
ATOM 2854 O O . ILE A 1 367 ? 26.562 -7.957 -10.797 1 97.56 367 ILE A O 1
ATOM 2858 N N . SER A 1 368 ? 25.719 -6.648 -12.414 1 97 368 SER A N 1
ATOM 2859 C CA . SER A 1 368 ? 26.328 -5.449 -11.844 1 97 368 SER A CA 1
ATOM 2860 C C . SER A 1 368 ? 25.797 -5.16 -10.445 1 97 368 SER A C 1
ATOM 2862 O O . SER A 1 368 ? 26.516 -4.645 -9.594 1 97 368 SER A O 1
ATOM 2864 N N . VAL A 1 369 ? 24.562 -5.453 -10.195 1 97.5 369 VAL A N 1
ATOM 2865 C CA . VAL A 1 369 ? 23.938 -5.254 -8.891 1 97.5 369 VAL A CA 1
ATOM 2866 C C . VAL A 1 369 ? 24.672 -6.09 -7.84 1 97.5 369 VAL A C 1
ATOM 2868 O O . VAL A 1 369 ? 25.078 -5.57 -6.793 1 97.5 369 VAL A O 1
ATOM 2871 N N . PHE A 1 370 ? 24.891 -7.383 -8.125 1 98.19 370 PHE A N 1
ATOM 2872 C CA . PHE A 1 370 ? 25.594 -8.258 -7.199 1 98.19 370 PHE A CA 1
ATOM 2873 C C . PHE A 1 370 ? 27.016 -7.754 -6.961 1 98.19 370 PHE A C 1
ATOM 2875 O O . PHE A 1 370 ? 27.5 -7.754 -5.828 1 98.19 370 PHE A O 1
ATOM 2882 N N . ARG A 1 371 ? 27.672 -7.309 -8 1 97.69 371 ARG A N 1
ATOM 2883 C CA . ARG A 1 371 ? 29.062 -6.836 -7.895 1 97.69 371 ARG A CA 1
ATOM 2884 C C . ARG A 1 371 ? 29.141 -5.578 -7.039 1 97.69 371 ARG A C 1
ATOM 2886 O O . ARG A 1 371 ? 30.047 -5.438 -6.211 1 97.69 371 ARG A O 1
ATOM 2893 N N . ASP A 1 372 ? 28.203 -4.656 -7.281 1 97.62 372 ASP A N 1
ATOM 2894 C CA . ASP A 1 372 ? 28.172 -3.418 -6.508 1 97.62 372 ASP A CA 1
ATOM 2895 C C . ASP A 1 372 ? 27.984 -3.705 -5.02 1 97.62 372 ASP A C 1
ATOM 2897 O O . ASP A 1 372 ? 28.625 -3.07 -4.172 1 97.62 372 ASP A O 1
ATOM 2901 N N . VAL A 1 373 ? 27.109 -4.648 -4.715 1 97.69 373 VAL A N 1
ATOM 2902 C CA . VAL A 1 373 ? 26.844 -5.004 -3.324 1 97.69 373 VAL A CA 1
ATOM 2903 C C . VAL A 1 373 ? 28.062 -5.684 -2.721 1 97.69 373 VAL A C 1
ATOM 2905 O O . VAL A 1 373 ? 28.469 -5.363 -1.601 1 97.69 373 VAL A O 1
ATOM 2908 N N . GLU A 1 374 ? 28.641 -6.594 -3.441 1 96.56 374 GLU A N 1
ATOM 2909 C CA . GLU A 1 374 ? 29.828 -7.309 -2.969 1 96.56 374 GLU A CA 1
ATOM 2910 C C . GLU A 1 374 ? 30.984 -6.348 -2.697 1 96.56 374 GLU A C 1
ATOM 2912 O O . GLU A 1 374 ? 31.734 -6.527 -1.735 1 96.56 374 GLU A O 1
ATOM 2917 N N . LYS A 1 375 ? 31.125 -5.332 -3.531 1 96.31 375 LYS A N 1
ATOM 2918 C CA . LYS A 1 375 ? 32.219 -4.387 -3.432 1 96.31 375 LYS A CA 1
ATOM 2919 C C . LYS A 1 375 ? 31.922 -3.285 -2.418 1 96.31 375 LYS A C 1
ATOM 2921 O O . LYS A 1 375 ? 32.75 -2.416 -2.166 1 96.31 375 LYS A O 1
ATOM 2926 N N . GLY A 1 376 ? 30.703 -3.248 -1.926 1 95.62 376 GLY A N 1
ATOM 2927 C CA . GLY A 1 376 ? 30.328 -2.246 -0.941 1 95.62 376 GLY A CA 1
ATOM 2928 C C . GLY A 1 376 ? 30 -0.901 -1.557 1 95.62 376 GLY A C 1
ATOM 2929 O O . GLY A 1 376 ? 30.047 0.129 -0.883 1 95.62 376 GLY A O 1
ATOM 2930 N N . LYS A 1 377 ? 29.562 -0.906 -2.801 1 95.88 377 LYS A N 1
ATOM 2931 C CA . LYS A 1 377 ? 29.266 0.329 -3.523 1 95.88 377 LYS A CA 1
ATOM 2932 C C . LYS A 1 377 ? 27.781 0.647 -3.484 1 95.88 377 LYS A C 1
ATOM 2934 O O . LYS A 1 377 ? 27.375 1.774 -3.771 1 95.88 377 LYS A O 1
ATOM 2939 N N . ALA A 1 378 ? 27.016 -0.296 -3.178 1 96.5 378 ALA A N 1
ATOM 2940 C CA . ALA A 1 378 ? 25.562 -0.117 -3.213 1 96.5 378 ALA A CA 1
ATOM 2941 C C . ALA A 1 378 ? 25.094 0.759 -2.057 1 96.5 378 ALA A C 1
ATOM 2943 O O . ALA A 1 378 ? 25.594 0.646 -0.937 1 96.5 378 ALA A O 1
ATOM 2944 N N . LYS A 1 379 ? 24.203 1.688 -2.387 1 95.38 379 LYS A N 1
ATOM 2945 C CA . LYS A 1 379 ? 23.484 2.438 -1.362 1 95.38 379 LYS A CA 1
ATOM 2946 C C . LYS A 1 379 ? 22.312 1.632 -0.821 1 95.38 379 LYS A C 1
ATOM 2948 O O . LYS A 1 379 ? 22.047 0.519 -1.281 1 95.38 379 LYS A O 1
ATOM 2953 N N . ARG A 1 380 ? 21.719 2.07 0.222 1 95.5 380 ARG A N 1
ATOM 2954 C CA . ARG A 1 380 ? 20.547 1.393 0.755 1 95.5 380 ARG A CA 1
ATOM 2955 C C . ARG A 1 380 ? 19.422 1.329 -0.285 1 95.5 380 ARG A C 1
ATOM 2957 O O . ARG A 1 380 ? 18.797 0.283 -0.469 1 95.5 380 ARG A O 1
ATOM 2964 N N . ILE A 1 381 ? 19.141 2.477 -0.92 1 95.25 381 ILE A N 1
ATOM 2965 C CA . ILE A 1 381 ? 18.172 2.57 -2.008 1 95.25 381 ILE A CA 1
ATOM 2966 C C . ILE A 1 381 ? 18.891 2.906 -3.312 1 95.25 381 ILE A C 1
ATOM 2968 O O . ILE A 1 381 ? 19.609 3.902 -3.391 1 95.25 381 ILE A O 1
ATOM 2972 N N . ASN A 1 382 ? 18.734 2.039 -4.301 1 95.44 382 ASN A N 1
ATOM 2973 C CA . ASN A 1 382 ? 19.375 2.211 -5.598 1 95.44 382 ASN A CA 1
ATOM 2974 C C . ASN A 1 382 ? 18.359 2.225 -6.734 1 95.44 382 ASN A C 1
ATOM 2976 O O . ASN A 1 382 ? 17.312 1.582 -6.645 1 95.44 382 ASN A O 1
ATOM 2980 N N . TYR A 1 383 ? 18.594 2.965 -7.77 1 92.69 383 TYR A N 1
ATOM 2981 C CA . TYR A 1 383 ? 17.797 3.012 -8.984 1 92.69 383 TYR A CA 1
ATOM 2982 C C . TYR A 1 383 ? 18.594 2.486 -10.18 1 92.69 383 TYR A C 1
ATOM 2984 O O . TYR A 1 383 ? 19.547 3.117 -10.625 1 92.69 383 TYR A O 1
ATOM 2992 N N . LEU A 1 384 ? 18.172 1.36 -10.594 1 92.25 384 LEU A N 1
ATOM 2993 C CA . LEU A 1 384 ? 18.906 0.679 -11.664 1 92.25 384 LEU A CA 1
ATOM 2994 C C . LEU A 1 384 ? 18.344 1.071 -13.023 1 92.25 384 LEU A C 1
ATOM 2996 O O . LEU A 1 384 ? 17.156 0.86 -13.305 1 92.25 384 LEU A O 1
ATOM 3000 N N . GLY A 1 385 ? 19.109 1.632 -13.812 1 84.12 385 GLY A N 1
ATOM 3001 C CA . GLY A 1 385 ? 18.719 1.915 -15.188 1 84.12 385 GLY A CA 1
ATOM 3002 C C . GLY A 1 385 ? 18.219 3.33 -15.383 1 84.12 385 GLY A C 1
ATOM 3003 O O . GLY A 1 385 ? 17.734 3.676 -16.469 1 84.12 385 GLY A O 1
ATOM 3004 N N . VAL A 1 386 ? 18.156 4.105 -14.312 1 78.88 386 VAL A N 1
ATOM 3005 C CA . VAL A 1 386 ? 17.688 5.477 -14.484 1 78.88 386 VAL A CA 1
ATOM 3006 C C . VAL A 1 386 ? 18.875 6.395 -14.75 1 78.88 386 VAL A C 1
ATOM 3008 O O . VAL A 1 386 ? 19.906 6.309 -14.07 1 78.88 386 VAL A O 1
ATOM 3011 N N . LYS A 1 387 ? 18.953 6.875 -16.016 1 63.19 387 LYS A N 1
ATOM 3012 C CA . LYS A 1 387 ? 20 7.84 -16.359 1 63.19 387 LYS A CA 1
ATOM 3013 C C . LYS A 1 387 ? 19.656 9.227 -15.82 1 63.19 387 LYS A C 1
ATOM 3015 O O . LYS A 1 387 ? 18.531 9.711 -16.016 1 63.19 387 LYS A O 1
ATOM 3020 N N . GLU A 1 388 ? 20.359 9.656 -14.75 1 53.69 388 GLU A N 1
ATOM 3021 C CA . GLU A 1 388 ? 20.125 11.008 -14.234 1 53.69 388 GLU A CA 1
ATOM 3022 C C . GLU A 1 388 ? 20.312 12.055 -15.328 1 53.69 388 GLU A C 1
ATOM 3024 O O . GLU A 1 388 ? 21.094 11.852 -16.266 1 53.69 388 GLU A O 1
ATOM 3029 N N . MET B 1 1 ? -3.604 41.844 16.547 1 44.56 1 MET B N 1
ATOM 3030 C CA . MET B 1 1 ? -4.754 41.688 17.438 1 44.56 1 MET B CA 1
ATOM 3031 C C . MET B 1 1 ? -4.785 40.281 18.047 1 44.56 1 MET B C 1
ATOM 3033 O O . MET B 1 1 ? -4.375 39.312 17.422 1 44.56 1 MET B O 1
ATOM 3037 N N . LYS B 1 2 ? -4.898 40.156 19.281 1 56.12 2 LYS B N 1
ATOM 3038 C CA . LYS B 1 2 ? -4.855 38.906 20.047 1 56.12 2 LYS B CA 1
ATOM 3039 C C . LYS B 1 2 ? -5.84 37.875 19.484 1 56.12 2 LYS B C 1
ATOM 3041 O O . LYS B 1 2 ? -7.035 38.156 19.359 1 56.12 2 LYS B O 1
ATOM 3046 N N . GLN B 1 3 ? -5.473 36.781 18.766 1 70.25 3 GLN B N 1
ATOM 3047 C CA . GLN B 1 3 ? -6.328 35.75 18.172 1 70.25 3 GLN B CA 1
ATOM 3048 C C . GLN B 1 3 ? -7.195 35.094 19.234 1 70.25 3 GLN B C 1
ATOM 3050 O O . GLN B 1 3 ? -6.711 34.75 20.328 1 70.25 3 GLN B O 1
ATOM 3055 N N . GLU B 1 4 ? -8.531 35.344 19.203 1 87.19 4 GLU B N 1
ATOM 3056 C CA . GLU B 1 4 ? -9.484 34.781 20.141 1 87.19 4 GLU B CA 1
ATOM 3057 C C . GLU B 1 4 ? -9.742 33.281 19.859 1 87.19 4 GLU B C 1
ATOM 3059 O O . GLU B 1 4 ? -9.836 32.875 18.703 1 87.19 4 GLU B O 1
ATOM 3064 N N . ASP B 1 5 ? -9.734 32.531 20.906 1 93.88 5 ASP B N 1
ATOM 3065 C CA . ASP B 1 5 ? -10.016 31.094 20.812 1 93.88 5 ASP B CA 1
ATOM 3066 C C . ASP B 1 5 ? -11.469 30.859 20.406 1 93.88 5 ASP B C 1
ATOM 3068 O O . ASP B 1 5 ? -12.359 31.625 20.781 1 93.88 5 ASP B O 1
ATOM 3072 N N . ILE B 1 6 ? -11.641 29.844 19.641 1 95.81 6 ILE B N 1
ATOM 3073 C CA . ILE B 1 6 ? -12.992 29.453 19.266 1 95.81 6 ILE B CA 1
ATOM 3074 C C . ILE B 1 6 ? -13.172 27.953 19.469 1 95.81 6 ILE B C 1
ATOM 3076 O O . ILE B 1 6 ? -12.188 27.203 19.5 1 95.81 6 ILE B O 1
ATOM 3080 N N . ALA B 1 7 ? -14.375 27.531 19.688 1 96.56 7 ALA B N 1
ATOM 3081 C CA . ALA B 1 7 ? -14.742 26.125 19.719 1 96.56 7 ALA B CA 1
ATOM 3082 C C . ALA B 1 7 ? -15.258 25.656 18.344 1 96.56 7 ALA B C 1
ATOM 3084 O O . ALA B 1 7 ? -16.203 26.234 17.812 1 96.56 7 ALA B O 1
ATOM 3085 N N . ILE B 1 8 ? -14.609 24.672 17.797 1 96.25 8 ILE B N 1
ATOM 3086 C CA . ILE B 1 8 ? -14.945 24.266 16.438 1 96.25 8 ILE B CA 1
ATOM 3087 C C . ILE B 1 8 ? -14.578 22.797 16.234 1 96.25 8 ILE B C 1
ATOM 3089 O O . ILE B 1 8 ? -13.68 22.281 16.891 1 96.25 8 ILE B O 1
ATOM 3093 N N . ASN B 1 9 ? -15.32 22.078 15.469 1 95.5 9 ASN B N 1
ATOM 3094 C CA . ASN B 1 9 ? -14.945 20.703 15.156 1 95.5 9 ASN B CA 1
ATOM 3095 C C . ASN B 1 9 ? -13.914 20.641 14.031 1 95.5 9 ASN B C 1
ATOM 3097 O O . ASN B 1 9 ? -13.688 21.625 13.344 1 95.5 9 ASN B O 1
ATOM 3101 N N . GLY B 1 10 ? -13.266 19.516 13.875 1 96.81 10 GLY B N 1
ATOM 3102 C CA . GLY B 1 10 ? -12.172 19.359 12.938 1 96.81 10 GLY B CA 1
ATOM 3103 C C . GLY B 1 10 ? -12.562 19.703 11.508 1 96.81 10 GLY B C 1
ATOM 3104 O O . GLY B 1 10 ? -11.82 20.375 10.805 1 96.81 10 GLY B O 1
ATOM 3105 N N . ASP B 1 11 ? -13.719 19.203 11.047 1 97.31 11 ASP B N 1
ATOM 3106 C CA . ASP B 1 11 ? -14.18 19.453 9.688 1 97.31 11 ASP B CA 1
ATOM 3107 C C . ASP B 1 11 ? -14.383 20.938 9.445 1 97.31 11 ASP B C 1
ATOM 3109 O O . ASP B 1 11 ? -13.93 21.484 8.43 1 97.31 11 ASP B O 1
ATOM 3113 N N . SER B 1 12 ? -15.016 21.562 10.375 1 97.31 12 SER B N 1
ATOM 3114 C CA . SER B 1 12 ? -15.273 23 10.25 1 97.31 12 SER B CA 1
ATOM 3115 C C . SER B 1 12 ? -13.977 23.797 10.336 1 97.31 12 SER B C 1
ATOM 3117 O O . SER B 1 12 ? -13.852 24.859 9.711 1 97.31 12 SER B O 1
ATOM 3119 N N . ALA B 1 13 ? -13.047 23.312 11.109 1 98.06 13 ALA B N 1
ATOM 3120 C CA . ALA B 1 13 ? -11.742 23.969 11.211 1 98.06 13 ALA B CA 1
ATOM 3121 C C . ALA B 1 13 ? -11.023 23.953 9.867 1 98.06 13 ALA B C 1
ATOM 3123 O O . ALA B 1 13 ? -10.383 24.938 9.492 1 98.06 13 ALA B O 1
ATOM 3124 N N . ILE B 1 14 ? -11.078 22.875 9.164 1 98.38 14 ILE B N 1
ATOM 3125 C CA . ILE B 1 14 ? -10.492 22.781 7.832 1 98.38 14 ILE B CA 1
ATOM 3126 C C . ILE B 1 14 ? -11.203 23.734 6.879 1 98.38 14 ILE B C 1
ATOM 3128 O O . ILE B 1 14 ? -10.562 24.453 6.109 1 98.38 14 ILE B O 1
ATOM 3132 N N . ALA B 1 15 ? -12.539 23.719 6.953 1 98.19 15 ALA B N 1
ATOM 3133 C CA . ALA B 1 15 ? -13.312 24.641 6.125 1 98.19 15 ALA B CA 1
ATOM 3134 C C . ALA B 1 15 ? -12.922 26.094 6.395 1 98.19 15 ALA B C 1
ATOM 3136 O O . ALA B 1 15 ? -12.852 26.906 5.473 1 98.19 15 ALA B O 1
ATOM 3137 N N . LEU B 1 16 ? -12.742 26.391 7.641 1 98 16 LEU B N 1
ATOM 3138 C CA . LEU B 1 16 ? -12.328 27.734 8.023 1 98 16 LEU B CA 1
ATOM 3139 C C . LEU B 1 16 ? -10.984 28.094 7.391 1 98 16 LEU B C 1
ATOM 3141 O O . LEU B 1 16 ? -10.805 29.188 6.871 1 98 16 LEU B O 1
ATOM 3145 N N . ALA B 1 17 ? -10.008 27.188 7.508 1 98.5 17 ALA B N 1
ATOM 3146 C CA . ALA B 1 17 ? -8.711 27.391 6.871 1 98.5 17 ALA B CA 1
ATOM 3147 C C . ALA B 1 17 ? -8.867 27.656 5.379 1 98.5 17 ALA B C 1
ATOM 3149 O O . ALA B 1 17 ? -8.242 28.562 4.832 1 98.5 17 ALA B O 1
ATOM 3150 N N . TRP B 1 18 ? -9.711 26.828 4.719 1 98.44 18 TRP B N 1
ATOM 3151 C CA . TRP B 1 18 ? -9.961 26.984 3.287 1 98.44 18 TRP B CA 1
ATOM 3152 C C . TRP B 1 18 ? -10.547 28.359 2.984 1 98.44 18 TRP B C 1
ATOM 3154 O O . TRP B 1 18 ? -10.164 29 2.01 1 98.44 18 TRP B O 1
ATOM 3164 N N . LYS B 1 19 ? -11.508 28.734 3.822 1 98.25 19 LYS B N 1
ATOM 3165 C CA . LYS B 1 19 ? -12.125 30.047 3.66 1 98.25 19 LYS B CA 1
ATOM 3166 C C . LYS B 1 19 ? -11.07 31.156 3.697 1 98.25 19 LYS B C 1
ATOM 3168 O O . LYS B 1 19 ? -11.102 32.094 2.875 1 98.25 19 LYS B O 1
ATOM 3173 N N . GLN B 1 20 ? -10.203 31.047 4.645 1 98 20 GLN B N 1
ATOM 3174 C CA . GLN B 1 20 ? -9.164 32.062 4.824 1 98 20 GLN B CA 1
ATOM 3175 C C . GLN B 1 20 ? -8.188 32.062 3.658 1 98 20 GLN B C 1
ATOM 3177 O O . GLN B 1 20 ? -7.641 33.125 3.299 1 98 20 GLN B O 1
ATOM 3182 N N . ILE B 1 21 ? -7.949 30.922 3.045 1 97.81 21 ILE B N 1
ATOM 3183 C CA . ILE B 1 21 ? -7.039 30.797 1.914 1 97.81 21 ILE B CA 1
ATOM 3184 C C . ILE B 1 21 ? -7.727 31.266 0.639 1 97.81 21 ILE B C 1
ATOM 3186 O O . ILE B 1 21 ? -7.09 31.859 -0.233 1 97.81 21 ILE B O 1
ATOM 3190 N N . ASN B 1 22 ? -9.016 30.984 0.55 1 97.75 22 ASN B N 1
ATOM 3191 C CA . ASN B 1 22 ? -9.828 31.359 -0.601 1 97.75 22 ASN B CA 1
ATOM 3192 C C . ASN B 1 22 ? -9.328 30.688 -1.88 1 97.75 22 ASN B C 1
ATOM 3194 O O . ASN B 1 22 ? -9 31.375 -2.854 1 97.75 22 ASN B O 1
ATOM 3198 N N . PRO B 1 23 ? -9.297 29.344 -1.907 1 97.5 23 PRO B N 1
ATOM 3199 C CA . PRO B 1 23 ? -8.883 28.672 -3.141 1 97.5 23 PRO B CA 1
ATOM 3200 C C . PRO B 1 23 ? -9.758 29.031 -4.336 1 97.5 23 PRO B C 1
ATOM 3202 O O . PRO B 1 23 ? -10.906 29.453 -4.156 1 97.5 23 PRO B O 1
ATOM 3205 N N . ASP B 1 24 ? -9.266 28.828 -5.57 1 96.94 24 ASP B N 1
ATOM 3206 C CA . ASP B 1 24 ? -10 29.156 -6.785 1 96.94 24 ASP B CA 1
ATOM 3207 C C . ASP B 1 24 ? -11.117 28.141 -7.035 1 96.94 24 ASP B C 1
ATOM 3209 O O . ASP B 1 24 ? -12.211 28.5 -7.469 1 96.94 24 ASP B O 1
ATOM 3213 N N . VAL B 1 25 ? -10.805 26.891 -6.836 1 97 25 VAL B N 1
ATOM 3214 C CA . VAL B 1 25 ? -11.742 25.812 -7.152 1 97 25 VAL B CA 1
ATOM 3215 C C . VAL B 1 25 ? -11.805 24.828 -5.988 1 97 25 VAL B C 1
ATOM 3217 O O . VAL B 1 25 ? -10.773 24.484 -5.402 1 97 25 VAL B O 1
ATOM 3220 N N . VAL B 1 26 ? -12.977 24.469 -5.598 1 97 26 VAL B N 1
ATOM 3221 C CA . VAL B 1 26 ? -13.211 23.359 -4.68 1 97 26 VAL B CA 1
ATOM 3222 C C . VAL B 1 26 ? -14.195 22.375 -5.305 1 97 26 VAL B C 1
ATOM 3224 O O . VAL B 1 26 ? -15.32 22.734 -5.648 1 97 26 VAL B O 1
ATOM 3227 N N . ALA B 1 27 ? -13.703 21.125 -5.504 1 95.44 27 ALA B N 1
ATOM 3228 C CA . ALA B 1 27 ? -14.57 20.047 -5.965 1 95.44 27 ALA B CA 1
ATOM 3229 C C . ALA B 1 27 ? -15.07 19.219 -4.793 1 95.44 27 ALA B C 1
ATOM 3231 O O . ALA B 1 27 ? -14.281 18.766 -3.957 1 95.44 27 ALA B O 1
ATOM 3232 N N . ALA B 1 28 ? -16.406 19.031 -4.82 1 91.25 28 ALA B N 1
ATOM 3233 C CA . ALA B 1 28 ? -16.953 18.422 -3.617 1 91.25 28 ALA B CA 1
ATOM 3234 C C . ALA B 1 28 ? -17.875 17.266 -3.973 1 91.25 28 ALA B C 1
ATOM 3236 O O . ALA B 1 28 ? -18.625 17.328 -4.945 1 91.25 28 ALA B O 1
ATOM 3237 N N . TYR B 1 29 ? -17.781 16.172 -3.293 1 88.06 29 TYR B N 1
ATOM 3238 C CA . TYR B 1 29 ? -18.719 15.055 -3.215 1 88.06 29 TYR B CA 1
ATOM 3239 C C . TYR B 1 29 ? -18.906 14.602 -1.771 1 88.06 29 TYR B C 1
ATOM 3241 O O . TYR B 1 29 ? -17.938 14.328 -1.067 1 88.06 29 TYR B O 1
ATOM 3249 N N . PRO B 1 30 ? -20.141 14.492 -1.308 1 85.88 30 PRO B N 1
ATOM 3250 C CA . PRO B 1 30 ? -20.359 14.203 0.11 1 85.88 30 PRO B CA 1
ATOM 3251 C C . PRO B 1 30 ? -20.062 12.75 0.474 1 85.88 30 PRO B C 1
ATOM 3253 O O . PRO B 1 30 ? -20.375 11.844 -0.302 1 85.88 30 PRO B O 1
ATOM 3256 N N . ILE B 1 31 ? -19.438 12.594 1.547 1 85.19 31 ILE B N 1
ATOM 3257 C CA . ILE B 1 31 ? -19.219 11.289 2.168 1 85.19 31 ILE B CA 1
ATOM 3258 C C . ILE B 1 31 ? -18.859 11.477 3.643 1 85.19 31 ILE B C 1
ATOM 3260 O O . ILE B 1 31 ? -17.953 12.242 3.98 1 85.19 31 ILE B O 1
ATOM 3264 N N . THR B 1 32 ? -19.562 10.758 4.453 1 82.81 32 THR B N 1
ATOM 3265 C CA . THR B 1 32 ? -19.297 10.812 5.883 1 82.81 32 THR B CA 1
ATOM 3266 C C . THR B 1 32 ? -17.891 10.266 6.184 1 82.81 32 THR B C 1
ATOM 3268 O O . THR B 1 32 ? -17.5 9.234 5.633 1 82.81 32 THR B O 1
ATOM 3271 N N . PRO B 1 33 ? -17 10.93 6.973 1 87.94 33 PRO B N 1
ATOM 3272 C CA . PRO B 1 33 ? -17.375 12.055 7.828 1 87.94 33 PRO B CA 1
ATOM 3273 C C . PRO B 1 33 ? -16.891 13.398 7.281 1 87.94 33 PRO B C 1
ATOM 3275 O O . PRO B 1 33 ? -17.047 14.43 7.945 1 87.94 33 PRO B O 1
ATOM 3278 N N . GLN B 1 34 ? -16.422 13.422 6.105 1 86.75 34 GLN B N 1
ATOM 3279 C CA . GLN B 1 34 ? -15.812 14.656 5.625 1 86.75 34 GLN B CA 1
ATOM 3280 C C . GLN B 1 34 ? -16.875 15.641 5.148 1 86.75 34 GLN B C 1
ATOM 3282 O O . GLN B 1 34 ? -16.578 16.812 4.879 1 86.75 34 GLN B O 1
ATOM 3287 N N . THR B 1 35 ? -18.172 15.234 5.109 1 87 35 THR B N 1
ATOM 3288 C CA . THR B 1 35 ? -19.266 16 4.504 1 87 35 THR B CA 1
ATOM 3289 C C . THR B 1 35 ? -19.375 17.375 5.145 1 87 35 THR B C 1
ATOM 3291 O O . THR B 1 35 ? -19.688 18.359 4.465 1 87 35 THR B O 1
ATOM 3294 N N . ILE B 1 36 ? -19.016 17.453 6.344 1 92.62 36 ILE B N 1
ATOM 3295 C CA . ILE B 1 36 ? -19.125 18.719 7.086 1 92.62 36 ILE B CA 1
ATOM 3296 C C . ILE B 1 36 ? -18.141 19.734 6.504 1 92.62 36 ILE B C 1
ATOM 3298 O O . ILE B 1 36 ? -18.453 20.938 6.449 1 92.62 36 ILE B O 1
ATOM 3302 N N . ILE B 1 37 ? -17.031 19.359 5.98 1 95.75 37 ILE B N 1
ATOM 3303 C CA . ILE B 1 37 ? -16.047 20.25 5.398 1 95.75 37 ILE B CA 1
ATOM 3304 C C . ILE B 1 37 ? -16.641 20.969 4.188 1 95.75 37 ILE B C 1
ATOM 3306 O O . ILE B 1 37 ? -16.656 22.188 4.125 1 95.75 37 ILE B O 1
ATOM 3310 N N . VAL B 1 38 ? -17.172 20.156 3.273 1 93.94 38 VAL B N 1
ATOM 3311 C CA . VAL B 1 38 ? -17.641 20.719 2.01 1 93.94 38 VAL B CA 1
ATOM 3312 C C . VAL B 1 38 ? -18.969 21.438 2.221 1 93.94 38 VAL B C 1
ATOM 3314 O O . VAL B 1 38 ? -19.266 22.422 1.54 1 93.94 38 VAL B O 1
ATOM 3317 N N . GLU B 1 39 ? -19.766 20.938 3.131 1 94 39 GLU B N 1
ATOM 3318 C CA . GLU B 1 39 ? -21 21.625 3.457 1 94 39 GLU B CA 1
ATOM 3319 C C . GLU B 1 39 ? -20.734 23.016 4.031 1 94 39 GLU B C 1
ATOM 3321 O O . GLU B 1 39 ? -21.328 24 3.596 1 94 39 GLU B O 1
ATOM 3326 N N . LYS B 1 40 ? -19.906 23.078 5.027 1 96 40 LYS B N 1
ATOM 3327 C CA . LYS B 1 40 ? -19.547 24.344 5.645 1 96 40 LYS B CA 1
ATOM 3328 C C . LYS B 1 40 ? -18.906 25.297 4.629 1 96 40 LYS B C 1
ATOM 3330 O O . LYS B 1 40 ? -19.188 26.5 4.629 1 96 40 LYS B O 1
ATOM 3335 N N . TYR B 1 41 ? -18.094 24.766 3.803 1 96.81 41 TYR B N 1
ATOM 3336 C CA . TYR B 1 41 ? -17.438 25.609 2.811 1 96.81 41 TYR B CA 1
ATOM 3337 C C . TYR B 1 41 ? -18.438 26.141 1.803 1 96.81 41 TYR B C 1
ATOM 3339 O O . TYR B 1 41 ? -18.328 27.297 1.359 1 96.81 41 TYR B O 1
ATOM 3347 N N . SER B 1 42 ? -19.344 25.297 1.463 1 95.62 42 SER B N 1
ATOM 3348 C CA . SER B 1 42 ? -20.375 25.734 0.542 1 95.62 42 SER B CA 1
ATOM 3349 C C . SER B 1 42 ? -21.172 26.922 1.116 1 95.62 42 SER B C 1
ATOM 3351 O O . SER B 1 42 ? -21.625 27.781 0.373 1 95.62 42 SER B O 1
ATOM 3353 N N . GLU B 1 43 ? -21.344 26.906 2.389 1 96.69 43 GLU B N 1
ATOM 3354 C CA . GLU B 1 43 ? -21.984 28.047 3.047 1 96.69 43 GLU B CA 1
ATOM 3355 C C . GLU B 1 43 ? -21.172 29.312 2.883 1 96.69 43 GLU B C 1
ATOM 3357 O O . GLU B 1 43 ? -21.734 30.391 2.637 1 96.69 43 GLU B O 1
ATOM 3362 N N . TYR B 1 44 ? -19.906 29.172 3.055 1 97.19 44 TYR B N 1
ATOM 3363 C CA . TYR B 1 44 ? -19.031 30.328 2.873 1 97.19 44 TYR B CA 1
ATOM 3364 C C . TYR B 1 44 ? -19.156 30.891 1.461 1 97.19 44 TYR B C 1
ATOM 3366 O O . TYR B 1 44 ? -19.125 32.094 1.263 1 97.19 44 TYR B O 1
ATOM 3374 N N . VAL B 1 45 ? -19.219 29.984 0.464 1 96.56 45 VAL B N 1
ATOM 3375 C CA . VAL B 1 45 ? -19.359 30.391 -0.933 1 96.56 45 VAL B CA 1
ATOM 3376 C C . VAL B 1 45 ? -20.703 31.094 -1.139 1 96.56 45 VAL B C 1
ATOM 3378 O O . VAL B 1 45 ? -20.75 32.188 -1.724 1 96.56 45 VAL B O 1
ATOM 3381 N N . ALA B 1 46 ? -21.703 30.484 -0.648 1 96.5 46 ALA B N 1
ATOM 3382 C CA . ALA B 1 46 ? -23.062 31 -0.808 1 96.5 46 ALA B CA 1
ATOM 3383 C C . ALA B 1 46 ? -23.203 32.375 -0.157 1 96.5 46 ALA B C 1
ATOM 3385 O O . ALA B 1 46 ? -23.938 33.25 -0.658 1 96.5 46 ALA B O 1
ATOM 3386 N N . ASP B 1 47 ? -22.516 32.562 0.898 1 97.44 47 ASP B N 1
ATOM 3387 C CA . ASP B 1 47 ? -22.609 33.781 1.668 1 97.44 47 ASP B CA 1
ATOM 3388 C C . ASP B 1 47 ? -21.672 34.875 1.097 1 97.44 47 ASP B C 1
ATOM 3390 O O . ASP B 1 47 ? -21.656 36 1.591 1 97.44 47 ASP B O 1
ATOM 3394 N N . GLY B 1 48 ? -20.844 34.562 0.15 1 96.56 48 GLY B N 1
ATOM 3395 C CA . GLY B 1 48 ? -19.984 35.531 -0.52 1 96.56 48 GLY B CA 1
ATOM 3396 C C . GLY B 1 48 ? -18.703 35.812 0.247 1 96.56 48 GLY B C 1
ATOM 3397 O O . GLY B 1 48 ? -18.062 36.844 0.013 1 96.56 48 GLY B O 1
ATOM 3398 N N . HIS B 1 49 ? -18.438 34.906 1.164 1 96.38 49 HIS B N 1
ATOM 3399 C CA . HIS B 1 49 ? -17.234 35.125 1.956 1 96.38 49 HIS B CA 1
ATOM 3400 C C . HIS B 1 49 ? -15.977 34.812 1.148 1 96.38 49 HIS B C 1
ATOM 3402 O O . HIS B 1 49 ? -14.883 35.25 1.487 1 96.38 49 HIS B O 1
ATOM 3408 N N . VAL B 1 50 ? -16.141 33.969 0.097 1 97.12 50 VAL B N 1
ATOM 3409 C CA . VAL B 1 50 ? -15.039 33.562 -0.764 1 97.12 50 VAL B CA 1
ATOM 3410 C C . VAL B 1 50 ? -15.461 33.656 -2.229 1 97.12 50 VAL B C 1
ATOM 3412 O O . VAL B 1 50 ? -16.656 33.75 -2.535 1 97.12 50 VAL B O 1
ATOM 3415 N N . SER B 1 51 ? -14.484 33.719 -3.125 1 96.75 51 SER B N 1
ATOM 3416 C CA . SER B 1 51 ? -14.734 33.812 -4.559 1 96.75 51 SER B CA 1
ATOM 3417 C C . SER B 1 51 ? -14.586 32.469 -5.246 1 96.75 51 SER B C 1
ATOM 3419 O O . SER B 1 51 ? -14.633 32.375 -6.473 1 96.75 51 SER B O 1
ATOM 3421 N N . THR B 1 52 ? -14.484 31.406 -4.512 1 97.06 52 THR B N 1
ATOM 3422 C CA . THR B 1 52 ? -14.18 30.062 -4.965 1 97.06 52 THR B CA 1
ATOM 3423 C C . THR B 1 52 ? -15.281 29.547 -5.883 1 97.06 52 THR B C 1
ATOM 3425 O O . THR B 1 52 ? -16.469 29.734 -5.613 1 97.06 52 THR B O 1
ATOM 3428 N N . GLU B 1 53 ? -14.898 28.922 -6.988 1 96.75 53 GLU B N 1
ATOM 3429 C CA . GLU B 1 53 ? -15.828 28.094 -7.766 1 96.75 53 GLU B CA 1
ATOM 3430 C C . GLU B 1 53 ? -16.047 26.75 -7.102 1 96.75 53 GLU B C 1
ATOM 3432 O O . GLU B 1 53 ? -15.188 25.859 -7.156 1 96.75 53 GLU B O 1
ATOM 3437 N N . PHE B 1 54 ? -17.156 26.641 -6.516 1 95.81 54 PHE B N 1
ATOM 3438 C CA . PHE B 1 54 ? -17.531 25.422 -5.824 1 95.81 54 PHE B CA 1
ATOM 3439 C C . PHE B 1 54 ? -18.328 24.5 -6.746 1 95.81 54 PHE B C 1
ATOM 3441 O O . PHE B 1 54 ? -19.406 24.875 -7.223 1 95.81 54 PHE B O 1
ATOM 3448 N N . VAL B 1 55 ? -17.828 23.297 -6.996 1 94.44 55 VAL B N 1
ATOM 3449 C CA . VAL B 1 55 ? -18.469 22.406 -7.969 1 94.44 55 VAL B CA 1
ATOM 3450 C C . VAL B 1 55 ? -18.875 21.094 -7.289 1 94.44 55 VAL B C 1
ATOM 3452 O O . VAL B 1 55 ? -18.031 20.375 -6.762 1 94.44 55 VAL B O 1
ATOM 3455 N N . CYS B 1 56 ? -20.125 20.844 -7.285 1 90.44 56 CYS B N 1
ATOM 3456 C CA . CYS B 1 56 ? -20.609 19.531 -6.863 1 90.44 56 CYS B CA 1
ATOM 3457 C C . CYS B 1 56 ? -20.531 18.531 -8 1 90.44 56 CYS B C 1
ATOM 3459 O O . CYS B 1 56 ? -21.188 18.688 -9.031 1 90.44 56 CYS B O 1
ATOM 3461 N N . VAL B 1 57 ? -19.781 17.547 -7.758 1 89.5 57 VAL B N 1
ATOM 3462 C CA . VAL B 1 57 ? -19.547 16.578 -8.828 1 89.5 57 VAL B CA 1
ATOM 3463 C C . VAL B 1 57 ? -20.391 15.328 -8.594 1 89.5 57 VAL B C 1
ATOM 3465 O O . VAL B 1 57 ? -21 15.164 -7.531 1 89.5 57 VAL B O 1
ATOM 3468 N N . GLU B 1 58 ? -20.422 14.484 -9.617 1 84.69 58 GLU B N 1
ATOM 3469 C CA . GLU B 1 58 ? -21.281 13.312 -9.586 1 84.69 58 GLU B CA 1
ATOM 3470 C C . GLU B 1 58 ? -20.625 12.164 -8.82 1 84.69 58 GLU B C 1
ATOM 3472 O O . GLU B 1 58 ? -21.297 11.203 -8.438 1 84.69 58 GLU B O 1
ATOM 3477 N N . SER B 1 59 ? -19.328 12.258 -8.633 1 86.5 59 SER B N 1
ATOM 3478 C CA . SER B 1 59 ? -18.609 11.211 -7.91 1 86.5 59 SER B CA 1
ATOM 3479 C C . SER B 1 59 ? -17.234 11.703 -7.453 1 86.5 59 SER B C 1
ATOM 3481 O O . SER B 1 59 ? -16.766 12.766 -7.883 1 86.5 59 SER B O 1
ATOM 3483 N N . GLU B 1 60 ? -16.688 10.961 -6.637 1 84.69 60 GLU B N 1
ATOM 3484 C CA . GLU B 1 60 ? -15.344 11.289 -6.18 1 84.69 60 GLU B CA 1
ATOM 3485 C C . GLU B 1 60 ? -14.328 11.156 -7.309 1 84.69 60 GLU B C 1
ATOM 3487 O O . GLU B 1 60 ? -13.352 11.906 -7.363 1 84.69 60 GLU B O 1
ATOM 3492 N N . HIS B 1 61 ? -14.547 10.211 -8.164 1 86.75 61 HIS B N 1
ATOM 3493 C CA . HIS B 1 61 ? -13.695 10.125 -9.352 1 86.75 61 HIS B CA 1
ATOM 3494 C C . HIS B 1 61 ? -13.711 11.43 -10.141 1 86.75 61 HIS B C 1
ATOM 3496 O O . HIS B 1 61 ? -12.656 11.922 -10.547 1 86.75 61 HIS B O 1
ATOM 3502 N N . SER B 1 62 ? -14.852 11.953 -10.281 1 89 62 SER B N 1
ATOM 3503 C CA . SER B 1 62 ? -15.008 13.219 -10.992 1 89 62 SER B CA 1
ATOM 3504 C C . SER B 1 62 ? -14.398 14.367 -10.203 1 89 62 SER B C 1
ATOM 3506 O O . SER B 1 62 ? -13.867 15.32 -10.789 1 89 62 SER B O 1
ATOM 3508 N N . ALA B 1 63 ? -14.492 14.289 -8.93 1 90.69 63 ALA B N 1
ATOM 3509 C CA . ALA B 1 63 ? -13.945 15.352 -8.078 1 90.69 63 ALA B CA 1
ATOM 3510 C C . ALA B 1 63 ? -12.445 15.508 -8.289 1 90.69 63 ALA B C 1
ATOM 3512 O O . ALA B 1 63 ? -11.953 16.609 -8.531 1 90.69 63 ALA B O 1
ATOM 3513 N N . LEU B 1 64 ? -11.727 14.422 -8.242 1 92.75 64 LEU B N 1
ATOM 3514 C CA . LEU B 1 64 ? -10.281 14.508 -8.367 1 92.75 64 LEU B CA 1
ATOM 3515 C C . LEU B 1 64 ? -9.875 14.805 -9.812 1 92.75 64 LEU B C 1
ATOM 3517 O O . LEU B 1 64 ? -8.875 15.492 -10.047 1 92.75 64 LEU B O 1
ATOM 3521 N N . THR B 1 65 ? -10.672 14.297 -10.734 1 91.62 65 THR B N 1
ATOM 3522 C CA . THR B 1 65 ? -10.414 14.641 -12.125 1 91.62 65 THR B CA 1
ATOM 3523 C C . THR B 1 65 ? -10.516 16.141 -12.336 1 91.62 65 THR B C 1
ATOM 3525 O O . THR B 1 65 ? -9.641 16.75 -12.969 1 91.62 65 THR B O 1
ATOM 3528 N N . LEU B 1 66 ? -11.547 16.672 -11.82 1 92.56 66 LEU B N 1
ATOM 3529 C CA . LEU B 1 66 ? -11.75 18.109 -11.93 1 92.56 66 LEU B CA 1
ATOM 3530 C C . LEU B 1 66 ? -10.633 18.875 -11.219 1 92.56 66 LEU B C 1
ATOM 3532 O O . LEU B 1 66 ? -10.133 19.875 -11.742 1 92.56 66 LEU B O 1
ATOM 3536 N N . CYS B 1 67 ? -10.242 18.453 -10.055 1 93.94 67 CYS B N 1
ATOM 3537 C CA . CYS B 1 67 ? -9.172 19.109 -9.305 1 93.94 67 CYS B CA 1
ATOM 3538 C C . CYS B 1 67 ? -7.859 19.078 -10.078 1 93.94 67 CYS B C 1
ATOM 3540 O O . CYS B 1 67 ? -7.137 20.062 -10.141 1 93.94 67 CYS B O 1
ATOM 3542 N N . THR B 1 68 ? -7.598 17.922 -10.648 1 92 68 THR B N 1
ATOM 3543 C CA . THR B 1 68 ? -6.367 17.75 -11.414 1 92 68 THR B CA 1
ATOM 3544 C C . THR B 1 68 ? -6.34 18.688 -12.617 1 92 68 THR B C 1
ATOM 3546 O O . THR B 1 68 ? -5.328 19.344 -12.875 1 92 68 THR B O 1
ATOM 3549 N N . THR B 1 69 ? -7.438 18.781 -13.266 1 90.38 69 THR B N 1
ATOM 3550 C CA . THR B 1 69 ? -7.527 19.625 -14.461 1 90.38 69 THR B CA 1
ATOM 3551 C C . THR B 1 69 ? -7.523 21.094 -14.086 1 90.38 69 THR B C 1
ATOM 3553 O O . THR B 1 69 ? -6.879 21.906 -14.758 1 90.38 69 THR B O 1
ATOM 3556 N N . SER B 1 70 ? -8.258 21.453 -13.094 1 91.88 70 SER B N 1
ATOM 3557 C CA . SER B 1 70 ? -8.312 22.859 -12.664 1 91.88 70 SER B CA 1
ATOM 3558 C C . SER B 1 70 ? -6.941 23.328 -12.188 1 91.88 70 SER B C 1
ATOM 3560 O O . SER B 1 70 ? -6.523 24.453 -12.5 1 91.88 70 SER B O 1
ATOM 3562 N N . SER B 1 71 ? -6.273 22.5 -11.43 1 91.75 71 SER B N 1
ATOM 3563 C CA . SER B 1 71 ? -4.922 22.844 -10.992 1 91.75 71 SER B CA 1
ATOM 3564 C C . SER B 1 71 ? -3.973 22.984 -12.18 1 91.75 71 SER B C 1
ATOM 3566 O O . SER B 1 71 ? -3.125 23.875 -12.195 1 91.75 71 SER B O 1
ATOM 3568 N N . SER B 1 72 ? -4.117 22.125 -13.117 1 88.56 72 SER B N 1
ATOM 3569 C CA . SER B 1 72 ? -3.291 22.188 -14.32 1 88.56 72 SER B CA 1
ATOM 3570 C C . SER B 1 72 ? -3.527 23.484 -15.086 1 88.56 72 SER B C 1
ATOM 3572 O O . SER B 1 72 ? -2.633 23.969 -15.781 1 88.56 72 SER B O 1
ATOM 3574 N N . ALA B 1 73 ? -4.73 23.938 -14.938 1 88.44 73 ALA B N 1
ATOM 3575 C CA . ALA B 1 73 ? -5.09 25.188 -15.617 1 88.44 73 ALA B CA 1
ATOM 3576 C C . ALA B 1 73 ? -4.59 26.391 -14.836 1 88.44 73 ALA B C 1
ATOM 3578 O O . ALA B 1 73 ? -4.695 27.531 -15.312 1 88.44 73 ALA B O 1
ATOM 3579 N N . GLY B 1 74 ? -4.066 26.172 -13.633 1 89.88 74 GLY B N 1
ATOM 3580 C CA . GLY B 1 74 ? -3.455 27.25 -12.875 1 89.88 74 GLY B CA 1
ATOM 3581 C C . GLY B 1 74 ? -4.301 27.719 -11.703 1 89.88 74 GLY B C 1
ATOM 3582 O O . GLY B 1 74 ? -4.066 28.781 -11.141 1 89.88 74 GLY B O 1
ATOM 3583 N N . ALA B 1 75 ? -5.289 26.938 -11.367 1 93.88 75 ALA B N 1
ATOM 3584 C CA . ALA B 1 75 ? -6.16 27.297 -10.25 1 93.88 75 ALA B CA 1
ATOM 3585 C C . ALA B 1 75 ? -5.691 26.641 -8.961 1 93.88 75 ALA B C 1
ATOM 3587 O O . ALA B 1 75 ? -5.266 25.484 -8.961 1 93.88 75 ALA B O 1
ATOM 3588 N N . ARG B 1 76 ? -5.66 27.438 -7.906 1 96 76 ARG B N 1
ATOM 3589 C CA . ARG B 1 76 ? -5.527 26.828 -6.586 1 96 76 ARG B CA 1
ATOM 3590 C C . ARG B 1 76 ? -6.762 25.984 -6.246 1 96 76 ARG B C 1
ATOM 3592 O O . ARG B 1 76 ? -7.863 26.531 -6.129 1 96 76 ARG B O 1
ATOM 3599 N N . THR B 1 77 ? -6.543 24.656 -6.078 1 96.5 77 THR B N 1
ATOM 3600 C CA . THR B 1 77 ? -7.68 23.734 -6.062 1 96.5 77 THR B CA 1
ATOM 3601 C C . THR B 1 77 ? -7.641 22.844 -4.82 1 96.5 77 THR B C 1
ATOM 3603 O O . THR B 1 77 ? -6.582 22.344 -4.445 1 96.5 77 THR B O 1
ATOM 3606 N N . PHE B 1 78 ? -8.812 22.719 -4.172 1 97.75 78 PHE B N 1
ATOM 3607 C CA . PHE B 1 78 ? -8.945 21.891 -2.979 1 97.75 78 PHE B CA 1
ATOM 3608 C C . PHE B 1 78 ? -10.086 20.891 -3.141 1 97.75 78 PHE B C 1
ATOM 3610 O O . PHE B 1 78 ? -10.977 21.078 -3.965 1 97.75 78 PHE B O 1
ATOM 3617 N N . THR B 1 79 ? -10 19.766 -2.439 1 97.31 79 THR B N 1
ATOM 3618 C CA . THR B 1 79 ? -11.102 18.812 -2.309 1 97.31 79 THR B CA 1
ATOM 3619 C C . THR B 1 79 ? -11 18.047 -0.991 1 97.31 79 THR B C 1
ATOM 3621 O O . THR B 1 79 ? -10.07 18.266 -0.214 1 97.31 79 THR B O 1
ATOM 3624 N N . ALA B 1 80 ? -12.023 17.406 -0.634 1 96.62 80 ALA B N 1
ATOM 3625 C CA . ALA B 1 80 ? -12.07 16.578 0.571 1 96.62 80 ALA B CA 1
ATOM 3626 C C . ALA B 1 80 ? -12.766 15.242 0.297 1 96.62 80 ALA B C 1
ATOM 3628 O O . ALA B 1 80 ? -13.617 15.156 -0.591 1 96.62 80 ALA B O 1
ATOM 3629 N N . THR B 1 81 ? -12.367 14.203 1.014 1 95.38 81 THR B N 1
ATOM 3630 C CA . THR B 1 81 ? -12.984 12.891 0.824 1 95.38 81 THR B CA 1
ATOM 3631 C C . THR B 1 81 ? -12.734 11.992 2.031 1 95.38 81 THR B C 1
ATOM 3633 O O . THR B 1 81 ? -12.375 12.477 3.107 1 95.38 81 THR B O 1
ATOM 3636 N N . ALA B 1 82 ? -13.234 10.766 1.939 1 93.12 82 ALA B N 1
ATOM 3637 C CA . ALA B 1 82 ? -13.031 9.727 2.943 1 93.12 82 ALA B CA 1
ATOM 3638 C C . ALA B 1 82 ? -13.242 8.336 2.346 1 93.12 82 ALA B C 1
ATOM 3640 O O . ALA B 1 82 ? -14.062 8.164 1.436 1 93.12 82 ALA B O 1
ATOM 3641 N N . SER B 1 83 ? -12.484 7.391 2.822 1 92.25 83 SER B N 1
ATOM 3642 C CA . SER B 1 83 ? -12.719 5.961 2.658 1 92.25 83 SER B CA 1
ATOM 3643 C C . SER B 1 83 ? -13.078 5.621 1.217 1 92.25 83 SER B C 1
ATOM 3645 O O . SER B 1 83 ? -12.297 5.879 0.299 1 92.25 83 SER B O 1
ATOM 3647 N N . GLN B 1 84 ? -14.336 5.219 1.021 1 87.5 84 GLN B N 1
ATOM 3648 C CA . GLN B 1 84 ? -14.797 4.746 -0.281 1 87.5 84 GLN B CA 1
ATOM 3649 C C . GLN B 1 84 ? -14.672 5.836 -1.341 1 87.5 84 GLN B C 1
ATOM 3651 O O . GLN B 1 84 ? -14.469 5.539 -2.521 1 87.5 84 GLN B O 1
ATOM 3656 N N . GLY B 1 85 ? -14.828 7.012 -0.884 1 90.19 85 GLY B N 1
ATOM 3657 C CA . GLY B 1 85 ? -14.602 8.109 -1.811 1 90.19 85 GLY B CA 1
ATOM 3658 C C . GLY B 1 85 ? -13.172 8.172 -2.322 1 90.19 85 GLY B C 1
ATOM 3659 O O . GLY B 1 85 ? -12.945 8.336 -3.523 1 90.19 85 GLY B O 1
ATOM 3660 N N . LEU B 1 86 ? -12.25 8.07 -1.411 1 92.19 86 LEU B N 1
ATOM 3661 C CA . LEU B 1 86 ? -10.844 8.016 -1.794 1 92.19 86 LEU B CA 1
ATOM 3662 C C . LEU B 1 86 ? -10.555 6.805 -2.676 1 92.19 86 LEU B C 1
ATOM 3664 O O . LEU B 1 86 ? -9.789 6.895 -3.635 1 92.19 86 LEU B O 1
ATOM 3668 N N . ALA B 1 87 ? -11.172 5.715 -2.316 1 90.19 87 ALA B N 1
ATOM 3669 C CA . ALA B 1 87 ? -11.031 4.488 -3.098 1 90.19 87 ALA B CA 1
ATOM 3670 C C . ALA B 1 87 ? -11.523 4.688 -4.527 1 90.19 87 ALA B C 1
ATOM 3672 O O . ALA B 1 87 ? -10.898 4.211 -5.48 1 90.19 87 ALA B O 1
ATOM 3673 N N . PHE B 1 88 ? -12.594 5.383 -4.625 1 90.62 88 PHE B N 1
ATOM 3674 C CA . PHE B 1 88 ? -13.172 5.621 -5.945 1 90.62 88 PHE B CA 1
ATOM 3675 C C . PHE B 1 88 ? -12.336 6.637 -6.719 1 90.62 88 PHE B C 1
ATOM 3677 O O . PHE B 1 88 ? -12.375 6.672 -7.953 1 90.62 88 PHE B O 1
ATOM 3684 N N . MET B 1 89 ? -11.531 7.469 -6.023 1 91.88 89 MET B N 1
ATOM 3685 C CA . MET B 1 89 ? -10.617 8.438 -6.625 1 91.88 89 MET B CA 1
ATOM 3686 C C . MET B 1 89 ? -9.328 7.758 -7.07 1 91.88 89 MET B C 1
ATOM 3688 O O . MET B 1 89 ? -8.5 8.375 -7.75 1 91.88 89 MET B O 1
ATOM 3692 N N . TRP B 1 90 ? -9.148 6.531 -6.797 1 90.19 90 TRP B N 1
ATOM 3693 C CA . TRP B 1 90 ? -7.836 5.891 -6.793 1 90.19 90 TRP B CA 1
ATOM 3694 C C . TRP B 1 90 ? -7.172 6 -8.164 1 90.19 90 TRP B C 1
ATOM 3696 O O . TRP B 1 90 ? -5.973 6.273 -8.258 1 90.19 90 TRP B O 1
ATOM 3706 N N . GLU B 1 91 ? -7.895 5.777 -9.211 1 88.56 91 GLU B N 1
ATOM 3707 C CA . GLU B 1 91 ? -7.344 5.84 -10.562 1 88.56 91 GLU B CA 1
ATOM 3708 C C . GLU B 1 91 ? -6.645 7.176 -10.812 1 88.56 91 GLU B C 1
ATOM 3710 O O . GLU B 1 91 ? -5.637 7.23 -11.516 1 88.56 91 GLU B O 1
ATOM 3715 N N . MET B 1 92 ? -7.141 8.195 -10.141 1 91.75 92 MET B N 1
ATOM 3716 C CA . MET B 1 92 ? -6.656 9.547 -10.43 1 91.75 92 MET B CA 1
ATOM 3717 C C . MET B 1 92 ? -5.547 9.945 -9.469 1 91.75 92 MET B C 1
ATOM 3719 O O . MET B 1 92 ? -4.828 10.914 -9.711 1 91.75 92 MET B O 1
ATOM 3723 N N . LEU B 1 93 ? -5.355 9.242 -8.445 1 93.44 93 LEU B N 1
ATOM 3724 C CA . LEU B 1 93 ? -4.371 9.609 -7.43 1 93.44 93 LEU B CA 1
ATOM 3725 C C . LEU B 1 93 ? -2.963 9.609 -8.016 1 93.44 93 LEU B C 1
ATOM 3727 O O . LEU B 1 93 ? -2.27 10.633 -7.973 1 93.44 93 LEU B O 1
ATOM 3731 N N . PRO B 1 94 ? -2.551 8.523 -8.625 1 89.75 94 PRO B N 1
ATOM 3732 C CA . PRO B 1 94 ? -1.206 8.539 -9.203 1 89.75 94 PRO B CA 1
ATOM 3733 C C . PRO B 1 94 ? -1.081 9.508 -10.375 1 89.75 94 PRO B C 1
ATOM 3735 O O . PRO B 1 94 ? -0.011 10.086 -10.602 1 89.75 94 PRO B O 1
ATOM 3738 N N . ILE B 1 95 ? -2.133 9.719 -11.094 1 89.44 95 ILE B N 1
ATOM 3739 C CA . ILE B 1 95 ? -2.125 10.602 -12.266 1 89.44 95 ILE B CA 1
ATOM 3740 C C . ILE B 1 95 ? -1.899 12.047 -11.82 1 89.44 95 ILE B C 1
ATOM 3742 O O . ILE B 1 95 ? -1.06 12.75 -12.383 1 89.44 95 ILE B O 1
ATOM 3746 N N . ALA B 1 96 ? -2.613 12.406 -10.82 1 91.31 96 ALA B N 1
ATOM 3747 C CA . ALA B 1 96 ? -2.482 13.773 -10.312 1 91.31 96 ALA B CA 1
ATOM 3748 C C . ALA B 1 96 ? -1.055 14.047 -9.852 1 91.31 96 ALA B C 1
ATOM 3750 O O . ALA B 1 96 ? -0.498 15.109 -10.141 1 91.31 96 ALA B O 1
ATOM 3751 N N . ALA B 1 97 ? -0.51 13.141 -9.156 1 91.31 97 ALA B N 1
ATOM 3752 C CA . ALA B 1 97 ? 0.859 13.297 -8.672 1 91.31 97 ALA B CA 1
ATOM 3753 C C . ALA B 1 97 ? 1.849 13.359 -9.836 1 91.31 97 ALA B C 1
ATOM 3755 O O . ALA B 1 97 ? 2.773 14.172 -9.828 1 91.31 97 ALA B O 1
ATOM 3756 N N . SER B 1 98 ? 1.642 12.516 -10.789 1 87.69 98 SER B N 1
ATOM 3757 C CA . SER B 1 98 ? 2.559 12.43 -11.922 1 87.69 98 SER B CA 1
ATOM 3758 C C . SER B 1 98 ? 2.525 13.711 -12.758 1 87.69 98 SER B C 1
ATOM 3760 O O . SER B 1 98 ? 3.52 14.07 -13.391 1 87.69 98 SER B O 1
ATOM 3762 N N . MET B 1 99 ? 1.397 14.336 -12.789 1 87.06 99 MET B N 1
ATOM 3763 C CA . MET B 1 99 ? 1.252 15.586 -13.539 1 87.06 99 MET B CA 1
ATOM 3764 C C . MET B 1 99 ? 1.933 16.734 -12.812 1 87.06 99 MET B C 1
ATOM 3766 O O . MET B 1 99 ? 2.066 17.828 -13.367 1 87.06 99 MET B O 1
ATOM 3770 N N . ARG B 1 100 ? 2.303 16.484 -11.664 1 88.19 100 ARG B N 1
ATOM 3771 C CA . ARG B 1 100 ? 3.006 17.484 -10.859 1 88.19 100 ARG B CA 1
ATOM 3772 C C . ARG B 1 100 ? 2.139 18.719 -10.633 1 88.19 100 ARG B C 1
ATOM 3774 O O . ARG B 1 100 ? 2.596 19.844 -10.828 1 88.19 100 ARG B O 1
ATOM 3781 N N . VAL B 1 101 ? 0.913 18.484 -10.297 1 89.31 101 VAL B N 1
ATOM 3782 C CA . VAL B 1 101 ? 0.027 19.609 -10.023 1 89.31 101 VAL B CA 1
ATOM 3783 C C . VAL B 1 101 ? -0.244 19.703 -8.523 1 89.31 101 VAL B C 1
ATOM 3785 O O . VAL B 1 101 ? -0.534 18.688 -7.871 1 89.31 101 VAL B O 1
ATOM 3788 N N . PRO B 1 102 ? -0.11 20.891 -8.008 1 93.19 102 PRO B N 1
ATOM 3789 C CA . PRO B 1 102 ? -0.382 21.062 -6.582 1 93.19 102 PRO B CA 1
ATOM 3790 C C . PRO B 1 102 ? -1.875 21.062 -6.262 1 93.19 102 PRO B C 1
ATOM 3792 O O . PRO B 1 102 ? -2.654 21.719 -6.957 1 93.19 102 PRO B O 1
ATOM 3795 N N . LEU B 1 103 ? -2.273 20.297 -5.336 1 94.88 103 LEU B N 1
ATOM 3796 C CA . LEU B 1 103 ? -3.629 20.344 -4.797 1 94.88 103 LEU B CA 1
ATOM 3797 C C . LEU B 1 103 ? -3.65 19.859 -3.352 1 94.88 103 LEU B C 1
ATOM 3799 O O . LEU B 1 103 ? -2.732 19.156 -2.914 1 94.88 103 LEU B O 1
ATOM 3803 N N . VAL B 1 104 ? -4.609 20.328 -2.666 1 97.88 104 VAL B N 1
ATOM 3804 C CA . VAL B 1 104 ? -4.766 19.938 -1.271 1 97.88 104 VAL B CA 1
ATOM 3805 C C . VAL B 1 104 ? -6.059 19.141 -1.099 1 97.88 104 VAL B C 1
ATOM 3807 O O . VAL B 1 104 ? -7.121 19.578 -1.55 1 97.88 104 VAL B O 1
ATOM 3810 N N . MET B 1 105 ? -5.934 18 -0.56 1 98.19 105 MET B N 1
ATOM 3811 C CA . MET B 1 105 ? -7.094 17.172 -0.258 1 98.19 105 MET B CA 1
ATOM 3812 C C . MET B 1 105 ? -7.156 16.844 1.229 1 98.19 105 MET B C 1
ATOM 3814 O O . MET B 1 105 ? -6.199 16.297 1.79 1 98.19 105 MET B O 1
ATOM 3818 N N . ALA B 1 106 ? -8.211 17.234 1.843 1 98.06 106 ALA B N 1
ATOM 3819 C CA . ALA B 1 106 ? -8.461 16.766 3.201 1 98.06 106 ALA B CA 1
ATOM 3820 C C . ALA B 1 106 ? -9.047 15.359 3.193 1 98.06 106 ALA B C 1
ATOM 3822 O O . ALA B 1 106 ? -10 15.078 2.459 1 98.06 106 ALA B O 1
ATOM 3823 N N . VAL B 1 107 ? -8.469 14.469 3.977 1 97.62 107 VAL B N 1
ATOM 3824 C CA . VAL B 1 107 ? -8.969 13.102 4.07 1 97.62 107 VAL B CA 1
ATOM 3825 C C . VAL B 1 107 ? -9.398 12.805 5.504 1 97.62 107 VAL B C 1
ATOM 3827 O O . VAL B 1 107 ? -8.555 12.703 6.398 1 97.62 107 VAL B O 1
ATOM 3830 N N . ALA B 1 108 ? -10.672 12.711 5.656 1 96.81 108 ALA B N 1
ATOM 3831 C CA . ALA B 1 108 ? -11.203 12.219 6.93 1 96.81 108 ALA B CA 1
ATOM 3832 C C . ALA B 1 108 ? -11.078 10.703 7.027 1 96.81 108 ALA B C 1
ATOM 3834 O O . ALA B 1 108 ? -11.977 9.977 6.598 1 96.81 108 ALA B O 1
ATOM 3835 N N . ASN B 1 109 ? -10.078 10.273 7.715 1 95.88 109 ASN B N 1
ATOM 3836 C CA . ASN B 1 109 ? -9.695 8.867 7.691 1 95.88 109 ASN B CA 1
ATOM 3837 C C . ASN B 1 109 ? -10.773 7.984 8.32 1 95.88 109 ASN B C 1
ATOM 3839 O O . ASN B 1 109 ? -11.172 8.211 9.469 1 95.88 109 ASN B O 1
ATOM 3843 N N . ARG B 1 110 ? -11.148 7.035 7.645 1 91.19 110 ARG B N 1
ATOM 3844 C CA . ARG B 1 110 ? -12.141 6.078 8.109 1 91.19 110 ARG B CA 1
ATOM 3845 C C . ARG B 1 110 ? -11.922 4.711 7.473 1 91.19 110 ARG B C 1
ATOM 3847 O O . ARG B 1 110 ? -11.133 4.574 6.535 1 91.19 110 ARG B O 1
ATOM 3854 N N . ALA B 1 111 ? -12.609 3.736 8.023 1 87.19 111 ALA B N 1
ATOM 3855 C CA . ALA B 1 111 ? -12.508 2.357 7.555 1 87.19 111 ALA B CA 1
ATOM 3856 C C . ALA B 1 111 ? -12.992 2.225 6.113 1 87.19 111 ALA B C 1
ATOM 3858 O O . ALA B 1 111 ? -13.938 2.906 5.707 1 87.19 111 ALA B O 1
ATOM 3859 N N . VAL B 1 112 ? -12.227 1.461 5.363 1 84.69 112 VAL B N 1
ATOM 3860 C CA . VAL B 1 112 ? -12.656 1.114 4.012 1 84.69 112 VAL B CA 1
ATOM 3861 C C . VAL B 1 112 ? -13.648 -0.048 4.066 1 84.69 112 VAL B C 1
ATOM 3863 O O . VAL B 1 112 ? -13.461 -0.992 4.84 1 84.69 112 VAL B O 1
ATOM 3866 N N . SER B 1 113 ? -14.641 0.092 3.133 1 78.12 113 SER B N 1
ATOM 3867 C CA . SER B 1 113 ? -15.695 -0.911 3.131 1 78.12 113 SER B CA 1
ATOM 3868 C C . SER B 1 113 ? -15.148 -2.297 2.811 1 78.12 113 SER B C 1
ATOM 3870 O O . SER B 1 113 ? -14.18 -2.426 2.062 1 78.12 113 SER B O 1
ATOM 3872 N N . GLY B 1 114 ? -15.781 -3.426 3.559 1 75.5 114 GLY B N 1
ATOM 3873 C CA . GLY B 1 114 ? -16.188 -4.801 3.82 1 75.5 114 GLY B CA 1
ATOM 3874 C C . GLY B 1 114 ? -15.734 -5.301 5.184 1 75.5 114 GLY B C 1
ATOM 3875 O O . GLY B 1 114 ? -14.555 -5.23 5.52 1 75.5 114 GLY B O 1
ATOM 3876 N N . PRO B 1 115 ? -16.547 -5.203 5.949 1 75.25 115 PRO B N 1
ATOM 3877 C CA . PRO B 1 115 ? -17.906 -4.691 5.996 1 75.25 115 PRO B CA 1
ATOM 3878 C C . PRO B 1 115 ? -17.969 -3.164 6.051 1 75.25 115 PRO B C 1
ATOM 3880 O O . PRO B 1 115 ? -16.938 -2.514 6.27 1 75.25 115 PRO B O 1
ATOM 3883 N N . ILE B 1 116 ? -19.094 -2.609 5.812 1 72.88 116 ILE B N 1
ATOM 3884 C CA . ILE B 1 116 ? -19.25 -1.159 5.816 1 72.88 116 ILE B CA 1
ATOM 3885 C C . ILE B 1 116 ? -19.078 -0.625 7.234 1 72.88 116 ILE B C 1
ATOM 3887 O O . ILE B 1 116 ? -19.641 -1.172 8.188 1 72.88 116 ILE B O 1
ATOM 3891 N N . ASP B 1 117 ? -18.156 0.276 7.371 1 78.81 117 ASP B N 1
ATOM 3892 C CA . ASP B 1 117 ? -17.906 0.978 8.625 1 78.81 117 ASP B CA 1
ATOM 3893 C C . ASP B 1 117 ? -17.516 2.434 8.375 1 78.81 117 ASP B C 1
ATOM 3895 O O . ASP B 1 117 ? -16.719 2.723 7.484 1 78.81 117 ASP B O 1
ATOM 3899 N N . ILE B 1 118 ? -18.172 3.297 9.117 1 79.25 118 ILE B N 1
ATOM 3900 C CA . ILE B 1 118 ? -17.953 4.711 8.836 1 79.25 118 ILE B CA 1
ATOM 3901 C C . ILE B 1 118 ? -17.016 5.301 9.891 1 79.25 118 ILE B C 1
ATOM 3903 O O . ILE B 1 118 ? -16.672 6.484 9.844 1 79.25 118 ILE B O 1
ATOM 3907 N N . HIS B 1 119 ? -16.5 4.477 10.719 1 85 119 HIS B N 1
ATOM 3908 C CA . HIS B 1 119 ? -15.688 4.977 11.82 1 85 119 HIS B CA 1
ATOM 3909 C C . HIS B 1 119 ? -14.203 4.93 11.477 1 85 119 HIS B C 1
ATOM 3911 O O . HIS B 1 119 ? -13.828 4.574 10.352 1 85 119 HIS B O 1
ATOM 3917 N N . ASN B 1 120 ? -13.5 5.359 12.453 1 88.81 120 ASN B N 1
ATOM 3918 C CA . ASN B 1 120 ? -12.117 5.727 12.172 1 88.81 120 ASN B CA 1
ATOM 3919 C C . ASN B 1 120 ? -11.219 4.496 12.094 1 88.81 120 ASN B C 1
ATOM 3921 O O . ASN B 1 120 ? -11.289 3.615 12.953 1 88.81 120 ASN B O 1
ATOM 3925 N N . ASP B 1 121 ? -10.438 4.426 11.102 1 89.94 121 ASP B N 1
ATOM 3926 C CA . ASP B 1 121 ? -9.125 3.805 10.992 1 89.94 121 ASP B CA 1
ATOM 3927 C C . ASP B 1 121 ? -8.336 4.395 9.82 1 89.94 121 ASP B C 1
ATOM 3929 O O . ASP B 1 121 ? -8.641 5.492 9.352 1 89.94 121 ASP B O 1
ATOM 3933 N N . HIS B 1 122 ? -7.223 3.826 9.492 1 93.56 122 HIS B N 1
ATOM 3934 C CA . HIS B 1 122 ? -6.371 4.449 8.484 1 93.56 122 HIS B CA 1
ATOM 3935 C C . HIS B 1 122 ? -6.328 3.619 7.207 1 93.56 122 HIS B C 1
ATOM 3937 O O . HIS B 1 122 ? -5.375 3.711 6.434 1 93.56 122 HIS B O 1
ATOM 3943 N N . GLY B 1 123 ? -7.309 2.785 7.008 1 90.94 123 GLY B N 1
ATOM 3944 C CA . GLY B 1 123 ? -7.328 1.928 5.832 1 90.94 123 GLY B CA 1
ATOM 3945 C C . GLY B 1 123 ? -7.355 2.703 4.527 1 90.94 123 GLY B C 1
ATOM 3946 O O . GLY B 1 123 ? -6.754 2.283 3.537 1 90.94 123 GLY B O 1
ATOM 3947 N N . ASP B 1 124 ? -8.016 3.783 4.5 1 92.12 124 ASP B N 1
ATOM 3948 C CA . ASP B 1 124 ? -8.133 4.586 3.287 1 92.12 124 ASP B CA 1
ATOM 3949 C C . ASP B 1 124 ? -6.805 5.254 2.941 1 92.12 124 ASP B C 1
ATOM 3951 O O . ASP B 1 124 ? -6.227 4.992 1.884 1 92.12 124 ASP B O 1
ATOM 3955 N N . VAL B 1 125 ? -6.211 5.949 3.85 1 94.38 125 VAL B N 1
ATOM 3956 C CA . VAL B 1 125 ? -5.016 6.727 3.551 1 94.38 125 VAL B CA 1
ATOM 3957 C C . VAL B 1 125 ? -3.834 5.785 3.314 1 94.38 125 VAL B C 1
ATOM 3959 O O . VAL B 1 125 ? -2.959 6.074 2.492 1 94.38 125 VAL B O 1
ATOM 3962 N N . MET B 1 126 ? -3.789 4.645 3.99 1 94.56 126 MET B N 1
ATOM 3963 C CA . MET B 1 126 ? -2.697 3.697 3.783 1 94.56 126 MET B CA 1
ATOM 3964 C C . MET B 1 126 ? -2.742 3.117 2.373 1 94.56 126 MET B C 1
ATOM 3966 O O . MET B 1 126 ? -1.705 2.764 1.81 1 94.56 126 MET B O 1
ATOM 3970 N N . SER B 1 127 ? -3.887 3.07 1.817 1 90.06 127 SER B N 1
ATOM 3971 C CA . SER B 1 127 ? -4.023 2.572 0.452 1 90.06 127 SER B CA 1
ATOM 3972 C C . SER B 1 127 ? -3.469 3.57 -0.559 1 90.06 127 SER B C 1
ATOM 3974 O O . SER B 1 127 ? -3.158 3.205 -1.694 1 90.06 127 SER B O 1
ATOM 3976 N N . ALA B 1 128 ? -3.332 4.797 -0.17 1 93.06 128 ALA B N 1
ATOM 3977 C CA . ALA B 1 128 ? -2.885 5.844 -1.085 1 93.06 128 ALA B CA 1
ATOM 3978 C C . ALA B 1 128 ? -1.404 6.148 -0.885 1 93.06 128 ALA B C 1
ATOM 3980 O O . ALA B 1 128 ? -0.838 6.992 -1.583 1 93.06 128 ALA B O 1
ATOM 3981 N N . ARG B 1 129 ? -0.734 5.414 -0.027 1 94.38 129 ARG B N 1
ATOM 3982 C CA . ARG B 1 129 ? 0.591 5.801 0.445 1 94.38 129 ARG B CA 1
ATOM 3983 C C . ARG B 1 129 ? 1.621 5.707 -0.675 1 94.38 129 ARG B C 1
ATOM 3985 O O . ARG B 1 129 ? 2.688 6.324 -0.598 1 94.38 129 ARG B O 1
ATOM 3992 N N . ASP B 1 130 ? 1.302 5.012 -1.749 1 92.06 130 ASP B N 1
ATOM 3993 C CA . ASP B 1 130 ? 2.275 4.797 -2.814 1 92.06 130 ASP B CA 1
ATOM 3994 C C . ASP B 1 130 ? 2 5.711 -4.004 1 92.06 130 ASP B C 1
ATOM 3996 O O . ASP B 1 130 ? 2.676 5.625 -5.031 1 92.06 130 ASP B O 1
ATOM 4000 N N . CYS B 1 131 ? 1.078 6.605 -3.928 1 92 131 CYS B N 1
ATOM 4001 C CA . CYS B 1 131 ? 0.544 7.285 -5.102 1 92 131 CYS B CA 1
ATOM 4002 C C . CYS B 1 131 ? 1.338 8.547 -5.406 1 92 131 CYS B C 1
ATOM 4004 O O . CYS B 1 131 ? 1.066 9.234 -6.395 1 92 131 CYS B O 1
ATOM 4006 N N . GLY B 1 132 ? 2.277 8.891 -4.578 1 93.31 132 GLY B N 1
ATOM 4007 C CA . GLY B 1 132 ? 3.123 10.039 -4.867 1 93.31 132 GLY B CA 1
ATOM 4008 C C . GLY B 1 132 ? 2.617 11.328 -4.242 1 93.31 132 GLY B C 1
ATOM 4009 O O . GLY B 1 132 ? 3.023 12.422 -4.641 1 93.31 132 GLY B O 1
ATOM 4010 N N . TRP B 1 133 ? 1.737 11.195 -3.281 1 96.5 133 TRP B N 1
ATOM 4011 C CA . TRP B 1 133 ? 1.205 12.352 -2.557 1 96.5 133 TRP B CA 1
ATOM 4012 C C . TRP B 1 133 ? 1.978 12.578 -1.262 1 96.5 133 TRP B C 1
ATOM 4014 O O . TRP B 1 133 ? 2.439 11.633 -0.628 1 96.5 133 TRP B O 1
ATOM 4024 N N . ILE B 1 134 ? 2.158 13.836 -0.971 1 97.88 134 ILE B N 1
ATOM 4025 C CA . ILE B 1 134 ? 2.605 14.156 0.382 1 97.88 134 ILE B CA 1
ATOM 4026 C C . ILE B 1 134 ? 1.479 13.875 1.375 1 97.88 134 ILE B C 1
ATOM 4028 O O . ILE B 1 134 ? 0.309 14.141 1.086 1 97.88 134 ILE B O 1
ATOM 4032 N N . SER B 1 135 ? 1.81 13.273 2.494 1 98.38 135 SER B N 1
ATOM 4033 C CA . SER B 1 135 ? 0.795 12.898 3.473 1 98.38 135 SER B CA 1
ATOM 4034 C C . SER B 1 135 ? 1.14 13.438 4.859 1 98.38 135 SER B C 1
ATOM 4036 O O . SER B 1 135 ? 2.178 13.094 5.426 1 98.38 135 SER B O 1
ATOM 4038 N N . LEU B 1 136 ? 0.268 14.266 5.406 1 98.75 136 LEU B N 1
ATOM 4039 C CA . LEU B 1 136 ? 0.461 14.875 6.719 1 98.75 136 LEU B CA 1
ATOM 4040 C C . LEU B 1 136 ? -0.64 14.445 7.684 1 98.75 136 LEU B C 1
ATOM 4042 O O . LEU B 1 136 ? -1.815 14.406 7.312 1 98.75 136 LEU B O 1
ATOM 4046 N N . PHE B 1 137 ? -0.279 14.133 8.93 1 98.62 137 PHE B N 1
ATOM 4047 C CA . PHE B 1 137 ? -1.246 13.648 9.906 1 98.62 137 PHE B CA 1
ATOM 4048 C C . PHE B 1 137 ? -1.443 14.672 11.023 1 98.62 137 PHE B C 1
ATOM 4050 O O . PHE B 1 137 ? -0.481 15.281 11.484 1 98.62 137 PHE B O 1
ATOM 4057 N N . SER B 1 138 ? -2.684 14.805 11.445 1 98.38 138 SER B N 1
ATOM 4058 C CA . SER B 1 138 ? -3.037 15.719 12.531 1 98.38 138 SER B CA 1
ATOM 4059 C C . SER B 1 138 ? -3.307 14.961 13.82 1 98.38 138 SER B C 1
ATOM 4061 O O . SER B 1 138 ? -3.934 13.898 13.805 1 98.38 138 SER B O 1
ATOM 4063 N N . GLU B 1 139 ? -2.857 15.484 14.883 1 97.81 139 GLU B N 1
ATOM 4064 C CA . GLU B 1 139 ? -3.127 14.922 16.203 1 97.81 139 GLU B CA 1
ATOM 4065 C C . GLU B 1 139 ? -4.465 15.414 16.75 1 97.81 139 GLU B C 1
ATOM 4067 O O . GLU B 1 139 ? -5.137 14.695 17.5 1 97.81 139 GLU B O 1
ATOM 4072 N N . ASN B 1 140 ? -4.777 16.641 16.453 1 97.75 140 ASN B N 1
ATOM 4073 C CA . ASN B 1 140 ? -5.965 17.281 17 1 97.75 140 ASN B CA 1
ATOM 4074 C C . ASN B 1 140 ? -6.547 18.297 16.016 1 97.75 140 ASN B C 1
ATOM 4076 O O . ASN B 1 140 ? -6.062 18.422 14.891 1 97.75 140 ASN B O 1
ATOM 4080 N N . VAL B 1 141 ? -7.566 19 16.469 1 98.06 141 VAL B N 1
ATOM 4081 C CA . VAL B 1 141 ? -8.32 19.891 15.594 1 98.06 141 VAL B CA 1
ATOM 4082 C C . VAL B 1 141 ? -7.453 21.094 15.219 1 98.06 141 VAL B C 1
ATOM 4084 O O . VAL B 1 141 ? -7.461 21.531 14.07 1 98.06 141 VAL B O 1
ATOM 4087 N N . GLN B 1 142 ? -6.719 21.625 16.156 1 98.38 142 GLN B N 1
ATOM 4088 C CA . GLN B 1 142 ? -5.82 22.734 15.875 1 98.38 142 GLN B CA 1
ATOM 4089 C C . GLN B 1 142 ? -4.836 22.391 14.766 1 98.38 142 GLN B C 1
ATOM 4091 O O . GLN B 1 142 ? -4.594 23.188 13.859 1 98.38 142 GLN B O 1
ATOM 4096 N N . GLU B 1 143 ? -4.277 21.234 14.852 1 98.5 143 GLU B N 1
ATOM 4097 C CA . GLU B 1 143 ? -3.285 20.797 13.875 1 98.5 143 GLU B CA 1
ATOM 4098 C C . GLU B 1 143 ? -3.92 20.578 12.5 1 98.5 143 GLU B C 1
ATOM 4100 O O . GLU B 1 143 ? -3.291 20.828 11.477 1 98.5 143 GLU B O 1
ATOM 4105 N N . ALA B 1 144 ? -5.117 20.031 12.469 1 98.38 144 ALA B N 1
ATOM 4106 C CA . ALA B 1 144 ? -5.816 19.875 11.195 1 98.38 144 ALA B CA 1
ATOM 4107 C C . ALA B 1 144 ? -5.984 21.234 10.5 1 98.38 144 ALA B C 1
ATOM 4109 O O . ALA B 1 144 ? -5.766 21.344 9.289 1 98.38 144 ALA B O 1
ATOM 4110 N N . TYR B 1 145 ? -6.395 22.219 11.297 1 98.5 145 TYR B N 1
ATOM 4111 C CA . TYR B 1 145 ? -6.516 23.578 10.812 1 98.5 145 TYR B CA 1
ATOM 4112 C C . TYR B 1 145 ? -5.18 24.094 10.289 1 98.5 145 TYR B C 1
ATOM 4114 O O . TYR B 1 145 ? -5.082 24.547 9.148 1 98.5 145 TYR B O 1
ATOM 4122 N N . ASP B 1 146 ? -4.152 23.984 11.094 1 98.81 146 ASP B N 1
ATOM 4123 C CA . ASP B 1 146 ? -2.83 24.516 10.766 1 98.81 146 ASP B CA 1
ATOM 4124 C C . ASP B 1 146 ? -2.254 23.812 9.531 1 98.81 146 ASP B C 1
ATOM 4126 O O . ASP B 1 146 ? -1.686 24.469 8.656 1 98.81 146 ASP B O 1
ATOM 4130 N N . LEU B 1 147 ? -2.377 22.516 9.492 1 98.75 147 LEU B N 1
ATOM 4131 C CA . LEU B 1 147 ? -1.792 21.734 8.406 1 98.75 147 LEU B CA 1
ATOM 4132 C C . LEU B 1 147 ? -2.482 22.047 7.082 1 98.75 147 LEU B C 1
ATOM 4134 O O . LEU B 1 147 ? -1.856 21.984 6.023 1 98.75 147 LEU B O 1
ATOM 4138 N N . SER B 1 148 ? -3.746 22.359 7.141 1 98.44 148 SER B N 1
ATOM 4139 C CA . SER B 1 148 ? -4.449 22.734 5.922 1 98.44 148 SER B CA 1
ATOM 4140 C C . SER B 1 148 ? -3.844 24 5.305 1 98.44 148 SER B C 1
ATOM 4142 O O . SER B 1 148 ? -3.748 24.109 4.082 1 98.44 148 SER B O 1
ATOM 4144 N N . ILE B 1 149 ? -3.457 24.906 6.152 1 98.56 149 ILE B N 1
ATOM 4145 C CA . ILE B 1 149 ? -2.84 26.156 5.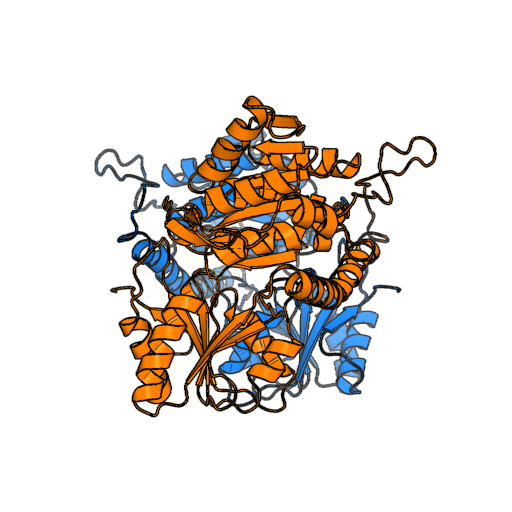703 1 98.56 149 ILE B CA 1
ATOM 4146 C C . ILE B 1 149 ? -1.429 25.875 5.191 1 98.56 149 ILE B C 1
ATOM 4148 O O . ILE B 1 149 ? -1.071 26.281 4.082 1 98.56 149 ILE B O 1
ATOM 4152 N N . MET B 1 150 ? -0.659 25.141 5.922 1 98.81 150 MET B N 1
ATOM 4153 C CA . MET B 1 150 ? 0.732 24.859 5.582 1 98.81 150 MET B CA 1
ATOM 4154 C C . MET B 1 150 ? 0.821 23.984 4.332 1 98.81 150 MET B C 1
ATOM 4156 O O . MET B 1 150 ? 1.741 24.141 3.527 1 98.81 150 MET B O 1
ATOM 4160 N N . ALA B 1 151 ? -0.14 23.047 4.211 1 98.62 151 ALA B N 1
ATOM 4161 C CA . ALA B 1 151 ? -0.151 22.125 3.082 1 98.62 151 ALA B CA 1
ATOM 4162 C C . ALA B 1 151 ? -0.197 22.875 1.756 1 98.62 151 ALA B C 1
ATOM 4164 O O . ALA B 1 151 ? 0.402 22.438 0.768 1 98.62 151 ALA B O 1
ATOM 4165 N N . THR B 1 152 ? -0.929 23.984 1.732 1 97.88 152 THR B N 1
ATOM 4166 C CA . THR B 1 152 ? -1.064 24.781 0.515 1 97.88 152 THR B CA 1
ATOM 4167 C C . THR B 1 152 ? 0.291 25.312 0.065 1 97.88 152 THR B C 1
ATOM 4169 O O . THR B 1 152 ? 0.658 25.188 -1.105 1 97.88 152 THR B O 1
ATOM 4172 N N . ARG B 1 153 ? 0.98 25.844 0.988 1 97.56 153 ARG B N 1
ATOM 4173 C CA . ARG B 1 153 ? 2.293 26.406 0.687 1 97.56 153 ARG B CA 1
ATOM 4174 C C . ARG B 1 153 ? 3.283 25.312 0.301 1 97.56 153 ARG B C 1
ATOM 4176 O O . ARG B 1 153 ? 4.105 25.5 -0.599 1 97.56 153 ARG B O 1
ATOM 4183 N N . ILE B 1 154 ? 3.232 24.188 0.937 1 98 154 ILE B N 1
ATOM 4184 C CA . ILE B 1 154 ? 4.117 23.062 0.63 1 98 154 ILE B CA 1
ATOM 4185 C C . ILE B 1 154 ? 3.826 22.547 -0.777 1 98 154 ILE B C 1
ATOM 4187 O O . ILE B 1 154 ? 4.746 22.375 -1.583 1 98 154 ILE B O 1
ATOM 4191 N N . ALA B 1 155 ? 2.576 22.344 -1.106 1 97.44 155 ALA B N 1
ATOM 4192 C CA . ALA B 1 155 ? 2.156 21.797 -2.391 1 97.44 155 ALA B CA 1
ATOM 4193 C C . ALA B 1 155 ? 2.578 22.703 -3.543 1 97.44 155 ALA B C 1
ATOM 4195 O O . ALA B 1 155 ? 3.027 22.234 -4.586 1 97.44 155 ALA B O 1
ATOM 4196 N N . GLU B 1 156 ? 2.51 24.016 -3.311 1 95.94 156 GLU B N 1
ATOM 4197 C CA . GLU B 1 156 ? 2.664 24.984 -4.387 1 95.94 156 GLU B CA 1
ATOM 4198 C C . GLU B 1 156 ? 4.121 25.406 -4.551 1 95.94 156 GLU B C 1
ATOM 4200 O O . GLU B 1 156 ? 4.469 26.109 -5.5 1 95.94 156 GLU B O 1
ATOM 4205 N N . HIS B 1 157 ? 4.945 25 -3.572 1 95.56 157 HIS B N 1
ATOM 4206 C CA . HIS B 1 157 ? 6.355 25.344 -3.707 1 95.56 157 HIS B CA 1
ATOM 4207 C C . HIS B 1 157 ? 6.922 24.844 -5.031 1 95.56 157 HIS B C 1
ATOM 4209 O O . HIS B 1 157 ? 6.711 23.688 -5.406 1 95.56 157 HIS B O 1
ATOM 4215 N N . HIS B 1 158 ? 7.727 25.594 -5.684 1 93.12 158 HIS B N 1
ATOM 4216 C CA . HIS B 1 158 ? 8.172 25.328 -7.047 1 93.12 158 HIS B CA 1
ATOM 4217 C C . HIS B 1 158 ? 9.062 24.094 -7.105 1 93.12 158 HIS B C 1
ATOM 4219 O O . HIS B 1 158 ? 9.07 23.375 -8.109 1 93.12 158 HIS B O 1
ATOM 4225 N N . SER B 1 159 ? 9.734 23.828 -6.066 1 93.19 159 SER B N 1
ATOM 4226 C CA . SER B 1 159 ? 10.609 22.672 -6.066 1 93.19 159 SER B CA 1
ATOM 4227 C C . SER B 1 159 ? 9.844 21.391 -5.719 1 93.19 159 SER B C 1
ATOM 4229 O O . SER B 1 159 ? 10.391 20.297 -5.812 1 93.19 159 SER B O 1
ATOM 4231 N N . VAL B 1 160 ? 8.57 21.453 -5.305 1 93.62 160 VAL B N 1
ATOM 4232 C CA . VAL B 1 160 ? 7.75 20.312 -4.883 1 93.62 160 VAL B CA 1
ATOM 4233 C C . VAL B 1 160 ? 6.66 20.047 -5.918 1 93.62 160 VAL B C 1
ATOM 4235 O O . VAL B 1 160 ? 6.762 19.109 -6.707 1 93.62 160 VAL B O 1
ATOM 4238 N N . GLN B 1 161 ? 5.703 20.891 -6.086 1 93.25 161 GLN B N 1
ATOM 4239 C CA . GLN B 1 161 ? 4.586 20.797 -7.02 1 93.25 161 GLN B CA 1
ATOM 4240 C C . GLN B 1 161 ? 3.965 19.406 -6.988 1 93.25 161 GLN B C 1
ATOM 4242 O O . GLN B 1 161 ? 3.828 18.75 -8.031 1 93.25 161 GLN B O 1
ATOM 4247 N N . LEU B 1 162 ? 3.594 18.953 -5.828 1 94.94 162 LEU B N 1
ATOM 4248 C CA . LEU B 1 162 ? 2.928 17.688 -5.59 1 94.94 162 LEU B CA 1
ATOM 4249 C C . LEU B 1 162 ? 1.666 17.875 -4.754 1 94.94 162 LEU B C 1
ATOM 4251 O O . LEU B 1 162 ? 1.567 18.828 -3.984 1 94.94 162 LEU B O 1
ATOM 4255 N N . PRO B 1 163 ? 0.704 17.062 -4.961 1 96.94 163 PRO B N 1
ATOM 4256 C CA . PRO B 1 163 ? -0.502 17.156 -4.137 1 96.94 163 PRO B CA 1
ATOM 4257 C C . PRO B 1 163 ? -0.264 16.719 -2.693 1 96.94 163 PRO B C 1
ATOM 4259 O O . PRO B 1 163 ? 0.666 15.953 -2.422 1 96.94 163 PRO B O 1
ATOM 4262 N N . VAL B 1 164 ? -1.087 17.234 -1.783 1 98.44 164 VAL B N 1
ATOM 4263 C CA . VAL B 1 164 ? -0.903 16.969 -0.358 1 98.44 164 VAL B CA 1
ATOM 4264 C C . VAL B 1 164 ? -2.201 16.438 0.243 1 98.44 164 VAL B C 1
ATOM 4266 O O . VAL B 1 164 ? -3.281 16.969 -0.021 1 98.44 164 VAL B O 1
ATOM 4269 N N . LEU B 1 165 ? -2.066 15.344 0.976 1 98.44 165 LEU B N 1
ATOM 4270 C CA . LEU B 1 165 ? -3.145 14.844 1.819 1 98.44 165 LEU B CA 1
ATOM 4271 C C . LEU B 1 165 ? -3.039 15.406 3.232 1 98.44 165 LEU B C 1
ATOM 4273 O O . LEU B 1 165 ? -2.016 15.242 3.896 1 98.44 165 LEU B O 1
ATOM 4277 N N . VAL B 1 166 ? -4.035 16.078 3.631 1 98.62 166 VAL B N 1
ATOM 4278 C CA . VAL B 1 166 ? -4.172 16.484 5.023 1 98.62 166 VAL B CA 1
ATOM 4279 C C . VAL B 1 166 ? -5.113 15.539 5.758 1 98.62 166 VAL B C 1
ATOM 4281 O O . VAL B 1 166 ? -6.332 15.602 5.582 1 98.62 166 VAL B O 1
ATOM 4284 N N . ASN B 1 167 ? -4.539 14.719 6.656 1 98.5 167 ASN B N 1
ATOM 4285 C CA . ASN B 1 167 ? -5.297 13.641 7.281 1 98.5 167 ASN B CA 1
ATOM 4286 C C . ASN B 1 167 ? -5.809 14.047 8.664 1 98.5 167 ASN B C 1
ATOM 4288 O O . ASN B 1 167 ? -5.062 14.617 9.461 1 98.5 167 ASN B O 1
ATOM 4292 N N . LEU B 1 168 ? -7.02 13.758 8.883 1 97.62 168 LEU B N 1
ATOM 4293 C CA . LEU B 1 168 ? -7.621 13.852 10.211 1 97.62 168 LEU B CA 1
ATOM 4294 C C . LEU B 1 168 ? -8.484 12.633 10.5 1 97.62 168 LEU B C 1
ATOM 4296 O O . LEU B 1 168 ? -9.148 12.102 9.609 1 97.62 168 LEU B O 1
ATOM 4300 N N . ASP B 1 169 ? -8.445 12.164 11.758 1 95.88 169 ASP B N 1
ATOM 4301 C CA . ASP B 1 169 ? -9.141 10.945 12.141 1 95.88 169 ASP B CA 1
ATOM 4302 C C . ASP B 1 169 ? -10.656 11.148 12.141 1 95.88 169 ASP B C 1
ATOM 4304 O O . ASP B 1 169 ? -11.164 11.992 12.875 1 95.88 169 ASP B O 1
ATOM 4308 N N . GLY B 1 170 ? -11.32 10.32 11.359 1 93.81 170 GLY B N 1
ATOM 4309 C CA . GLY B 1 170 ? -12.766 10.422 11.227 1 93.81 170 GLY B CA 1
ATOM 4310 C C . GLY B 1 170 ? -13.5 10.141 12.523 1 93.81 170 GLY B C 1
ATOM 4311 O O . GLY B 1 170 ? -13.156 9.211 13.25 1 93.81 170 GLY B O 1
ATOM 4312 N N . PHE B 1 171 ? -14.453 10.945 12.836 1 90.94 171 PHE B N 1
ATOM 4313 C CA . PHE B 1 171 ? -15.375 10.867 13.969 1 90.94 171 PHE B CA 1
ATOM 4314 C C . PHE B 1 171 ? -14.641 11.125 15.273 1 90.94 171 PHE B C 1
ATOM 4316 O O . PHE B 1 171 ? -15.273 11.281 16.328 1 90.94 171 PHE B O 1
ATOM 4323 N N . ILE B 1 172 ? -13.375 11.188 15.195 1 92.81 172 ILE B N 1
ATOM 4324 C CA . ILE B 1 172 ? -12.586 11.562 16.359 1 92.81 172 ILE B CA 1
ATOM 4325 C C . ILE B 1 172 ? -12.234 13.047 16.281 1 92.81 172 ILE B C 1
ATOM 4327 O O . ILE B 1 172 ? -12.734 13.852 17.078 1 92.81 172 ILE B O 1
ATOM 4331 N N . LEU B 1 173 ? -11.578 13.398 15.195 1 93.25 173 LEU B N 1
ATOM 4332 C CA . LEU B 1 173 ? -11.211 14.797 15.016 1 93.25 173 LEU B CA 1
ATOM 4333 C C . LEU B 1 173 ? -12.266 15.539 14.203 1 93.25 173 LEU B C 1
ATOM 4335 O O . LEU B 1 173 ? -12.531 16.719 14.453 1 93.25 173 LEU B O 1
ATOM 4339 N N . THR B 1 174 ? -12.859 14.844 13.305 1 92.94 174 THR B N 1
ATOM 4340 C CA . THR B 1 174 ? -13.812 15.5 12.398 1 92.94 174 THR B CA 1
ATOM 4341 C C . THR B 1 174 ? -14.992 16.078 13.18 1 92.94 174 THR B C 1
ATOM 4343 O O . THR B 1 174 ? -15.508 17.125 12.828 1 92.94 174 THR B O 1
ATOM 4346 N N . HIS B 1 175 ? -15.344 15.367 14.273 1 90.94 175 HIS B N 1
ATOM 4347 C CA . HIS B 1 175 ? -16.578 15.719 14.953 1 90.94 175 HIS B CA 1
ATOM 4348 C C . HIS B 1 175 ? -16.297 16.203 16.375 1 90.94 175 HIS B C 1
ATOM 4350 O O . HIS B 1 175 ? -17.219 16.672 17.062 1 90.94 175 HIS B O 1
ATOM 4356 N N . ALA B 1 176 ? -15.078 16.172 16.719 1 89.44 176 ALA B N 1
ATOM 4357 C CA . ALA B 1 176 ? -14.719 16.656 18.047 1 89.44 176 ALA B CA 1
ATOM 4358 C C . ALA B 1 176 ? -14.664 18.188 18.078 1 89.44 176 ALA B C 1
ATOM 4360 O O . ALA B 1 176 ? -14.016 18.812 17.234 1 89.44 176 ALA B O 1
ATOM 4361 N N . ILE B 1 177 ? -15.406 18.734 19.047 1 94.62 177 ILE B N 1
ATOM 4362 C CA . ILE B 1 177 ? -15.297 20.172 19.266 1 94.62 177 ILE B CA 1
ATOM 4363 C C . ILE B 1 177 ? -14.133 20.469 20.203 1 94.62 177 ILE B C 1
ATOM 4365 O O . ILE B 1 177 ? -14.102 19.969 21.328 1 94.62 177 ILE B O 1
ATOM 4369 N N . GLU B 1 178 ? -13.156 21.141 19.656 1 95.75 178 GLU B N 1
ATOM 4370 C CA . GLU B 1 178 ? -11.984 21.531 20.438 1 95.75 178 GLU B CA 1
ATOM 4371 C C . GLU B 1 178 ? -11.742 23.031 20.359 1 95.75 178 GLU B C 1
ATOM 4373 O O . GLU B 1 178 ? -12.281 23.703 19.484 1 95.75 178 GLU B O 1
ATOM 4378 N N . ARG B 1 179 ? -11.047 23.484 21.328 1 96.06 179 ARG B N 1
ATOM 4379 C CA . ARG B 1 179 ? -10.617 24.875 21.328 1 96.06 179 ARG B CA 1
ATOM 4380 C C . ARG B 1 179 ? -9.43 25.078 20.391 1 96.06 179 ARG B C 1
ATOM 4382 O O . ARG B 1 179 ? -8.43 24.359 20.484 1 96.06 179 ARG B O 1
ATOM 4389 N N . ILE B 1 180 ? -9.57 25.969 19.406 1 97.19 180 ILE B N 1
ATOM 4390 C CA . ILE B 1 180 ? -8.43 26.297 18.562 1 97.19 180 ILE B CA 1
ATOM 4391 C C . ILE B 1 180 ? -8.195 27.797 18.547 1 97.19 180 ILE B C 1
ATOM 4393 O O . ILE B 1 180 ? -9.078 28.562 18.938 1 97.19 180 ILE B O 1
ATOM 4397 N N . THR B 1 181 ? -7 28.172 18.266 1 97.5 181 THR B N 1
ATOM 4398 C CA . THR B 1 181 ? -6.633 29.562 18.062 1 97.5 181 THR B CA 1
ATOM 4399 C C . THR B 1 181 ? -6.367 29.844 16.594 1 97.5 181 THR B C 1
ATOM 4401 O O . THR B 1 181 ? -5.234 29.703 16.125 1 97.5 181 THR B O 1
ATOM 4404 N N . PRO B 1 182 ? -7.41 30.281 15.883 1 97.19 182 PRO B N 1
ATOM 4405 C CA . PRO B 1 182 ? -7.215 30.562 14.453 1 97.19 182 PRO B CA 1
ATOM 4406 C C . PRO B 1 182 ? -6.336 31.781 14.203 1 97.19 182 PRO B C 1
ATOM 4408 O O . PRO B 1 182 ? -6.18 32.625 15.086 1 97.19 182 PRO B O 1
ATOM 4411 N N . LEU B 1 183 ? -5.75 31.797 13.078 1 97.38 183 LEU B N 1
ATOM 4412 C CA . LEU B 1 183 ? -5.012 32.969 12.617 1 97.38 183 LEU B CA 1
ATOM 4413 C C . LEU B 1 183 ? -5.949 33.969 11.961 1 97.38 183 LEU B C 1
ATOM 4415 O O . LEU B 1 183 ? -7.062 33.625 11.562 1 97.38 183 LEU B O 1
ATOM 4419 N N . ASP B 1 184 ? -5.461 35.219 11.914 1 95.81 184 ASP B N 1
ATOM 4420 C CA . ASP B 1 184 ? -6.184 36.219 11.133 1 95.81 184 ASP B CA 1
ATOM 4421 C C . ASP B 1 184 ? -6.145 35.875 9.641 1 95.81 184 ASP B C 1
ATOM 4423 O O . ASP B 1 184 ? -5.113 35.469 9.125 1 95.81 184 ASP B O 1
ATOM 4427 N N . GLU B 1 185 ? -7.234 36.156 9.031 1 96.12 185 GLU B N 1
ATOM 4428 C CA . GLU B 1 185 ? -7.379 35.844 7.605 1 96.12 185 GLU B CA 1
ATOM 4429 C C . GLU B 1 185 ? -6.254 36.5 6.797 1 96.12 185 GLU B C 1
ATOM 4431 O O . GLU B 1 185 ? -5.699 35.875 5.891 1 96.12 185 GLU B O 1
ATOM 4436 N N . LYS B 1 186 ? -5.926 37.719 7.137 1 96.12 186 LYS B N 1
ATOM 4437 C CA . LYS B 1 186 ? -4.879 38.438 6.414 1 96.12 186 LYS B CA 1
ATOM 4438 C C . LYS B 1 186 ? -3.531 37.75 6.566 1 96.12 186 LYS B C 1
ATOM 4440 O O . LYS B 1 186 ? -2.746 37.688 5.617 1 96.12 186 LYS B O 1
ATOM 4445 N N . ASP B 1 187 ? -3.316 37.219 7.746 1 96.94 187 ASP B N 1
ATOM 4446 C CA . ASP B 1 187 ? -2.059 36.531 8.008 1 96.94 187 ASP B CA 1
ATOM 4447 C C . ASP B 1 187 ? -1.987 35.219 7.23 1 96.94 187 ASP B C 1
ATOM 4449 O O . ASP B 1 187 ? -0.925 34.844 6.73 1 96.94 187 ASP B O 1
ATOM 4453 N N . VAL B 1 188 ? -3.098 34.5 7.156 1 97.88 188 VAL B N 1
ATOM 4454 C CA . VAL B 1 188 ? -3.162 33.25 6.406 1 97.88 188 VAL B CA 1
ATOM 4455 C C . VAL B 1 188 ? -2.885 33.531 4.93 1 97.88 188 VAL B C 1
ATOM 4457 O O . VAL B 1 188 ? -2.086 32.812 4.301 1 97.88 188 VAL B O 1
ATOM 4460 N N . ARG B 1 189 ? -3.502 34.562 4.383 1 97.12 189 ARG B N 1
ATOM 4461 C CA . ARG B 1 189 ? -3.338 34.906 2.975 1 97.12 189 ARG B CA 1
ATOM 4462 C C . ARG B 1 189 ? -1.899 35.312 2.672 1 97.12 189 ARG B C 1
ATOM 4464 O O . ARG B 1 189 ? -1.344 34.938 1.641 1 97.12 189 ARG B O 1
ATOM 4471 N N . LYS B 1 190 ? -1.381 36.094 3.596 1 97 190 LYS B N 1
ATOM 4472 C CA . LYS B 1 190 ? 0.012 36.5 3.43 1 97 190 LYS B CA 1
ATOM 4473 C C . LYS B 1 190 ? 0.947 35.281 3.506 1 97 190 LYS B C 1
ATOM 4475 O O . LYS B 1 190 ? 1.918 35.188 2.75 1 97 190 LYS B O 1
ATOM 4480 N N . PHE B 1 191 ? 0.695 34.406 4.379 1 97.88 191 PHE B N 1
ATOM 4481 C CA . PHE B 1 191 ? 1.523 33.219 4.578 1 97.88 191 PHE B CA 1
ATOM 4482 C C . PHE B 1 191 ? 1.48 32.312 3.352 1 97.88 191 PHE B C 1
ATOM 4484 O O . PHE B 1 191 ? 2.521 31.859 2.873 1 97.88 191 PHE B O 1
ATOM 4491 N N . VAL B 1 192 ? 0.284 32.031 2.826 1 97.06 192 VAL B N 1
ATOM 4492 C CA . VAL B 1 192 ? 0.106 31.125 1.686 1 97.06 192 VAL B CA 1
ATOM 4493 C C . VAL B 1 192 ? 0.61 31.812 0.415 1 97.06 192 VAL B C 1
ATOM 4495 O O . VAL B 1 192 ? 1.165 31.156 -0.469 1 97.06 192 VAL B O 1
ATOM 4498 N N . GLY B 1 193 ? 0.367 33.094 0.349 1 94.62 193 GLY B N 1
ATOM 4499 C CA . GLY B 1 193 ? 0.833 33.844 -0.792 1 94.62 193 GLY B CA 1
ATOM 4500 C C . GLY B 1 193 ? 0.025 33.594 -2.051 1 94.62 193 GLY B C 1
ATOM 4501 O O . GLY B 1 193 ? -0.989 32.906 -2.016 1 94.62 193 GLY B O 1
ATOM 4502 N N . GLU B 1 194 ? 0.528 34.219 -3.117 1 91.44 194 GLU B N 1
ATOM 4503 C CA . GLU B 1 194 ? -0.112 34.062 -4.422 1 91.44 194 GLU B CA 1
ATOM 4504 C C . GLU B 1 194 ? 0.35 32.812 -5.117 1 91.44 194 GLU B C 1
ATOM 4506 O O . GLU B 1 194 ? 1.53 32.438 -5.066 1 91.44 194 GLU B O 1
ATOM 4511 N N . PHE B 1 195 ? -0.635 32.156 -5.617 1 90.06 195 PHE B N 1
ATOM 4512 C CA . PHE B 1 195 ? -0.308 30.953 -6.383 1 90.06 195 PHE B CA 1
ATOM 4513 C C . PHE B 1 195 ? 0.3 31.312 -7.73 1 90.06 195 PHE B C 1
ATOM 4515 O O . PHE B 1 195 ? -0.288 32.094 -8.492 1 90.06 195 PHE B O 1
ATOM 4522 N N . LYS B 1 196 ? 1.5 30.875 -7.969 1 85.19 196 LYS B N 1
ATOM 4523 C CA . LYS B 1 196 ? 2.195 31.094 -9.234 1 85.19 196 LYS B CA 1
ATOM 4524 C C . LYS B 1 196 ? 2.43 29.781 -9.961 1 85.19 196 LYS B C 1
ATOM 4526 O O . LYS B 1 196 ? 3.451 29.125 -9.758 1 85.19 196 LYS B O 1
ATOM 4531 N N . PRO B 1 197 ? 1.48 29.438 -10.883 1 78.44 197 PRO B N 1
ATOM 4532 C CA . PRO B 1 197 ? 1.634 28.172 -11.586 1 78.44 197 PRO B CA 1
ATOM 4533 C C . PRO B 1 197 ? 2.848 28.141 -12.516 1 78.44 197 PRO B C 1
ATOM 4535 O O . PRO B 1 197 ? 3.127 29.141 -13.195 1 78.44 197 PRO B O 1
ATOM 4538 N N . LEU B 1 198 ? 3.658 27.203 -12.469 1 69.56 198 LEU B N 1
ATOM 4539 C CA . LEU B 1 198 ? 4.844 27.125 -13.312 1 69.56 198 LEU B CA 1
ATOM 4540 C C . LEU B 1 198 ? 4.469 26.781 -14.75 1 69.56 198 LEU B C 1
ATOM 4542 O O . LEU B 1 198 ? 4.926 27.438 -15.695 1 69.56 198 LEU B O 1
ATOM 4546 N N . HIS B 1 199 ? 3.75 25.672 -14.938 1 60.12 199 HIS B N 1
ATOM 4547 C CA . HIS B 1 199 ? 3.42 25.266 -16.297 1 60.12 199 HIS B CA 1
ATOM 4548 C C . HIS B 1 199 ? 1.912 25.125 -16.484 1 60.12 199 HIS B C 1
ATOM 4550 O O . HIS B 1 199 ? 1.41 24.031 -16.75 1 60.12 199 HIS B O 1
ATOM 4556 N N . PRO B 1 200 ? 1.344 26.375 -16.5 1 54.91 200 PRO B N 1
ATOM 4557 C CA . PRO B 1 200 ? -0.107 26.234 -16.641 1 54.91 200 PRO B CA 1
ATOM 4558 C C . PRO B 1 200 ? -0.53 25.938 -18.078 1 54.91 200 PRO B C 1
ATOM 4560 O O . PRO B 1 200 ? 0.105 26.406 -19.031 1 54.91 200 PRO B O 1
ATOM 4563 N N . LEU B 1 201 ? -1.42 24.906 -18.234 1 49.88 201 LEU B N 1
ATOM 4564 C CA . LEU B 1 201 ? -1.906 24.5 -19.547 1 49.88 201 LEU B CA 1
ATOM 4565 C C . LEU B 1 201 ? -2.455 25.703 -20.312 1 49.88 201 LEU B C 1
ATOM 4567 O O . LEU B 1 201 ? -2.486 25.703 -21.547 1 49.88 201 LEU B O 1
ATOM 4571 N N . LEU B 1 202 ? -2.783 26.656 -19.594 1 47.47 202 LEU B N 1
ATOM 4572 C CA . LEU B 1 202 ? -3.441 27.766 -20.25 1 47.47 202 LEU B CA 1
ATOM 4573 C C . LEU B 1 202 ? -2.418 28.797 -20.734 1 47.47 202 LEU B C 1
ATOM 4575 O O . LEU B 1 202 ? -2.787 29.844 -21.266 1 47.47 202 LEU B O 1
ATOM 4579 N N . ASP B 1 203 ? -1.185 28.266 -20.5 1 44.66 203 ASP B N 1
ATOM 4580 C CA . ASP B 1 203 ? -0.194 29.156 -21.109 1 44.66 203 ASP B CA 1
ATOM 4581 C C . ASP B 1 203 ? -0.084 28.906 -22.609 1 44.66 203 ASP B C 1
ATOM 4583 O O . ASP B 1 203 ? 0.732 28.094 -23.047 1 44.66 203 ASP B O 1
ATOM 4587 N N . VAL B 1 204 ? -0.988 29.516 -23.328 1 47.84 204 VAL B N 1
ATOM 4588 C CA . VAL B 1 204 ? -1.123 29.281 -24.75 1 47.84 204 VAL B CA 1
ATOM 4589 C C . VAL B 1 204 ? 0.152 29.734 -25.469 1 47.84 204 VAL B C 1
ATOM 4591 O O . VAL B 1 204 ? 0.412 29.312 -26.609 1 47.84 204 VAL B O 1
ATOM 4594 N N . LYS B 1 205 ? 0.897 30.531 -24.875 1 52.16 205 LYS B N 1
ATOM 4595 C CA . LYS B 1 205 ? 2.137 31 -25.484 1 52.16 205 LYS B CA 1
ATOM 4596 C C . LYS B 1 205 ? 3.236 29.938 -25.375 1 52.16 205 LYS B C 1
ATOM 4598 O O . LYS B 1 205 ? 4.16 29.906 -26.188 1 52.16 205 LYS B O 1
ATOM 4603 N N . HIS B 1 206 ? 3.133 29.109 -24.391 1 54.25 206 HIS B N 1
ATOM 4604 C CA . HIS B 1 206 ? 4.062 28 -24.188 1 54.25 206 HIS B CA 1
ATOM 4605 C C . HIS B 1 206 ? 3.316 26.688 -23.953 1 54.25 206 HIS B C 1
ATOM 4607 O O . HIS B 1 206 ? 3.26 26.203 -22.828 1 54.25 206 HIS B O 1
ATOM 4613 N N . PRO B 1 207 ? 2.736 26.156 -25.172 1 44.97 207 PRO B N 1
ATOM 4614 C CA . PRO B 1 207 ? 1.864 24.984 -25.031 1 44.97 207 PRO B CA 1
ATOM 4615 C C . PRO B 1 207 ? 2.596 23.766 -24.469 1 44.97 207 PRO B C 1
ATOM 4617 O O . PRO B 1 207 ? 3.76 23.531 -24.812 1 44.97 207 PRO B O 1
ATOM 4620 N N . VAL B 1 208 ? 2.146 23.297 -23.281 1 47.5 208 VAL B N 1
ATOM 4621 C CA . VAL B 1 208 ? 2.703 22.078 -22.703 1 47.5 208 VAL B CA 1
ATOM 4622 C C . VAL B 1 208 ? 1.673 20.953 -22.781 1 47.5 208 VAL B C 1
ATOM 4624 O O . VAL B 1 208 ? 0.479 21.203 -22.953 1 47.5 208 VAL B O 1
ATOM 4627 N N . SER B 1 209 ? 2.09 19.766 -23.188 1 45.28 209 SER B N 1
ATOM 4628 C CA . SER B 1 209 ? 1.229 18.594 -23.094 1 45.28 209 SER B CA 1
ATOM 4629 C C . SER B 1 209 ? 1.36 17.922 -21.719 1 45.28 209 SER B C 1
ATOM 4631 O O . SER B 1 209 ? 2.463 17.828 -21.188 1 45.28 209 SER B O 1
ATOM 4633 N N . HIS B 1 210 ? 0.127 17.906 -21.125 1 50.81 210 HIS B N 1
ATOM 4634 C CA . HIS B 1 210 ? 0.075 17.234 -19.828 1 50.81 210 HIS B CA 1
ATOM 4635 C C . HIS B 1 210 ? -0.406 15.789 -20 1 50.81 210 HIS B C 1
ATOM 4637 O O . HIS B 1 210 ? -1.293 15.516 -20.812 1 50.81 210 HIS B O 1
ATOM 4643 N N . ASN B 1 211 ? 0.078 14.961 -19.375 1 52.69 211 ASN B N 1
ATOM 4644 C CA . ASN B 1 211 ? -0.38 13.586 -19.219 1 52.69 211 ASN B CA 1
ATOM 4645 C C . ASN B 1 211 ? -0.136 12.758 -20.469 1 52.69 211 ASN B C 1
ATOM 4647 O O . ASN B 1 211 ? -1.021 12.031 -20.922 1 52.69 211 ASN B O 1
ATOM 4651 N N . LEU B 1 212 ? 0.994 12.953 -21.062 1 53.09 212 LEU B N 1
ATOM 4652 C CA . LEU B 1 212 ? 1.273 12.258 -22.328 1 53.09 212 LEU B CA 1
ATOM 4653 C C . LEU B 1 212 ? 1.688 10.812 -22.062 1 53.09 212 LEU B C 1
ATOM 4655 O O . LEU B 1 212 ? 2.102 10.469 -20.953 1 53.09 212 LEU B O 1
ATOM 4659 N N . MET B 1 213 ? 1.332 10.062 -23.109 1 57.44 213 MET B N 1
ATOM 4660 C CA . MET B 1 213 ? 1.821 8.688 -23.109 1 57.44 213 MET B CA 1
ATOM 4661 C C . MET B 1 213 ? 3.346 8.648 -23.078 1 57.44 213 MET B C 1
ATOM 4663 O O . MET B 1 213 ? 4 9.469 -23.734 1 57.44 213 MET B O 1
ATOM 4667 N N . ASP B 1 214 ? 3.881 7.988 -22.062 1 64.5 214 ASP B N 1
ATOM 4668 C CA . ASP B 1 214 ? 5.328 7.852 -21.938 1 64.5 214 ASP B CA 1
ATOM 4669 C C . ASP B 1 214 ? 5.773 6.426 -22.266 1 64.5 214 ASP B C 1
ATOM 4671 O O . ASP B 1 214 ? 5.168 5.465 -21.797 1 64.5 214 ASP B O 1
ATOM 4675 N N . GLY B 1 215 ? 6.527 6.195 -23.375 1 64 215 GLY B N 1
ATOM 4676 C CA . GLY B 1 215 ? 7.074 4.879 -23.656 1 64 215 GLY B CA 1
ATOM 4677 C C . GLY B 1 215 ? 8.117 4.434 -22.641 1 64 215 GLY B C 1
ATOM 4678 O O . GLY B 1 215 ? 8.461 5.188 -21.734 1 64 215 GLY B O 1
ATOM 4679 N N . PRO B 1 216 ? 8.539 3.223 -22.75 1 68.06 216 PRO B N 1
ATOM 4680 C CA . PRO B 1 216 ? 9.461 2.59 -21.797 1 68.06 216 PRO B CA 1
ATOM 4681 C C . PRO B 1 216 ? 10.719 3.424 -21.547 1 68.06 216 PRO B C 1
ATOM 4683 O O . PRO B 1 216 ? 11.266 3.396 -20.438 1 68.06 216 PRO B O 1
ATOM 4686 N N . MET B 1 217 ? 11.039 4.262 -22.469 1 68.12 217 MET B N 1
ATOM 4687 C CA . MET B 1 217 ? 12.289 5.02 -22.375 1 68.12 217 MET B CA 1
ATOM 4688 C C . MET B 1 217 ? 12.117 6.238 -21.469 1 68.12 217 MET B C 1
ATOM 4690 O O . MET B 1 217 ? 13.086 6.715 -20.875 1 68.12 217 MET B O 1
ATOM 4694 N N . PHE B 1 218 ? 10.891 6.574 -21.344 1 72.75 218 PHE B N 1
ATOM 4695 C CA . PHE B 1 218 ? 10.727 7.867 -20.703 1 72.75 218 PHE B CA 1
ATOM 4696 C C . PHE B 1 218 ? 9.922 7.73 -19.406 1 72.75 218 PHE B C 1
ATOM 4698 O O . PHE B 1 218 ? 9.945 8.617 -18.562 1 72.75 218 PHE B O 1
ATOM 4705 N N . TYR B 1 219 ? 9.359 6.629 -19.25 1 79.06 219 TYR B N 1
ATOM 4706 C CA . TYR B 1 219 ? 8.508 6.438 -18.078 1 79.06 219 TYR B CA 1
ATOM 4707 C C . TYR B 1 219 ? 9.328 6.465 -16.797 1 79.06 219 TYR B C 1
ATOM 4709 O O . TYR B 1 219 ? 9.023 7.211 -15.875 1 79.06 219 TYR B O 1
ATOM 4717 N N . PHE B 1 220 ? 10.406 5.777 -16.875 1 78.94 220 PHE B N 1
ATOM 4718 C CA . PHE B 1 220 ? 11.234 5.645 -15.688 1 78.94 220 PHE B CA 1
ATOM 4719 C C . PHE B 1 220 ? 11.883 6.977 -15.328 1 78.94 220 PHE B C 1
ATOM 4721 O O . PHE B 1 220 ? 11.797 7.426 -14.18 1 78.94 220 PHE B O 1
ATOM 4728 N N . PRO B 1 221 ? 12.375 7.738 -16.188 1 76.94 221 PRO B N 1
ATOM 4729 C CA . PRO B 1 221 ? 12.93 9.055 -15.867 1 76.94 221 PRO B CA 1
ATOM 4730 C C . PRO B 1 221 ? 11.883 10.031 -15.336 1 76.94 221 PRO B C 1
ATOM 4732 O O . PRO B 1 221 ? 12.172 10.844 -14.461 1 76.94 221 PRO B O 1
ATOM 4735 N N . HIS B 1 222 ? 10.734 9.93 -15.898 1 77.38 222 HIS B N 1
ATOM 4736 C CA . HIS B 1 222 ? 9.68 10.828 -15.445 1 77.38 222 HIS B CA 1
ATOM 4737 C C . HIS B 1 222 ? 9.242 10.484 -14.023 1 77.38 222 HIS B C 1
ATOM 4739 O O . HIS B 1 222 ? 9 11.383 -13.211 1 77.38 222 HIS B O 1
ATOM 4745 N N . LYS B 1 223 ? 9.148 9.219 -13.812 1 80.88 223 LYS B N 1
ATOM 4746 C CA . LYS B 1 223 ? 8.836 8.797 -12.453 1 80.88 223 LYS B CA 1
ATOM 4747 C C . LYS B 1 223 ? 9.945 9.18 -11.484 1 80.88 223 LYS B C 1
ATOM 4749 O O . LYS B 1 223 ? 9.68 9.555 -10.344 1 80.88 223 LYS B O 1
ATOM 4754 N N . TYR B 1 224 ? 11.117 9.172 -12 1 82.44 224 TYR B N 1
ATOM 4755 C CA . TYR B 1 224 ? 12.258 9.547 -11.18 1 82.44 224 TYR B CA 1
ATOM 4756 C C . TYR B 1 224 ? 12.211 11.031 -10.836 1 82.44 224 TYR B C 1
ATOM 4758 O O . TYR B 1 224 ? 12.648 11.438 -9.75 1 82.44 224 TYR B O 1
ATOM 4766 N N . GLN B 1 225 ? 11.68 11.828 -11.672 1 81.88 225 GLN B N 1
ATOM 4767 C CA . GLN B 1 225 ? 11.523 13.242 -11.375 1 81.88 225 GLN B CA 1
ATOM 4768 C C . GLN B 1 225 ? 10.641 13.453 -10.148 1 81.88 225 GLN B C 1
ATOM 4770 O O . GLN B 1 225 ? 10.859 14.383 -9.367 1 81.88 225 GLN B O 1
ATOM 4775 N N . MET B 1 226 ? 9.695 12.586 -10.023 1 84.12 226 MET B N 1
ATOM 4776 C CA . MET B 1 226 ? 8.844 12.656 -8.836 1 84.12 226 MET B CA 1
ATOM 4777 C C . MET B 1 226 ? 9.625 12.281 -7.582 1 84.12 226 MET B C 1
ATOM 4779 O O . MET B 1 226 ? 9.391 12.844 -6.512 1 84.12 226 MET B O 1
ATOM 4783 N N . VAL B 1 227 ? 10.539 11.367 -7.77 1 87.44 227 VAL B N 1
ATOM 4784 C CA . VAL B 1 227 ? 11.406 10.984 -6.66 1 87.44 227 VAL B CA 1
ATOM 4785 C C . VAL B 1 227 ? 12.258 12.18 -6.234 1 87.44 227 VAL B C 1
ATOM 4787 O O . VAL B 1 227 ? 12.398 12.453 -5.039 1 87.44 227 VAL B O 1
ATOM 4790 N N . VAL B 1 228 ? 12.742 12.867 -7.199 1 89.12 228 VAL B N 1
ATOM 4791 C CA . VAL B 1 228 ? 13.57 14.039 -6.926 1 89.12 228 VAL B CA 1
ATOM 4792 C C . VAL B 1 228 ? 12.742 15.102 -6.215 1 89.12 228 VAL B C 1
ATOM 4794 O O . VAL B 1 228 ? 13.203 15.719 -5.25 1 89.12 228 VAL B O 1
ATOM 4797 N N . ALA B 1 229 ? 11.547 15.305 -6.688 1 90 229 ALA B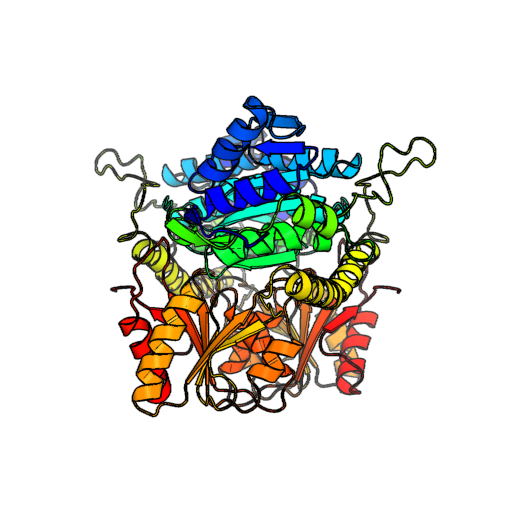 N 1
ATOM 4798 C CA . ALA B 1 229 ? 10.656 16.266 -6.047 1 90 229 ALA B CA 1
ATOM 4799 C C . ALA B 1 229 ? 10.391 15.891 -4.594 1 90 229 ALA B C 1
ATOM 4801 O O . ALA B 1 229 ? 10.406 16.75 -3.711 1 90 229 ALA B O 1
ATOM 4802 N N . MET B 1 230 ? 10.18 14.633 -4.391 1 92.44 230 MET B N 1
ATOM 4803 C CA . MET B 1 230 ? 9.906 14.133 -3.049 1 92.44 230 MET B CA 1
ATOM 4804 C C . MET B 1 230 ? 11.109 14.344 -2.133 1 92.44 230 MET B C 1
ATOM 4806 O O . MET B 1 230 ? 10.945 14.578 -0.934 1 92.44 230 MET B O 1
ATOM 4810 N N . HIS B 1 231 ? 12.266 14.312 -2.68 1 93.44 231 HIS B N 1
ATOM 4811 C CA . HIS B 1 231 ? 13.484 14.523 -1.903 1 93.44 231 HIS B CA 1
ATOM 4812 C C . HIS B 1 231 ? 13.555 15.953 -1.374 1 93.44 231 HIS B C 1
ATOM 4814 O O . HIS B 1 231 ? 14.188 16.203 -0.344 1 93.44 231 HIS B O 1
ATOM 4820 N N . HIS B 1 232 ? 12.852 16.859 -2.041 1 95.62 232 HIS B N 1
ATOM 4821 C CA . HIS B 1 232 ? 12.883 18.266 -1.641 1 95.62 232 HIS B CA 1
ATOM 4822 C C . HIS B 1 232 ? 11.844 18.547 -0.556 1 95.62 232 HIS B C 1
ATOM 4824 O O . HIS B 1 232 ? 11.938 19.547 0.152 1 95.62 232 HIS B O 1
ATOM 4830 N N . VAL B 1 233 ? 10.906 17.688 -0.391 1 97.62 233 VAL B N 1
ATOM 4831 C CA . VAL B 1 233 ? 9.711 17.953 0.404 1 97.62 233 VAL B CA 1
ATOM 4832 C C . VAL B 1 233 ? 10.094 18.156 1.867 1 97.62 233 VAL B C 1
ATOM 4834 O O . VAL B 1 233 ? 9.617 19.094 2.523 1 97.62 233 VAL B O 1
ATOM 4837 N N . PRO B 1 234 ? 11.008 17.297 2.43 1 97.56 234 PRO B N 1
ATOM 4838 C CA . PRO B 1 234 ? 11.305 17.469 3.854 1 97.56 234 PRO B CA 1
ATOM 4839 C C . PRO B 1 234 ? 11.883 18.828 4.184 1 97.56 234 PRO B C 1
ATOM 4841 O O . PRO B 1 234 ? 11.484 19.453 5.172 1 97.56 234 PRO B O 1
ATOM 4844 N N . LYS B 1 235 ? 12.758 19.281 3.385 1 97.62 235 LYS B N 1
ATOM 4845 C CA . LYS B 1 235 ? 13.336 20.609 3.609 1 97.62 235 LYS B CA 1
ATOM 4846 C C . LYS B 1 235 ? 12.289 21.703 3.471 1 97.62 235 LYS B C 1
ATOM 4848 O O . LYS B 1 235 ? 12.195 22.594 4.32 1 97.62 235 LYS B O 1
ATOM 4853 N N . VAL B 1 236 ? 11.523 21.656 2.408 1 98.12 236 VAL B N 1
ATOM 4854 C CA . VAL B 1 236 ? 10.477 22.641 2.164 1 98.12 236 VAL B CA 1
ATOM 4855 C C . VAL B 1 236 ? 9.469 22.625 3.312 1 98.12 236 VAL B C 1
ATOM 4857 O O . VAL B 1 236 ? 9.062 23.672 3.803 1 98.12 236 VAL B O 1
ATOM 4860 N N . ALA B 1 237 ? 9.07 21.391 3.729 1 98.25 237 ALA B N 1
ATOM 4861 C CA . ALA B 1 237 ? 8.109 21.266 4.824 1 98.25 237 ALA B CA 1
ATOM 4862 C C . ALA B 1 237 ? 8.664 21.875 6.109 1 98.25 237 ALA B C 1
ATOM 4864 O O . ALA B 1 237 ? 7.953 22.594 6.812 1 98.25 237 ALA B O 1
ATOM 4865 N N . GLN B 1 238 ? 9.891 21.594 6.402 1 98.06 238 GLN B N 1
ATOM 4866 C CA . GLN B 1 238 ? 10.5 22.141 7.609 1 98.06 238 GLN B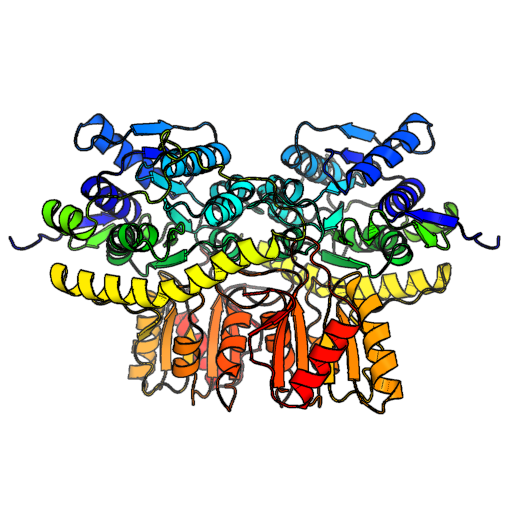 CA 1
ATOM 4867 C C . GLN B 1 238 ? 10.562 23.656 7.555 1 98.06 238 GLN B C 1
ATOM 4869 O O . GLN B 1 238 ? 10.312 24.328 8.555 1 98.06 238 GLN B O 1
ATOM 4874 N N . ASP B 1 239 ? 10.93 24.188 6.422 1 98.38 239 ASP B N 1
ATOM 4875 C CA . ASP B 1 239 ? 10.953 25.625 6.25 1 98.38 239 ASP B CA 1
ATOM 4876 C C . ASP B 1 239 ? 9.562 26.234 6.461 1 98.38 239 ASP B C 1
ATOM 4878 O O . ASP B 1 239 ? 9.422 27.266 7.121 1 98.38 239 ASP B O 1
ATOM 4882 N N . VAL B 1 240 ? 8.586 25.609 5.906 1 98.62 240 VAL B N 1
ATOM 4883 C CA . VAL B 1 240 ? 7.207 26.078 6.047 1 98.62 240 VAL B CA 1
ATOM 4884 C C . VAL B 1 240 ? 6.785 26 7.512 1 98.62 240 VAL B C 1
ATOM 4886 O O . VAL B 1 240 ? 6.125 26.906 8.023 1 98.62 240 VAL B O 1
ATOM 4889 N N . PHE B 1 241 ? 7.125 24.859 8.188 1 98.69 241 PHE B N 1
ATOM 4890 C CA . PHE B 1 241 ? 6.844 24.719 9.609 1 98.69 241 PHE B CA 1
ATOM 4891 C C . PHE B 1 241 ? 7.473 25.859 10.398 1 98.69 241 PHE B C 1
ATOM 4893 O O . PHE B 1 241 ? 6.828 26.438 11.273 1 98.69 241 PHE B O 1
ATOM 4900 N N . ASN B 1 242 ? 8.711 26.156 10.062 1 98.56 242 ASN B N 1
ATOM 4901 C CA . ASN B 1 242 ? 9.414 27.25 10.734 1 98.56 242 ASN B CA 1
ATOM 4902 C C . ASN B 1 242 ? 8.734 28.594 10.492 1 98.56 242 ASN B C 1
ATOM 4904 O O . ASN B 1 242 ? 8.586 29.391 11.422 1 98.56 242 ASN B O 1
ATOM 4908 N N . ASP B 1 243 ? 8.406 28.875 9.32 1 98.56 243 ASP B N 1
ATOM 4909 C CA . ASP B 1 243 ? 7.727 30.125 8.984 1 98.56 243 ASP B CA 1
ATOM 4910 C C . ASP B 1 243 ? 6.387 30.219 9.703 1 98.56 243 ASP B C 1
ATOM 4912 O O . ASP B 1 243 ? 5.988 31.312 10.133 1 98.56 243 ASP B O 1
ATOM 4916 N N . PHE B 1 244 ? 5.695 29.078 9.734 1 98.56 244 PHE B N 1
ATOM 4917 C CA . PHE B 1 244 ? 4.398 29.062 10.406 1 98.56 244 PHE B CA 1
ATOM 4918 C C . PHE B 1 244 ? 4.555 29.375 11.891 1 98.56 244 PHE B C 1
ATOM 4920 O O . PHE B 1 244 ? 3.699 30.031 12.484 1 98.56 244 PHE B O 1
ATOM 4927 N N . GLU B 1 245 ? 5.586 28.844 12.461 1 98.38 245 GLU B N 1
ATOM 4928 C CA . GLU B 1 245 ? 5.867 29.125 13.867 1 98.38 245 GLU B CA 1
ATOM 4929 C C . GLU B 1 245 ? 6.016 30.625 14.117 1 98.38 245 GLU B C 1
ATOM 4931 O O . GLU B 1 245 ? 5.582 31.141 15.148 1 98.38 245 GLU B O 1
ATOM 4936 N N . LYS B 1 246 ? 6.523 31.344 13.227 1 97.75 246 LYS B N 1
ATOM 4937 C CA . LYS B 1 246 ? 6.754 32.781 13.367 1 97.75 246 LYS B CA 1
ATOM 4938 C C . LYS B 1 246 ? 5.434 33.531 13.461 1 97.75 246 LYS B C 1
ATOM 4940 O O . LYS B 1 246 ? 5.348 34.562 14.141 1 97.75 246 LYS B O 1
ATOM 4945 N N . ILE B 1 247 ? 4.43 33.062 12.82 1 96.62 247 ILE B N 1
ATOM 4946 C CA . ILE B 1 247 ? 3.201 33.844 12.75 1 96.62 247 ILE B CA 1
ATOM 4947 C C . ILE B 1 247 ? 2.184 33.281 13.75 1 96.62 247 ILE B C 1
ATOM 4949 O O . ILE B 1 247 ? 1.262 34 14.156 1 96.62 247 ILE B O 1
ATOM 4953 N N . SER B 1 248 ? 2.33 32 14.141 1 96.69 248 SER B N 1
ATOM 4954 C CA . SER B 1 248 ? 1.313 31.359 14.977 1 96.69 248 SER B CA 1
ATOM 4955 C C . SER B 1 248 ? 1.847 31.062 16.375 1 96.69 248 SER B C 1
ATOM 4957 O O . SER B 1 248 ? 1.071 30.875 17.312 1 96.69 248 SER B O 1
ATOM 4959 N N . GLY B 1 249 ? 3.236 30.875 16.484 1 97.06 249 GLY B N 1
ATOM 4960 C CA . GLY B 1 249 ? 3.857 30.438 17.734 1 97.06 249 GLY B CA 1
ATOM 4961 C C . GLY B 1 249 ? 3.799 28.938 17.922 1 97.06 249 GLY B C 1
ATOM 4962 O O . GLY B 1 249 ? 4.34 28.422 18.906 1 97.06 249 GLY B O 1
ATOM 4963 N N . ARG B 1 250 ? 3.145 28.234 17.031 1 97.81 250 ARG B N 1
ATOM 4964 C CA . ARG B 1 250 ? 2.998 26.781 17.156 1 97.81 250 ARG B CA 1
ATOM 4965 C C . ARG B 1 250 ? 4.078 26.047 16.359 1 97.81 250 ARG B C 1
ATOM 4967 O O . ARG B 1 250 ? 4.246 26.281 15.164 1 97.81 250 ARG B O 1
ATOM 4974 N N . LYS B 1 251 ? 4.758 25.141 17.016 1 97.94 251 LYS B N 1
ATOM 4975 C CA . LYS B 1 251 ? 5.91 24.453 16.438 1 97.94 251 LYS B CA 1
ATOM 4976 C C . LYS B 1 251 ? 5.531 23.062 15.945 1 97.94 251 LYS B C 1
ATOM 4978 O O . LYS B 1 251 ? 4.797 22.328 16.609 1 97.94 251 LYS B O 1
ATOM 4983 N N . TYR B 1 252 ? 5.969 22.734 14.773 1 98.38 252 TYR B N 1
ATOM 4984 C CA . TYR B 1 252 ? 5.75 21.438 14.156 1 98.38 252 TYR B CA 1
ATOM 4985 C C . TYR B 1 252 ? 7.07 20.797 13.742 1 98.38 252 TYR B C 1
ATOM 4987 O O . TYR B 1 252 ? 8.047 21.5 13.469 1 98.38 252 TYR B O 1
ATOM 4995 N N . LYS B 1 253 ? 7.129 19.531 13.797 1 98.06 253 LYS B N 1
ATOM 4996 C CA . LYS B 1 253 ? 8.281 18.75 13.352 1 98.06 253 LYS B CA 1
ATOM 4997 C C . LYS B 1 253 ? 7.852 17.656 12.367 1 98.06 253 LYS B C 1
ATOM 4999 O O . LYS B 1 253 ? 6.684 17.266 12.336 1 98.06 253 LYS B O 1
ATOM 5004 N N . ILE B 1 254 ? 8.82 17.234 11.602 1 98.38 254 ILE B N 1
ATOM 5005 C CA . ILE B 1 254 ? 8.578 16.156 10.648 1 98.38 254 ILE B CA 1
ATOM 5006 C C . ILE B 1 254 ? 8.141 14.898 11.398 1 98.38 254 ILE B C 1
ATOM 5008 O O . ILE B 1 254 ? 7.215 14.211 10.969 1 98.38 254 ILE B O 1
ATOM 5012 N N . VAL B 1 255 ? 8.82 14.609 12.469 1 98.69 255 VAL B N 1
ATOM 5013 C CA . VAL B 1 255 ? 8.43 13.578 13.422 1 98.69 255 VAL B CA 1
ATOM 5014 C C . VAL B 1 255 ? 8.25 14.195 14.805 1 98.69 255 VAL B C 1
ATOM 5016 O O . VAL B 1 255 ? 9.188 14.781 15.359 1 98.69 255 VAL B O 1
ATOM 5019 N N . GLU B 1 256 ? 7.043 14.109 15.312 1 98.62 256 GLU B N 1
ATOM 5020 C CA . GLU B 1 256 ? 6.762 14.609 16.656 1 98.62 256 GLU B CA 1
ATOM 5021 C C . GLU B 1 256 ? 7.168 13.602 17.719 1 98.62 256 GLU B C 1
ATOM 5023 O O . GLU B 1 256 ? 6.957 12.398 17.547 1 98.62 256 GLU B O 1
ATOM 5028 N N . GLU B 1 257 ? 7.789 14.078 18.75 1 98.62 257 GLU B N 1
ATOM 5029 C CA . GLU B 1 257 ? 8.242 13.227 19.844 1 98.62 257 GLU B CA 1
ATOM 5030 C C . GLU B 1 257 ? 7.695 13.719 21.188 1 98.62 257 GLU B C 1
ATOM 5032 O O . GLU B 1 257 ? 7.574 14.922 21.406 1 98.62 257 GLU B O 1
ATOM 5037 N N . TYR B 1 258 ? 7.32 12.836 21.984 1 98.75 258 TYR B N 1
ATOM 5038 C CA . TYR B 1 258 ? 6.922 13.109 23.359 1 98.75 258 TYR B CA 1
ATOM 5039 C C . TYR B 1 258 ? 7.648 12.188 24.344 1 98.75 258 TYR B C 1
ATOM 5041 O O . TYR B 1 258 ? 7.387 10.977 24.375 1 98.75 258 TYR B O 1
ATOM 5049 N N . LYS B 1 259 ? 8.633 12.727 25.109 1 98.69 259 LYS B N 1
ATOM 5050 C CA . LYS B 1 259 ? 9.406 12.039 26.125 1 98.69 259 LYS B CA 1
ATOM 5051 C C . LYS B 1 259 ? 10.195 10.875 25.531 1 98.69 259 LYS B C 1
ATOM 5053 O O . LYS B 1 259 ? 10.211 9.781 26.094 1 98.69 259 LYS B O 1
ATOM 5058 N N . CYS B 1 260 ? 10.859 11.117 24.375 1 98.56 260 CYS B N 1
ATOM 5059 C CA . CYS B 1 260 ? 11.578 10.055 23.688 1 98.56 260 CYS B CA 1
ATOM 5060 C C . CYS B 1 260 ? 13.07 10.109 24 1 98.56 260 CYS B C 1
ATOM 5062 O O . CYS B 1 260 ? 13.789 9.125 23.812 1 98.56 260 CYS B O 1
ATOM 5064 N N . ASP B 1 261 ? 13.578 11.234 24.469 1 97.31 261 ASP B N 1
ATOM 5065 C CA . ASP B 1 261 ? 15.016 11.461 24.625 1 97.31 261 ASP B CA 1
ATOM 5066 C C . ASP B 1 261 ? 15.648 10.406 25.516 1 97.31 261 ASP B C 1
ATOM 5068 O O . ASP B 1 261 ? 16.672 9.812 25.172 1 97.31 261 ASP B O 1
ATOM 5072 N N . ASP B 1 262 ? 15.031 10.141 26.641 1 97.75 262 ASP B N 1
ATOM 5073 C CA . ASP B 1 262 ? 15.602 9.195 27.594 1 97.75 262 ASP B CA 1
ATOM 5074 C C . ASP B 1 262 ? 14.82 7.887 27.594 1 97.75 262 ASP B C 1
ATOM 5076 O O . ASP B 1 262 ? 15.016 7.043 28.484 1 97.75 262 ASP B O 1
ATOM 5080 N N . ALA B 1 263 ? 13.898 7.754 26.641 1 98.56 263 ALA B N 1
ATOM 5081 C CA . ALA B 1 263 ? 13.023 6.586 26.641 1 98.56 263 ALA B CA 1
ATOM 5082 C C . ALA B 1 263 ? 13.781 5.328 26.25 1 98.56 263 ALA B C 1
ATOM 5084 O O . ALA B 1 263 ? 14.656 5.367 25.375 1 98.56 263 ALA B O 1
ATOM 5085 N N . GLU B 1 264 ? 13.484 4.254 26.891 1 98.5 264 GLU B N 1
ATOM 5086 C CA . GLU B 1 264 ? 13.984 2.934 26.516 1 98.5 264 GLU B CA 1
ATOM 5087 C C . GLU B 1 264 ? 13.031 2.23 25.547 1 98.5 264 GLU B C 1
ATOM 5089 O O . GLU B 1 264 ? 13.461 1.449 24.703 1 98.5 264 GLU B O 1
ATOM 5094 N N . TYR B 1 265 ? 11.805 2.451 25.797 1 98.62 265 TYR B N 1
ATOM 5095 C CA . TYR B 1 265 ? 10.727 1.938 24.969 1 98.62 265 TYR B CA 1
ATOM 5096 C C . TYR B 1 265 ? 9.953 3.076 24.312 1 98.62 265 TYR B C 1
ATOM 5098 O O . TYR B 1 265 ? 9.555 4.027 24.984 1 98.62 265 TYR B O 1
ATOM 5106 N N . ILE B 1 266 ? 9.789 2.996 23 1 98.75 266 ILE B N 1
ATOM 5107 C CA . ILE B 1 266 ? 9.031 4.055 22.344 1 98.75 266 ILE B CA 1
ATOM 5108 C C . ILE B 1 266 ? 7.945 3.439 21.469 1 98.75 266 ILE B C 1
ATOM 5110 O O . ILE B 1 266 ? 8.141 2.369 20.891 1 98.75 266 ILE B O 1
ATOM 5114 N N . ALA B 1 267 ? 6.82 4.07 21.453 1 98.81 267 ALA B N 1
ATOM 5115 C CA . ALA B 1 267 ? 5.742 3.725 20.531 1 98.81 267 ALA B CA 1
ATOM 5116 C C . ALA B 1 267 ? 5.68 4.707 19.375 1 98.81 267 ALA B C 1
ATOM 5118 O O . ALA B 1 267 ? 5.996 5.891 19.531 1 98.81 267 ALA B O 1
ATOM 5119 N N . ILE B 1 268 ? 5.422 4.258 18.25 1 98.81 268 ILE B N 1
ATOM 5120 C CA . ILE B 1 268 ? 5.184 5.078 17.062 1 98.81 268 ILE B CA 1
ATOM 5121 C C . ILE B 1 268 ? 3.734 4.926 16.609 1 98.81 268 ILE B C 1
ATOM 5123 O O . ILE B 1 268 ? 3.283 3.818 16.312 1 98.81 268 ILE B O 1
ATOM 5127 N N . VAL B 1 269 ? 2.984 5.992 16.578 1 98.38 269 VAL B N 1
ATOM 5128 C CA . VAL B 1 269 ? 1.562 5.996 16.25 1 98.38 269 VAL B CA 1
ATOM 5129 C C . VAL B 1 269 ? 1.274 7.082 15.219 1 98.38 269 VAL B C 1
ATOM 5131 O O . VAL B 1 269 ? 2.174 7.828 14.828 1 98.38 269 VAL B O 1
ATOM 5134 N N . LEU B 1 270 ? 0.018 7.145 14.688 1 97.69 270 LEU B N 1
ATOM 5135 C CA . LEU B 1 270 ? -0.415 8.18 13.766 1 97.69 270 LEU B CA 1
ATOM 5136 C C . LEU B 1 270 ? -1.715 8.82 14.234 1 97.69 270 LEU B C 1
ATOM 5138 O O . LEU B 1 270 ? -2.551 8.164 14.852 1 97.69 270 LEU B O 1
ATOM 5142 N N . GLY B 1 271 ? -1.854 10.07 13.977 1 97.06 271 GLY B N 1
ATOM 5143 C CA . GLY B 1 271 ? -3.135 10.742 14.125 1 97.06 271 GLY B CA 1
ATOM 5144 C C . GLY B 1 271 ? -3.477 11.07 15.562 1 97.06 271 GLY B C 1
ATOM 5145 O O . GLY B 1 271 ? -2.6 11.438 16.344 1 97.06 271 GLY B O 1
ATOM 5146 N N . SER B 1 272 ? -4.711 10.961 15.898 1 96.25 272 SER B N 1
ATOM 5147 C CA . SER B 1 272 ? -5.23 11.375 17.203 1 96.25 272 SER B CA 1
ATOM 5148 C C . SER B 1 272 ? -4.719 10.469 18.312 1 96.25 272 SER B C 1
ATOM 5150 O O . SER B 1 272 ? -4.684 10.867 19.484 1 96.25 272 SER B O 1
ATOM 5152 N N . THR B 1 273 ? -4.289 9.281 17.953 1 96.75 273 THR B N 1
ATOM 5153 C CA . THR B 1 273 ? -3.768 8.336 18.938 1 96.75 273 THR B CA 1
ATOM 5154 C C . THR B 1 273 ? -2.553 8.914 19.656 1 96.75 273 THR B C 1
ATOM 5156 O O . THR B 1 273 ? -2.271 8.555 20.812 1 96.75 273 THR B O 1
ATOM 5159 N N . PHE B 1 274 ? -1.839 9.781 19 1 97.75 274 PHE B N 1
ATOM 5160 C CA . PHE B 1 274 ? -0.671 10.414 19.594 1 97.75 274 PHE B CA 1
ATOM 5161 C C . PHE B 1 2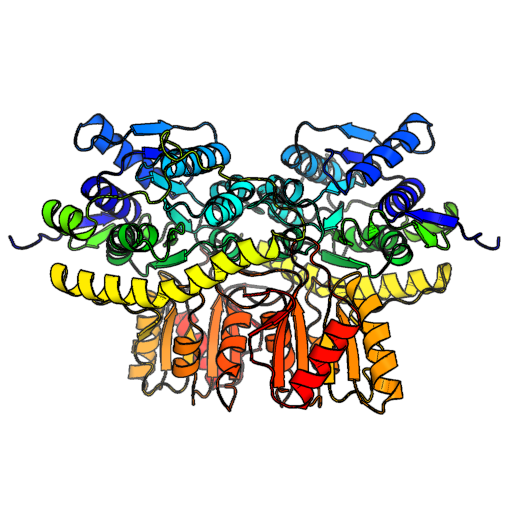74 ? -1.045 11.109 20.906 1 97.75 274 PHE B C 1
ATOM 5163 O O . PHE B 1 274 ? -0.348 10.969 21.906 1 97.75 274 PHE B O 1
ATOM 5170 N N . GLY B 1 275 ? -2.18 11.836 20.906 1 96 275 GLY B N 1
ATOM 5171 C CA . GLY B 1 275 ? -2.66 12.492 22.109 1 96 275 GLY B CA 1
ATOM 5172 C C . GLY B 1 275 ? -3.002 11.523 23.234 1 96 275 GLY B C 1
ATOM 5173 O O . GLY B 1 275 ? -2.619 11.727 24.375 1 96 275 GLY B O 1
ATOM 5174 N N . THR B 1 276 ? -3.682 10.461 22.875 1 95.12 276 THR B N 1
ATOM 5175 C CA . THR B 1 276 ? -4.066 9.453 23.844 1 95.12 276 THR B CA 1
ATOM 5176 C C . THR B 1 276 ? -2.838 8.742 24.406 1 95.12 276 THR B C 1
ATOM 5178 O O . THR B 1 276 ? -2.773 8.445 25.609 1 95.12 276 THR B O 1
ATOM 5181 N N . MET B 1 277 ? -1.904 8.477 23.578 1 97.25 277 MET B N 1
ATOM 5182 C CA . MET B 1 277 ? -0.683 7.785 23.969 1 97.25 277 MET B CA 1
ATOM 5183 C C . MET B 1 277 ? 0.151 8.648 24.906 1 97.25 277 MET B C 1
ATOM 5185 O O . MET B 1 277 ? 0.855 8.125 25.781 1 97.25 277 MET B O 1
ATOM 5189 N N . LYS B 1 278 ? 0.127 9.984 24.688 1 98.19 278 LYS B N 1
ATOM 5190 C CA . LYS B 1 278 ? 0.849 10.883 25.578 1 98.19 278 LYS B CA 1
ATOM 5191 C C . LYS B 1 278 ? 0.374 10.703 27.031 1 98.19 278 LYS B C 1
ATOM 5193 O O . LYS B 1 278 ? 1.182 10.719 27.953 1 98.19 278 LYS B O 1
ATOM 5198 N N . GLU B 1 279 ? -0.917 10.508 27.172 1 97.94 279 GLU B N 1
ATOM 5199 C CA . GLU B 1 279 ? -1.467 10.281 28.5 1 97.94 279 GLU B CA 1
ATOM 5200 C C . GLU B 1 279 ? -0.96 8.969 29.094 1 97.94 279 GLU B C 1
ATOM 5202 O O . GLU B 1 279 ? -0.651 8.898 30.281 1 97.94 279 GLU B O 1
ATOM 5207 N N . ALA B 1 280 ? -0.976 7.926 28.281 1 98.12 280 ALA B N 1
ATOM 5208 C CA . ALA B 1 280 ? -0.448 6.641 28.719 1 98.12 280 ALA B CA 1
ATOM 5209 C C . ALA B 1 280 ? 1.019 6.758 29.125 1 98.12 280 ALA B C 1
ATOM 5211 O O . ALA B 1 280 ? 1.43 6.215 30.156 1 98.12 280 ALA B O 1
ATOM 5212 N N . VAL B 1 281 ? 1.788 7.473 28.344 1 98.69 281 VAL B N 1
ATOM 5213 C CA . VAL B 1 281 ? 3.207 7.688 28.609 1 98.69 281 VAL B CA 1
ATOM 5214 C C . VAL B 1 281 ? 3.379 8.438 29.922 1 98.69 281 VAL B C 1
ATOM 5216 O O . VAL B 1 281 ? 4.219 8.07 30.75 1 98.69 281 VAL B O 1
ATOM 5219 N N . ASP B 1 282 ? 2.551 9.484 30.109 1 98.62 282 ASP B N 1
ATOM 5220 C CA . ASP B 1 282 ? 2.629 10.266 31.328 1 98.62 282 ASP B CA 1
ATOM 5221 C C . ASP B 1 282 ? 2.389 9.391 32.562 1 98.62 282 ASP B C 1
ATOM 5223 O O . ASP B 1 282 ? 3.107 9.5 33.562 1 98.62 282 ASP B O 1
ATOM 5227 N N . GLN B 1 283 ? 1.396 8.57 32.469 1 98.44 283 GLN B N 1
ATOM 5228 C CA . GLN B 1 283 ? 1.076 7.691 33.594 1 98.44 283 GLN B CA 1
ATOM 5229 C C . GLN B 1 283 ? 2.219 6.719 33.875 1 98.44 283 GLN B C 1
ATOM 5231 O O . GLN B 1 283 ? 2.592 6.504 35.031 1 98.44 283 GLN B O 1
ATOM 5236 N N . LEU B 1 284 ? 2.762 6.176 32.875 1 98.5 284 LEU B N 1
ATOM 5237 C CA . LEU B 1 284 ? 3.85 5.219 33.031 1 98.5 284 LEU B CA 1
ATOM 5238 C C . LEU B 1 284 ? 5.113 5.91 33.531 1 98.5 284 LEU B C 1
ATOM 5240 O O . LEU B 1 284 ? 5.859 5.336 34.312 1 98.5 284 LEU B O 1
ATOM 5244 N N . ARG B 1 285 ? 5.352 7.129 33.031 1 98.5 285 ARG B N 1
ATOM 5245 C CA . ARG B 1 285 ? 6.512 7.887 33.5 1 98.5 285 ARG B CA 1
ATOM 5246 C C . ARG B 1 285 ? 6.402 8.211 34.969 1 98.5 285 ARG B C 1
ATOM 5248 O O . ARG B 1 285 ? 7.414 8.25 35.688 1 98.5 285 ARG B O 1
ATOM 5255 N N . LYS B 1 286 ? 5.203 8.5 35.438 1 98.25 286 LYS B N 1
ATOM 5256 C CA . LYS B 1 286 ? 4.977 8.727 36.875 1 98.25 286 LYS B CA 1
ATOM 5257 C C . LYS B 1 286 ? 5.352 7.496 37.688 1 98.25 286 LYS B C 1
ATOM 5259 O O . LYS B 1 286 ? 5.734 7.613 38.844 1 98.25 286 LYS B O 1
ATOM 5264 N N . GLU B 1 287 ? 5.25 6.324 37.031 1 97.94 287 GLU B N 1
ATOM 5265 C CA . GLU B 1 287 ? 5.621 5.07 37.688 1 97.94 287 GLU B CA 1
ATOM 5266 C C . GLU B 1 287 ? 7.113 4.789 37.531 1 97.94 287 GLU B C 1
ATOM 5268 O O . GLU B 1 287 ? 7.602 3.742 37.969 1 97.94 287 GLU B O 1
ATOM 5273 N N . GLY B 1 288 ? 7.82 5.699 36.844 1 97.69 288 GLY B N 1
ATOM 5274 C CA . GLY B 1 288 ? 9.266 5.559 36.688 1 97.69 288 GLY B CA 1
ATOM 5275 C C . GLY B 1 288 ? 9.664 4.828 35.438 1 97.69 288 GLY B C 1
ATOM 5276 O O . GLY B 1 288 ? 10.844 4.504 35.25 1 97.69 288 GLY B O 1
ATOM 5277 N N . LYS B 1 289 ? 8.711 4.562 34.594 1 98.12 289 LYS B N 1
ATOM 5278 C CA . LYS B 1 289 ? 9.016 3.855 33.344 1 98.12 289 LYS B CA 1
ATOM 5279 C C . LYS B 1 289 ? 9.562 4.809 32.281 1 98.12 289 LYS B C 1
ATOM 5281 O O . LYS B 1 289 ? 9.062 5.93 32.125 1 98.12 289 LYS B O 1
ATOM 5286 N N . LYS B 1 290 ? 10.578 4.41 31.578 1 98.5 290 LYS B N 1
ATOM 5287 C CA . LYS B 1 290 ? 11.203 5.227 30.547 1 98.5 290 LYS B CA 1
ATOM 5288 C C . LYS B 1 290 ? 10.594 4.949 29.172 1 98.5 290 LYS B C 1
ATOM 5290 O O . LYS B 1 290 ? 11.227 4.324 28.312 1 98.5 290 LYS B O 1
ATOM 5295 N N . VAL B 1 291 ? 9.461 5.43 29.016 1 98.75 291 VAL B N 1
ATOM 5296 C CA . VAL B 1 291 ? 8.727 5.195 27.781 1 98.75 291 VAL B CA 1
ATOM 5297 C C . VAL B 1 291 ? 8.445 6.527 27.094 1 98.75 291 VAL B C 1
ATOM 5299 O O . VAL B 1 291 ? 8.5 7.586 27.719 1 98.75 291 VAL B O 1
ATOM 5302 N N . GLY B 1 292 ? 8.305 6.527 25.797 1 98.81 292 GLY B N 1
ATOM 5303 C CA . GLY B 1 292 ? 7.945 7.684 25 1 98.81 292 GLY B CA 1
ATOM 5304 C C . GLY B 1 292 ? 7.074 7.328 23.812 1 98.81 292 GLY B C 1
ATOM 5305 O O . GLY B 1 292 ? 6.766 6.156 23.578 1 98.81 292 GLY B O 1
ATOM 5306 N N . VAL B 1 293 ? 6.578 8.336 23.156 1 98.88 293 VAL B N 1
ATOM 5307 C CA . VAL B 1 293 ? 5.75 8.117 21.969 1 98.88 293 VAL B CA 1
ATOM 5308 C C . VAL B 1 293 ? 6.109 9.148 20.891 1 98.88 293 VAL B C 1
ATOM 5310 O O . VAL B 1 293 ? 6.5 10.273 21.203 1 98.88 293 VAL B O 1
ATOM 5313 N N . ALA B 1 294 ? 6.094 8.703 19.672 1 98.88 294 ALA B N 1
ATOM 5314 C CA . ALA B 1 294 ? 6.375 9.578 18.531 1 98.88 294 ALA B CA 1
ATOM 5315 C C . ALA B 1 294 ? 5.324 9.406 17.438 1 98.88 294 ALA B C 1
ATOM 5317 O O . ALA B 1 294 ? 4.605 8.398 17.406 1 98.88 294 ALA B O 1
ATOM 5318 N N . MET B 1 295 ? 5.188 10.383 16.562 1 98.62 295 MET B N 1
ATOM 5319 C CA . MET B 1 295 ? 4.262 10.375 15.438 1 98.62 295 MET B CA 1
ATOM 5320 C C . MET B 1 295 ? 4.887 11.023 14.211 1 98.62 295 MET B C 1
ATOM 5322 O O . MET B 1 295 ? 5.195 12.211 14.219 1 98.62 295 MET B O 1
ATOM 5326 N N . PRO B 1 296 ? 5.117 10.25 13.172 1 98.5 296 PRO B N 1
ATOM 5327 C CA . PRO B 1 296 ? 5.465 10.898 11.906 1 98.5 296 PRO B CA 1
ATOM 5328 C C . PRO B 1 296 ? 4.379 11.852 11.406 1 98.5 296 PRO B C 1
ATOM 5330 O O . PRO B 1 296 ? 3.373 11.406 10.852 1 98.5 296 PRO B O 1
ATOM 5333 N N . ARG B 1 297 ? 4.605 13.141 11.609 1 98.31 297 ARG B N 1
ATOM 5334 C CA . ARG B 1 297 ? 3.691 14.148 11.078 1 98.31 297 ARG B CA 1
ATOM 5335 C C . ARG B 1 297 ? 3.646 14.094 9.555 1 98.31 297 ARG B C 1
ATOM 5337 O O . ARG B 1 297 ? 2.572 14.188 8.953 1 98.31 297 ARG B O 1
ATOM 5344 N N . MET B 1 298 ? 4.82 14.086 9.023 1 97.94 298 MET B N 1
ATOM 5345 C CA . MET B 1 298 ? 4.965 13.82 7.594 1 97.94 298 MET B CA 1
ATOM 5346 C C . MET B 1 298 ? 5.129 12.32 7.336 1 97.94 298 MET B C 1
ATOM 5348 O O . MET B 1 298 ? 6.191 11.758 7.594 1 97.94 298 MET B O 1
ATOM 5352 N N . PHE B 1 299 ? 4.129 11.664 6.867 1 97.94 299 PHE B N 1
ATOM 5353 C CA . PHE B 1 299 ? 4.152 10.234 6.582 1 97.94 299 PHE B CA 1
ATOM 5354 C C . PHE B 1 299 ? 4.785 9.961 5.223 1 97.94 299 PHE B C 1
ATOM 5356 O O . PHE B 1 299 ? 5.48 8.961 5.047 1 97.94 299 PHE B O 1
ATOM 5363 N N . ARG B 1 300 ? 4.473 10.781 4.309 1 98 300 ARG B N 1
ATOM 5364 C CA . ARG B 1 300 ? 5.109 10.773 2.994 1 98 300 ARG B CA 1
ATOM 5365 C C . ARG B 1 300 ? 5.57 12.172 2.604 1 98 300 ARG B C 1
ATOM 5367 O O . ARG B 1 300 ? 4.809 13.133 2.709 1 98 300 ARG B O 1
ATOM 5374 N N . PRO B 1 301 ? 6.809 12.305 2.201 1 97.69 301 PRO B N 1
ATOM 5375 C CA . PRO B 1 301 ? 7.852 11.281 2.146 1 97.69 301 PRO B CA 1
ATOM 5376 C C . PRO B 1 301 ? 8.18 10.703 3.521 1 97.69 301 PRO B C 1
ATOM 5378 O O . PRO B 1 301 ? 8.164 11.422 4.52 1 97.69 301 PRO B O 1
ATOM 5381 N N . TRP B 1 302 ? 8.445 9.375 3.52 1 97.69 302 TRP B N 1
ATOM 5382 C CA . TRP B 1 302 ? 8.766 8.656 4.75 1 97.69 302 TRP B CA 1
ATOM 5383 C C . TRP B 1 302 ? 10.016 9.227 5.406 1 97.69 302 TRP B C 1
ATOM 5385 O O . TRP B 1 302 ? 11.047 9.398 4.746 1 97.69 302 TRP B O 1
ATOM 5395 N N . PRO B 1 303 ? 9.93 9.641 6.656 1 97.88 303 PRO B N 1
ATOM 5396 C CA . PRO B 1 303 ? 11.055 10.297 7.32 1 97.88 303 PRO B CA 1
ATOM 5397 C C . PRO B 1 303 ? 12.086 9.305 7.863 1 97.88 303 PRO B C 1
ATOM 5399 O O . PRO B 1 303 ? 12.266 9.203 9.078 1 97.88 303 PRO B O 1
ATOM 5402 N N . ILE B 1 304 ? 12.859 8.734 7.023 1 97.62 304 ILE B N 1
ATOM 5403 C CA . ILE B 1 304 ? 13.781 7.648 7.324 1 97.62 304 ILE B CA 1
ATOM 5404 C C . ILE B 1 304 ? 14.828 8.125 8.328 1 97.62 304 ILE B C 1
ATOM 5406 O O . ILE B 1 304 ? 15.039 7.492 9.359 1 97.62 304 ILE B O 1
ATOM 5410 N N . ALA B 1 305 ? 15.438 9.266 8.094 1 96.94 305 ALA B N 1
ATOM 5411 C CA . ALA B 1 305 ? 16.531 9.766 8.922 1 96.94 305 ALA B CA 1
ATOM 5412 C C . ALA B 1 305 ? 16.031 10.102 10.328 1 96.94 305 ALA B C 1
ATOM 5414 O O . ALA B 1 305 ? 16.703 9.766 11.32 1 96.94 305 ALA B O 1
ATOM 5415 N N . GLU B 1 306 ? 14.898 10.758 10.398 1 98 306 GLU B N 1
ATOM 5416 C CA . GLU B 1 306 ? 14.336 11.148 11.695 1 98 306 GLU B CA 1
ATOM 5417 C C . GLU B 1 306 ? 13.969 9.922 12.531 1 98 306 GLU B C 1
ATOM 5419 O O . GLU B 1 306 ? 14.227 9.891 13.734 1 98 306 GLU B O 1
ATOM 5424 N N . LEU B 1 307 ? 13.398 8.922 11.883 1 98.5 307 LEU B N 1
ATOM 5425 C CA . LEU B 1 307 ? 12.984 7.719 12.594 1 98.5 307 LEU B CA 1
ATOM 5426 C C . LEU B 1 307 ? 14.195 6.895 13.016 1 98.5 307 LEU B C 1
ATOM 5428 O O . LEU B 1 307 ? 14.195 6.309 14.102 1 98.5 307 LEU B O 1
ATOM 5432 N N . ALA B 1 308 ? 15.18 6.801 12.117 1 98.25 308 ALA B N 1
ATOM 5433 C CA . ALA B 1 308 ? 16.406 6.109 12.484 1 98.25 308 ALA B CA 1
ATOM 5434 C C . ALA B 1 308 ? 17.031 6.719 13.742 1 98.25 308 ALA B C 1
ATOM 5436 O O . ALA B 1 308 ? 17.391 5.996 14.672 1 98.25 308 ALA B O 1
ATOM 5437 N N . LYS B 1 309 ? 17.109 8.039 13.742 1 98.06 309 LYS B N 1
ATOM 5438 C CA . LYS B 1 309 ? 17.672 8.742 14.898 1 98.06 309 LYS B CA 1
ATOM 5439 C C . LYS B 1 309 ? 16.828 8.477 16.156 1 98.06 309 LYS B C 1
ATOM 5441 O O . LYS B 1 309 ? 17.391 8.242 17.234 1 98.06 309 LYS B O 1
ATOM 5446 N N . LEU B 1 310 ? 15.547 8.492 16 1 98.38 310 LEU B N 1
ATOM 5447 C CA . LEU B 1 310 ? 14.609 8.273 17.094 1 98.38 310 LEU B CA 1
ATOM 5448 C C . LEU B 1 310 ? 14.805 6.891 17.719 1 98.38 310 LEU B C 1
ATOM 5450 O O . LEU B 1 310 ? 14.719 6.738 18.938 1 98.38 310 LEU B O 1
ATOM 5454 N N . MET B 1 311 ? 15.078 5.887 16.906 1 98.38 311 MET B N 1
ATOM 5455 C CA . MET B 1 311 ? 15.07 4.496 17.359 1 98.38 311 MET B CA 1
ATOM 5456 C C . MET B 1 311 ? 16.453 4.078 17.844 1 98.38 311 MET B C 1
ATOM 5458 O O . MET B 1 311 ? 16.609 3.006 18.438 1 98.38 311 MET B O 1
ATOM 5462 N N . LYS B 1 312 ? 17.484 4.91 17.594 1 97.94 312 LYS B N 1
ATOM 5463 C CA . LYS B 1 312 ? 18.859 4.582 17.953 1 97.94 312 LYS B CA 1
ATOM 5464 C C . LYS B 1 312 ? 18.984 4.348 19.453 1 97.94 312 LYS B C 1
ATOM 5466 O O . LYS B 1 312 ? 18.609 5.199 20.266 1 97.94 312 LYS B O 1
ATOM 5471 N N . GLY B 1 313 ? 19.438 3.188 19.812 1 96.94 313 GLY B N 1
ATOM 5472 C CA . GLY B 1 313 ? 19.766 2.9 21.203 1 96.94 313 GLY B CA 1
ATOM 5473 C C . GLY B 1 313 ? 18.547 2.469 22.016 1 96.94 313 GLY B C 1
ATOM 5474 O O . GLY B 1 313 ? 18.672 2.18 23.203 1 96.94 313 GLY B O 1
ATOM 5475 N N . LYS B 1 314 ? 17.375 2.463 21.453 1 98.25 314 LYS B N 1
ATOM 5476 C CA . LYS B 1 314 ? 16.188 2.031 22.188 1 98.25 314 LYS B CA 1
ATOM 5477 C C . LYS B 1 314 ? 16.203 0.521 22.391 1 98.25 314 LYS B C 1
ATOM 5479 O O . LYS B 1 314 ? 16.703 -0.23 21.562 1 98.25 314 LYS B O 1
ATOM 5484 N N . LYS B 1 315 ? 15.633 0.106 23.516 1 98 315 LYS B N 1
ATOM 5485 C CA . LYS B 1 315 ? 15.484 -1.32 23.797 1 98 315 LYS B CA 1
ATOM 5486 C C . LYS B 1 315 ? 14.406 -1.946 22.906 1 98 315 LYS B C 1
ATOM 5488 O O . LYS B 1 315 ? 14.57 -3.066 22.422 1 98 315 LYS B O 1
ATOM 5493 N N . ALA B 1 316 ? 13.281 -1.259 22.781 1 98.44 316 ALA B N 1
ATOM 5494 C CA . ALA B 1 316 ? 12.188 -1.769 21.969 1 98.44 316 ALA B CA 1
ATOM 5495 C C . ALA B 1 316 ? 11.398 -0.627 21.328 1 98.44 316 ALA B C 1
ATOM 5497 O O . ALA B 1 316 ? 11.328 0.47 21.891 1 98.44 316 ALA B O 1
ATOM 5498 N N . VAL B 1 317 ? 10.914 -0.886 20.188 1 98.75 317 VAL B N 1
ATOM 5499 C CA . VAL B 1 317 ? 10.047 0.029 19.453 1 98.75 317 VAL B CA 1
ATOM 5500 C C . VAL B 1 317 ? 8.719 -0.652 19.156 1 98.75 317 VAL B C 1
ATOM 5502 O O . VAL B 1 317 ? 8.688 -1.763 18.625 1 98.75 317 VAL B O 1
ATOM 5505 N N . ILE B 1 318 ? 7.668 -0.035 19.562 1 98.81 318 ILE B N 1
ATOM 5506 C CA . ILE B 1 318 ? 6.312 -0.532 19.359 1 98.81 318 ILE B CA 1
ATOM 5507 C C . ILE B 1 318 ? 5.629 0.28 18.25 1 98.81 318 ILE B C 1
ATOM 5509 O O . ILE B 1 318 ? 5.414 1.484 18.406 1 98.81 318 ILE B O 1
ATOM 5513 N N . VAL B 1 319 ? 5.383 -0.328 17.141 1 98.75 319 VAL B N 1
ATOM 5514 C CA . VAL B 1 319 ? 4.684 0.344 16.047 1 98.75 319 VAL B CA 1
ATOM 5515 C C . VAL B 1 319 ? 3.199 -0.007 16.078 1 98.75 319 VAL B C 1
ATOM 5517 O O . VAL B 1 319 ? 2.828 -1.179 15.977 1 98.75 319 VAL B O 1
ATOM 5520 N N . MET B 1 320 ? 2.389 0.964 16.219 1 97.88 320 MET B N 1
ATOM 5521 C CA . MET B 1 320 ? 0.95 0.749 16.344 1 97.88 320 MET B CA 1
ATOM 5522 C C . MET B 1 320 ? 0.23 1.163 15.07 1 97.88 320 MET B C 1
ATOM 5524 O O . MET B 1 320 ? 0.226 2.342 14.703 1 97.88 320 MET B O 1
ATOM 5528 N N . ASP B 1 321 ? -0.369 0.204 14.414 1 96.69 321 ASP B N 1
ATOM 5529 C CA . ASP B 1 321 ? -1.062 0.429 13.148 1 96.69 321 ASP B CA 1
ATOM 5530 C C . ASP B 1 321 ? -2.576 0.379 13.336 1 96.69 321 ASP B C 1
ATOM 5532 O O . ASP B 1 321 ? -3.113 -0.614 13.828 1 96.69 321 ASP B O 1
ATOM 5536 N N . LYS B 1 322 ? -3.244 1.453 12.922 1 94.25 322 LYS B N 1
ATOM 5537 C CA . LYS B 1 322 ? -4.703 1.48 12.961 1 94.25 322 LYS B CA 1
ATOM 5538 C C . LYS B 1 322 ? -5.297 0.973 11.656 1 94.25 322 LYS B C 1
ATOM 5540 O O . LYS B 1 322 ? -6.246 1.56 11.125 1 94.25 322 LYS B O 1
ATOM 5545 N N . HIS B 1 323 ? -4.633 0.082 11.039 1 89.25 323 HIS B N 1
ATOM 5546 C CA . HIS B 1 323 ? -5.074 -0.618 9.836 1 89.25 323 HIS B CA 1
ATOM 5547 C C . HIS B 1 323 ? -4.344 -1.946 9.672 1 89.25 323 HIS B C 1
ATOM 5549 O O . HIS B 1 323 ? -3.289 -2.158 10.273 1 89.25 323 HIS B O 1
ATOM 5555 N N . LEU B 1 324 ? -5.016 -2.805 8.992 1 84.25 324 LEU B N 1
ATOM 5556 C CA . LEU B 1 324 ? -4.488 -4.137 8.727 1 84.25 324 LEU B CA 1
ATOM 5557 C C . LEU B 1 324 ? -4.137 -4.301 7.254 1 84.25 324 LEU B C 1
ATOM 5559 O O . LEU B 1 324 ? -4.934 -3.949 6.379 1 84.25 324 LEU B O 1
ATOM 5563 N N . SER B 1 325 ? -2.92 -4.586 6.996 1 88.5 325 SER B N 1
ATOM 5564 C CA . SER B 1 325 ? -2.625 -5.246 5.727 1 88.5 325 SER B CA 1
ATOM 5565 C C . SER B 1 325 ? -2.879 -6.746 5.809 1 88.5 325 SER B C 1
ATOM 5567 O O . SER B 1 325 ? -2.025 -7.5 6.281 1 88.5 325 SER B O 1
ATOM 5569 N N . ILE B 1 326 ? -4.004 -7.137 5.367 1 86.88 326 ILE B N 1
ATOM 5570 C CA . ILE B 1 326 ? -4.445 -8.508 5.594 1 86.88 326 ILE B CA 1
ATOM 5571 C C . ILE B 1 326 ? -3.465 -9.477 4.938 1 86.88 326 ILE B C 1
ATOM 5573 O O . ILE B 1 326 ? -3.209 -9.391 3.734 1 86.88 326 ILE B O 1
ATOM 5577 N N . GLY B 1 327 ? -2.893 -10.32 5.766 1 90.75 327 GLY B N 1
ATOM 5578 C CA . GLY B 1 327 ? -1.934 -11.297 5.27 1 90.75 327 GLY B CA 1
ATOM 5579 C C . GLY B 1 327 ? -0.492 -10.859 5.438 1 90.75 327 GLY B C 1
ATOM 5580 O O . GLY B 1 327 ? 0.423 -11.492 4.914 1 90.75 327 GLY B O 1
ATOM 5581 N N . SER B 1 328 ? -0.278 -9.734 6.082 1 94.81 328 SER B N 1
ATOM 5582 C CA . SER B 1 328 ? 1.062 -9.219 6.348 1 94.81 328 SER B CA 1
ATOM 5583 C C . SER B 1 328 ? 1.102 -8.414 7.645 1 94.81 328 SER B C 1
ATOM 5585 O O . SER B 1 328 ? 0.353 -8.703 8.578 1 94.81 328 SER B O 1
ATOM 5587 N N . TYR B 1 329 ? 2.096 -7.578 7.816 1 95.81 329 TYR B N 1
ATOM 5588 C CA . TYR B 1 329 ? 2.213 -6.656 8.938 1 95.81 329 TYR B CA 1
ATOM 5589 C C . TYR B 1 329 ? 1.262 -5.477 8.781 1 95.81 329 TYR B C 1
ATOM 5591 O O . TYR B 1 329 ? 0.573 -5.359 7.762 1 95.81 329 TYR B O 1
ATOM 5599 N N . GLY B 1 330 ? 1.129 -4.73 9.875 1 95.62 330 GLY B N 1
ATOM 5600 C CA . GLY B 1 330 ? 0.552 -3.418 9.633 1 95.62 330 GLY B CA 1
ATOM 5601 C C . GLY B 1 330 ? 1.325 -2.609 8.609 1 95.62 330 GLY B C 1
ATOM 5602 O O . GLY B 1 330 ? 2.525 -2.82 8.414 1 95.62 330 GLY B O 1
ATOM 5603 N N . PRO B 1 331 ? 0.697 -1.723 7.941 1 95.25 331 PRO B N 1
ATOM 5604 C CA . PRO B 1 331 ? 1.33 -1.039 6.812 1 95.25 331 PRO B CA 1
ATOM 5605 C C . PRO B 1 331 ? 2.508 -0.165 7.238 1 95.25 331 PRO B C 1
ATOM 5607 O O . PRO B 1 331 ? 3.445 0.034 6.461 1 95.25 331 PRO B O 1
ATOM 5610 N N . MET B 1 332 ? 2.494 0.386 8.43 1 97.12 332 MET B N 1
ATOM 5611 C CA . MET B 1 332 ? 3.561 1.281 8.867 1 97.12 332 MET B CA 1
ATOM 5612 C C . MET B 1 332 ? 4.727 0.491 9.453 1 97.12 332 MET B C 1
ATOM 5614 O O . MET B 1 332 ? 5.883 0.892 9.32 1 97.12 332 MET B O 1
ATOM 5618 N N . PHE B 1 333 ? 4.465 -0.666 10.016 1 98.31 333 PHE B N 1
ATOM 5619 C CA . PHE B 1 333 ? 5.426 -1.454 10.781 1 98.31 333 PHE B CA 1
ATOM 5620 C C . PHE B 1 333 ? 6.648 -1.788 9.93 1 98.31 333 PHE B C 1
ATOM 5622 O O . PHE B 1 333 ? 7.781 -1.489 10.32 1 98.31 333 PHE B O 1
ATOM 5629 N N . PRO B 1 334 ? 6.5 -2.35 8.711 1 97.88 334 PRO B N 1
ATOM 5630 C CA . PRO B 1 334 ? 7.691 -2.705 7.938 1 97.88 334 PRO B CA 1
ATOM 5631 C C . PRO B 1 334 ? 8.539 -1.49 7.57 1 97.88 334 PRO B C 1
ATOM 5633 O O . PRO B 1 334 ? 9.773 -1.593 7.492 1 97.88 334 PRO B O 1
ATOM 5636 N N . GLU B 1 335 ? 7.941 -0.414 7.332 1 97.56 335 GLU B N 1
ATOM 5637 C CA . GLU B 1 335 ? 8.695 0.783 6.965 1 97.56 335 GLU B CA 1
ATOM 5638 C C . GLU B 1 335 ? 9.516 1.306 8.141 1 97.56 335 GLU B C 1
ATOM 5640 O O . GLU B 1 335 ? 10.633 1.792 7.957 1 97.56 335 GLU B O 1
ATOM 5645 N N . VAL B 1 336 ? 8.922 1.234 9.344 1 98.62 336 VAL B N 1
ATOM 5646 C CA . VAL B 1 336 ? 9.664 1.629 10.539 1 98.62 336 VAL B CA 1
ATOM 5647 C C . VAL B 1 336 ? 10.867 0.709 10.734 1 98.62 336 VAL B C 1
ATOM 5649 O O . VAL B 1 336 ? 11.969 1.174 11.039 1 98.62 336 VAL B O 1
ATOM 5652 N N . VAL B 1 337 ? 10.656 -0.598 10.539 1 98.38 337 VAL B N 1
ATOM 5653 C CA . VAL B 1 337 ? 11.742 -1.566 10.664 1 98.38 337 VAL B CA 1
ATOM 5654 C C . VAL B 1 337 ? 12.859 -1.226 9.68 1 98.38 337 VAL B C 1
ATOM 5656 O O . VAL B 1 337 ? 14.031 -1.227 10.047 1 98.38 337 VAL B O 1
ATOM 5659 N N . ALA B 1 338 ? 12.453 -0.912 8.461 1 98.12 338 ALA B N 1
ATOM 5660 C CA . ALA B 1 338 ? 13.438 -0.6 7.426 1 98.12 338 ALA B CA 1
ATOM 5661 C C . ALA B 1 338 ? 14.242 0.649 7.789 1 98.12 338 ALA B C 1
ATOM 5663 O O . ALA B 1 338 ? 15.438 0.729 7.512 1 98.12 338 ALA B O 1
ATOM 5664 N N . ALA B 1 339 ? 13.562 1.616 8.375 1 98.19 339 ALA B N 1
ATOM 5665 C CA . ALA B 1 339 ? 14.242 2.846 8.773 1 98.19 339 ALA B CA 1
ATOM 5666 C C . ALA B 1 339 ? 15.32 2.561 9.82 1 98.19 339 ALA B C 1
ATOM 5668 O O . ALA B 1 339 ? 16.359 3.232 9.852 1 98.19 339 ALA B O 1
ATOM 5669 N N . ALA B 1 340 ? 15.125 1.573 10.609 1 97.62 340 ALA B N 1
ATOM 5670 C CA . ALA B 1 340 ? 16.062 1.225 11.68 1 97.62 340 ALA B CA 1
ATOM 5671 C C . ALA B 1 340 ? 17.344 0.63 11.109 1 97.62 340 ALA B C 1
ATOM 5673 O O . ALA B 1 340 ? 18.359 0.551 11.812 1 97.62 340 ALA B O 1
ATOM 5674 N N . LEU B 1 341 ? 17.344 0.222 9.844 1 96.38 341 LEU B N 1
ATOM 5675 C CA . LEU B 1 341 ? 18.516 -0.343 9.195 1 96.38 341 LEU B CA 1
ATOM 5676 C C . LEU B 1 341 ? 19.641 0.68 9.133 1 96.38 341 LEU B C 1
ATOM 5678 O O . LEU B 1 341 ? 20.812 0.315 8.953 1 96.38 341 LEU B O 1
ATOM 5682 N N . GLU B 1 342 ? 19.234 1.942 9.195 1 95.5 342 GLU B N 1
ATOM 5683 C CA . GLU B 1 342 ? 20.25 2.996 9.141 1 95.5 342 GLU B CA 1
ATOM 5684 C C . GLU B 1 342 ? 21.156 2.959 10.367 1 95.5 342 GLU B C 1
ATOM 5686 O O . GLU B 1 342 ? 22.219 3.564 10.375 1 95.5 342 GLU B O 1
ATOM 5691 N N . ASN B 1 343 ? 20.688 2.279 11.383 1 95.44 343 ASN B N 1
ATOM 5692 C CA . ASN B 1 343 ? 21.453 2.17 12.617 1 95.44 343 ASN B CA 1
ATOM 5693 C C . ASN B 1 343 ? 22.297 0.897 12.648 1 95.44 343 ASN B C 1
ATOM 5695 O O . ASN B 1 343 ? 22.031 -0.041 11.891 1 95.44 343 ASN B O 1
ATOM 5699 N N . GLU B 1 344 ? 23.234 0.857 13.492 1 91.19 344 GLU B N 1
ATOM 5700 C CA . GLU B 1 344 ? 24.125 -0.294 13.625 1 91.19 344 GLU B CA 1
ATOM 5701 C C . GLU B 1 344 ? 23.406 -1.466 14.297 1 91.19 344 GLU B C 1
ATOM 5703 O O . GLU B 1 344 ? 23.719 -2.627 14.023 1 91.19 344 GLU B O 1
ATOM 5708 N N . SER B 1 345 ? 22.531 -1.104 15.148 1 92.19 345 SER B N 1
ATOM 5709 C CA . SER B 1 345 ? 21.812 -2.135 15.883 1 92.19 345 SER B CA 1
ATOM 5710 C C . SER B 1 345 ? 20.297 -1.952 15.742 1 92.19 345 SER B C 1
ATOM 5712 O O . SER B 1 345 ? 19.812 -0.826 15.617 1 92.19 345 SER B O 1
ATOM 5714 N N . MET B 1 346 ? 19.625 -3.08 15.766 1 94.06 346 MET B N 1
ATOM 5715 C CA . MET B 1 346 ? 18.172 -3.105 15.664 1 94.06 346 MET B CA 1
ATOM 5716 C C . MET B 1 346 ? 17.531 -3.273 17.047 1 94.06 346 MET B C 1
ATOM 5718 O O . MET B 1 346 ? 17.891 -4.188 17.781 1 94.06 346 MET B O 1
ATOM 5722 N N . PRO B 1 347 ? 16.672 -2.324 17.422 1 96.5 347 PRO B N 1
ATOM 5723 C CA . PRO B 1 347 ? 15.906 -2.617 18.625 1 96.5 347 PRO B CA 1
ATOM 5724 C C . PRO B 1 347 ? 14.914 -3.762 18.438 1 96.5 347 PRO B C 1
ATOM 5726 O O . PRO B 1 347 ? 14.695 -4.211 17.297 1 96.5 347 PRO B O 1
ATOM 5729 N N . LYS B 1 348 ? 14.422 -4.297 19.578 1 97.12 348 LYS B N 1
ATOM 5730 C CA . LYS B 1 348 ? 13.281 -5.199 19.438 1 97.12 348 LYS B CA 1
ATOM 5731 C C . LYS B 1 348 ? 12.078 -4.477 18.859 1 97.12 348 LYS B C 1
ATOM 5733 O O . LYS B 1 348 ? 11.805 -3.324 19.203 1 97.12 348 LYS B O 1
ATOM 5738 N N . MET B 1 349 ? 11.508 -5.039 17.906 1 98 349 MET B N 1
ATOM 5739 C CA . MET B 1 349 ? 10.422 -4.383 17.172 1 98 349 MET B CA 1
ATOM 5740 C C . MET B 1 349 ? 9.117 -5.152 17.344 1 98 349 MET B C 1
ATOM 5742 O O . MET B 1 349 ? 9.078 -6.367 17.141 1 98 349 MET B O 1
ATOM 5746 N N . TYR B 1 350 ? 8.031 -4.477 17.656 1 98.38 350 TYR B N 1
ATOM 5747 C CA . TYR B 1 350 ? 6.723 -5.098 17.859 1 98.38 350 TYR B CA 1
ATOM 5748 C C . TYR B 1 350 ? 5.645 -4.355 17.078 1 98.38 350 TYR B C 1
ATOM 5750 O O . TYR B 1 350 ? 5.637 -3.121 17.047 1 98.38 350 TYR B O 1
ATOM 5758 N N . ASN B 1 351 ? 4.809 -5.094 16.406 1 98.25 351 ASN B N 1
ATOM 5759 C CA . ASN B 1 351 ? 3.664 -4.547 15.695 1 98.25 351 ASN B CA 1
ATOM 5760 C C . ASN B 1 351 ? 2.363 -4.754 16.469 1 98.25 351 ASN B C 1
ATOM 5762 O O . ASN B 1 351 ? 2.047 -5.875 16.859 1 98.25 351 ASN B O 1
ATOM 5766 N N . TYR B 1 352 ? 1.64 -3.734 16.734 1 97.12 352 TYR B N 1
ATOM 5767 C CA . TYR B 1 352 ? 0.314 -3.814 17.344 1 97.12 352 TYR B CA 1
ATOM 5768 C C . TYR B 1 352 ? -0.747 -3.252 16.406 1 97.12 352 TYR B C 1
ATOM 5770 O O . TYR B 1 352 ? -0.693 -2.08 16.016 1 97.12 352 TYR B O 1
ATOM 5778 N N . ILE B 1 353 ? -1.67 -4.055 16 1 94.94 353 ILE B N 1
ATOM 5779 C CA . ILE B 1 353 ? -2.846 -3.637 15.25 1 94.94 353 ILE B CA 1
ATOM 5780 C C . ILE B 1 353 ? -3.992 -3.324 16.203 1 94.94 353 ILE B C 1
ATOM 5782 O O . ILE B 1 353 ? -4.316 -4.133 17.078 1 94.94 353 ILE B O 1
ATOM 5786 N N . TYR B 1 354 ? -4.594 -2.127 15.953 1 93.19 354 TYR B N 1
ATOM 5787 C CA . TYR B 1 354 ? -5.582 -1.714 16.953 1 93.19 354 TYR B CA 1
ATOM 5788 C C . TYR B 1 354 ? -6.602 -0.764 16.328 1 93.19 354 TYR B C 1
ATOM 5790 O O . TYR B 1 354 ? -6.402 -0.256 15.227 1 93.19 354 TYR B O 1
ATOM 5798 N N . GLY B 1 355 ? -7.711 -0.62 16.938 1 89.44 355 GLY B N 1
ATOM 5799 C CA . GLY B 1 355 ? -8.633 0.479 16.719 1 89.44 355 GLY B CA 1
ATOM 5800 C C . GLY B 1 355 ? -9.289 0.431 15.344 1 89.44 355 GLY B C 1
ATOM 5801 O O . GLY B 1 355 ? -9.68 1.466 14.797 1 89.44 355 GLY B O 1
ATOM 5802 N N . LEU B 1 356 ? -9.445 -0.721 14.805 1 87.44 356 LEU B N 1
ATOM 5803 C CA . LEU B 1 356 ? -10.039 -0.81 13.477 1 87.44 356 LEU B CA 1
ATOM 5804 C C . LEU B 1 356 ? -11.523 -0.445 13.523 1 87.44 356 LEU B C 1
ATOM 5806 O O . LEU B 1 356 ? -12.242 -0.877 14.422 1 87.44 356 LEU B O 1
ATOM 5810 N N . GLY B 1 357 ? -11.906 0.369 12.625 1 85.94 357 GLY B N 1
ATOM 5811 C CA . GLY B 1 357 ? -13.305 0.744 12.492 1 85.94 357 GLY B CA 1
ATOM 5812 C C . GLY B 1 357 ? -13.852 1.445 13.719 1 85.94 357 GLY B C 1
ATOM 5813 O O . GLY B 1 357 ? -15 1.213 14.117 1 85.94 357 GLY B O 1
ATOM 5814 N N . GLY B 1 358 ? -12.969 2.125 14.383 1 83 358 GLY B N 1
ATOM 5815 C CA . GLY B 1 358 ? -13.414 2.9 15.531 1 83 358 GLY B CA 1
ATOM 5816 C C . GLY B 1 358 ? -13.453 2.094 16.812 1 83 358 GLY B C 1
ATOM 5817 O O . GLY B 1 358 ? -14.039 2.529 17.812 1 83 358 GLY B O 1
ATOM 5818 N N . ALA B 1 359 ? -12.891 0.876 16.781 1 82.88 359 ALA B N 1
ATOM 5819 C CA . ALA B 1 359 ? -12.828 0.094 18.016 1 82.88 359 ALA B CA 1
ATOM 5820 C C . ALA B 1 359 ? -12.156 0.885 19.141 1 82.88 359 ALA B C 1
ATOM 5822 O O . ALA B 1 359 ? -11.164 1.583 18.906 1 82.88 359 ALA B O 1
ATOM 5823 N N . ASP B 1 360 ? -12.656 0.752 20.25 1 78.19 360 ASP B N 1
ATOM 5824 C CA . ASP B 1 360 ? -12.172 1.54 21.375 1 78.19 360 ASP B CA 1
ATOM 5825 C C . ASP B 1 360 ? -10.797 1.058 21.844 1 78.19 360 ASP B C 1
ATOM 5827 O O . ASP B 1 360 ? -10.539 -0.148 21.891 1 78.19 360 ASP B O 1
ATOM 5831 N N . THR B 1 361 ? -9.992 1.946 22.016 1 87.25 361 THR B N 1
ATOM 5832 C CA . THR B 1 361 ? -8.688 1.73 22.641 1 87.25 361 THR B CA 1
ATOM 5833 C C . THR B 1 361 ? -8.414 2.783 23.703 1 87.25 361 THR B C 1
ATOM 5835 O O . THR B 1 361 ? -8.219 3.959 23.391 1 87.25 361 THR B O 1
ATOM 5838 N N . MET B 1 362 ? -8.367 2.328 24.859 1 90.19 362 MET B N 1
ATOM 5839 C CA . MET B 1 362 ? -8.258 3.234 26 1 90.19 362 MET B CA 1
ATOM 5840 C C . MET B 1 362 ? -6.801 3.422 26.406 1 90.19 362 MET B C 1
ATOM 5842 O O . MET B 1 362 ? -5.93 2.67 25.969 1 90.19 362 MET B O 1
ATOM 5846 N N . VAL B 1 363 ? -6.602 4.383 27.25 1 95.25 363 VAL B N 1
ATOM 5847 C CA . VAL B 1 363 ? -5.277 4.66 27.797 1 95.25 363 VAL B CA 1
ATOM 5848 C C . VAL B 1 363 ? -4.738 3.412 28.5 1 95.25 363 VAL B C 1
ATOM 5850 O O . VAL B 1 363 ? -3.557 3.082 28.359 1 95.25 363 VAL B O 1
ATOM 5853 N N . SER B 1 364 ? -5.617 2.719 29.141 1 95.12 364 SER B N 1
ATOM 5854 C CA . SER B 1 364 ? -5.227 1.505 29.844 1 95.12 364 SER B CA 1
ATOM 5855 C C . SER B 1 364 ? -4.711 0.441 28.875 1 95.12 364 SER B C 1
ATOM 5857 O O . SER B 1 364 ? -3.822 -0.338 29.234 1 95.12 364 SER B O 1
ATOM 5859 N N . ASP B 1 365 ? -5.289 0.387 27.703 1 94.88 365 ASP B N 1
ATOM 5860 C CA . ASP B 1 365 ? -4.836 -0.561 26.688 1 94.88 365 ASP B CA 1
ATOM 5861 C C . ASP B 1 365 ? -3.408 -0.249 26.25 1 94.88 365 ASP B C 1
ATOM 5863 O O . ASP B 1 365 ? -2.586 -1.155 26.109 1 94.88 365 ASP B O 1
ATOM 5867 N N . PHE B 1 366 ? -3.145 0.999 26.094 1 95.75 366 PHE B N 1
ATOM 5868 C CA . PHE B 1 366 ? -1.813 1.417 25.672 1 95.75 366 PHE B CA 1
ATOM 5869 C C . PHE B 1 366 ? -0.789 1.15 26.766 1 95.75 366 PHE B C 1
ATOM 5871 O O . PHE B 1 366 ? 0.349 0.772 26.484 1 95.75 366 PHE B O 1
ATOM 5878 N N . ILE B 1 367 ? -1.23 1.383 28 1 97.56 367 ILE B N 1
ATOM 5879 C CA . ILE B 1 367 ? -0.369 1.061 29.125 1 97.56 367 ILE B CA 1
ATOM 5880 C C . ILE B 1 367 ? -0.041 -0.43 29.109 1 97.56 367 ILE B C 1
ATOM 5882 O O . ILE B 1 367 ? 1.114 -0.819 29.312 1 97.56 367 ILE B O 1
ATOM 5886 N N . SER B 1 368 ? -1.042 -1.207 28.844 1 96.94 368 SER B N 1
ATOM 5887 C CA . SER B 1 368 ? -0.847 -2.654 28.844 1 96.94 368 SER B CA 1
ATOM 5888 C C . SER B 1 368 ? 0.123 -3.072 27.734 1 96.94 368 SER B C 1
ATOM 5890 O O . SER B 1 368 ? 0.871 -4.039 27.906 1 96.94 368 SER B O 1
ATOM 5892 N N . VAL B 1 369 ? 0.12 -2.396 26.641 1 97.5 369 VAL B N 1
ATOM 5893 C CA . VAL B 1 369 ? 1.023 -2.682 25.531 1 97.5 369 VAL B CA 1
ATOM 5894 C C . VAL B 1 369 ? 2.471 -2.514 25.984 1 97.5 369 VAL B C 1
ATOM 5896 O O . VAL B 1 369 ? 3.299 -3.404 25.781 1 97.5 369 VAL B O 1
ATOM 5899 N N . PHE B 1 370 ? 2.779 -1.374 26.625 1 98.19 370 PHE B N 1
ATOM 5900 C CA . PHE B 1 370 ? 4.129 -1.129 27.109 1 98.19 370 PHE B CA 1
ATOM 5901 C C . PHE B 1 370 ? 4.535 -2.189 28.125 1 98.19 370 PHE B C 1
ATOM 5903 O O . PHE B 1 370 ? 5.664 -2.684 28.109 1 98.19 370 PHE B O 1
ATOM 5910 N N . ARG B 1 371 ? 3.631 -2.562 29.016 1 97.69 371 ARG B N 1
ATOM 5911 C CA . ARG B 1 371 ? 3.922 -3.545 30.047 1 97.69 371 ARG B CA 1
ATOM 5912 C C . ARG B 1 371 ? 4.203 -4.918 29.438 1 97.69 371 ARG B C 1
ATOM 5914 O O . ARG B 1 371 ? 5.121 -5.613 29.875 1 97.69 371 ARG B O 1
ATOM 5921 N N . ASP B 1 372 ? 3.365 -5.297 28.469 1 97.56 372 ASP B N 1
ATOM 5922 C CA . ASP B 1 372 ? 3.559 -6.586 27.812 1 97.56 372 ASP B CA 1
ATOM 5923 C C . ASP B 1 372 ? 4.926 -6.656 27.141 1 97.56 372 ASP B C 1
ATOM 5925 O O . ASP B 1 372 ? 5.594 -7.691 27.188 1 97.56 372 ASP B O 1
ATOM 5929 N N . VAL B 1 373 ? 5.32 -5.559 26.5 1 97.75 373 VAL B N 1
ATOM 5930 C CA . VAL B 1 373 ? 6.609 -5.516 25.812 1 97.75 373 VAL B CA 1
ATOM 5931 C C . VAL B 1 373 ? 7.742 -5.562 26.828 1 97.75 373 VAL B C 1
ATOM 5933 O O . VAL B 1 373 ? 8.711 -6.301 26.656 1 97.75 373 VAL B O 1
ATOM 5936 N N . GLU B 1 374 ? 7.625 -4.793 27.875 1 96.62 374 GLU B N 1
ATOM 5937 C CA . GLU B 1 374 ? 8.641 -4.754 28.922 1 96.62 374 GLU B CA 1
ATOM 5938 C C . GLU B 1 374 ? 8.828 -6.121 29.562 1 96.62 374 GLU B C 1
ATOM 5940 O O . GLU B 1 374 ? 9.945 -6.52 29.891 1 96.62 374 GLU B O 1
ATOM 5945 N N . LYS B 1 375 ? 7.734 -6.848 29.734 1 96.31 375 LYS B N 1
ATOM 5946 C CA . LYS B 1 375 ? 7.758 -8.141 30.422 1 96.31 375 LYS B CA 1
ATOM 5947 C C . LYS B 1 375 ? 8.133 -9.258 29.453 1 96.31 375 LYS B C 1
ATOM 5949 O O . LYS B 1 375 ? 8.242 -10.422 29.859 1 96.31 375 LYS B O 1
ATOM 5954 N N . GLY B 1 376 ? 8.211 -8.953 28.188 1 95.62 376 GLY B N 1
ATOM 5955 C CA . GLY B 1 376 ? 8.586 -9.961 27.203 1 95.62 376 GLY B CA 1
ATOM 5956 C C . GLY B 1 376 ? 7.422 -10.844 26.797 1 95.62 376 GLY B C 1
ATOM 5957 O O . GLY B 1 376 ? 7.629 -11.961 26.297 1 95.62 376 GLY B O 1
ATOM 5958 N N . LYS B 1 377 ? 6.223 -10.336 26.906 1 95.88 377 LYS B N 1
ATOM 5959 C CA . LYS B 1 377 ? 5.023 -11.109 26.594 1 95.88 377 LYS B CA 1
ATOM 5960 C C . LYS B 1 377 ? 4.527 -10.82 25.188 1 95.88 377 LYS B C 1
ATOM 5962 O O . LYS B 1 377 ? 3.73 -11.578 24.625 1 95.88 377 LYS B O 1
ATOM 5967 N N . ALA B 1 378 ? 4.949 -9.766 24.641 1 96.38 378 ALA B N 1
ATOM 5968 C CA . ALA B 1 378 ? 4.453 -9.352 23.328 1 96.38 378 ALA B CA 1
ATOM 5969 C C . ALA B 1 378 ? 5 -10.25 22.219 1 96.38 378 ALA B C 1
ATOM 5971 O O . ALA B 1 378 ? 6.164 -10.648 22.25 1 96.38 378 ALA B O 1
ATOM 5972 N N . LYS B 1 379 ? 4.105 -10.625 21.328 1 95.31 379 LYS B N 1
ATOM 5973 C CA . LYS B 1 379 ? 4.516 -11.281 20.078 1 95.31 379 LYS B CA 1
ATOM 5974 C C . LYS B 1 379 ? 4.98 -10.258 19.047 1 95.31 379 LYS B C 1
ATOM 5976 O O . LYS B 1 379 ? 4.938 -9.047 19.297 1 95.31 379 LYS B O 1
ATOM 5981 N N . ARG B 1 380 ? 5.57 -10.695 18 1 95.38 380 ARG B N 1
ATOM 5982 C CA . ARG B 1 380 ? 5.977 -9.781 16.953 1 95.38 380 ARG B CA 1
ATOM 5983 C C . ARG B 1 380 ? 4.781 -9.008 16.391 1 95.38 380 ARG B C 1
ATOM 5985 O O . ARG B 1 380 ? 4.852 -7.793 16.203 1 95.38 380 ARG B O 1
ATOM 5992 N N . ILE B 1 381 ? 3.705 -9.742 16.078 1 95.12 381 ILE B N 1
ATOM 5993 C CA . ILE B 1 381 ? 2.445 -9.156 15.633 1 95.12 381 ILE B CA 1
ATOM 5994 C C . ILE B 1 381 ? 1.366 -9.383 16.688 1 95.12 381 ILE B C 1
ATOM 5996 O O . ILE B 1 381 ? 1.109 -10.523 17.094 1 95.12 381 ILE B O 1
ATOM 6000 N N . ASN B 1 382 ? 0.781 -8.297 17.172 1 95.31 382 ASN B N 1
ATOM 6001 C CA . ASN B 1 382 ? -0.247 -8.352 18.203 1 95.31 382 ASN B CA 1
ATOM 6002 C C . ASN B 1 382 ? -1.53 -7.656 17.766 1 95.31 382 ASN B C 1
ATOM 6004 O O . ASN B 1 382 ? -1.488 -6.711 16.969 1 95.31 382 ASN B O 1
ATOM 6008 N N . TYR B 1 383 ? -2.666 -8.125 18.172 1 92.5 383 TYR B N 1
ATOM 6009 C CA . TYR B 1 383 ? -3.977 -7.523 17.938 1 92.5 383 TYR B CA 1
ATOM 6010 C C . TYR B 1 383 ? -4.602 -7.051 19.25 1 92.5 383 TYR B C 1
ATOM 6012 O O . TYR B 1 383 ? -4.961 -7.863 20.109 1 92.5 383 TYR B O 1
ATOM 6020 N N . LEU B 1 384 ? -4.633 -5.777 19.359 1 92.06 384 LEU B N 1
ATOM 6021 C CA . LEU B 1 384 ? -5.113 -5.172 20.594 1 92.06 384 LEU B CA 1
ATOM 6022 C C . LEU B 1 384 ? -6.617 -4.934 20.531 1 92.06 384 LEU B C 1
ATOM 6024 O O . LEU B 1 384 ? -7.102 -4.219 19.656 1 92.06 384 LEU B O 1
ATOM 6028 N N . GLY B 1 385 ? -7.328 -5.516 21.375 1 83.62 385 GLY B N 1
ATOM 6029 C CA . GLY B 1 385 ? -8.75 -5.246 21.5 1 83.62 385 GLY B CA 1
ATOM 6030 C C . GLY B 1 385 ? -9.617 -6.246 20.75 1 83.62 385 GLY B C 1
ATOM 6031 O O . GLY B 1 385 ? -10.836 -6.074 20.656 1 83.62 385 GLY B O 1
ATOM 6032 N N . VAL B 1 386 ? -9 -7.203 20.062 1 78.69 386 VAL B N 1
ATOM 6033 C CA . VAL B 1 386 ? -9.812 -8.188 19.359 1 78.69 386 VAL B CA 1
ATOM 6034 C C . VAL B 1 386 ? -10.062 -9.391 20.266 1 78.69 386 VAL B C 1
ATOM 6036 O O . VAL B 1 386 ? -9.133 -9.898 20.906 1 78.69 386 VAL B O 1
ATOM 6039 N N . LYS B 1 387 ? -11.312 -9.516 20.75 1 64.06 387 LYS B N 1
ATOM 6040 C CA . LYS B 1 387 ? -11.68 -10.68 21.562 1 64.06 387 LYS B CA 1
ATOM 6041 C C . LYS B 1 387 ? -11.828 -11.922 20.688 1 64.06 387 LYS B C 1
ATOM 6043 O O . LYS B 1 387 ? -12.508 -11.883 19.656 1 64.06 387 LYS B O 1
ATOM 6048 N N . GLU B 1 388 ? -10.867 -12.836 20.75 1 53.5 388 GLU B N 1
ATOM 6049 C CA . GLU B 1 388 ? -11 -14.078 20 1 53.5 388 GLU B CA 1
ATOM 6050 C C . GLU B 1 388 ? -12.297 -14.805 20.359 1 53.5 388 GLU B C 1
ATOM 6052 O O . GLU B 1 388 ? -12.789 -14.688 21.484 1 53.5 388 GLU B O 1
#

Foldseek 3Di:
DAQDKDWDFQLVLLLVLCLLQQWAEEEEDDDPPNNSNLVNNVVCVVVVSHNHHYDYDPALLVRLVVQLQCQLQQTAYEYEDEAVRLVSVQVCLLQSQLLLGEYEYEYAAFFHPDPDFRFWFHVRVLVSQVSLEWEFAAQASQRLNLCSLLSLQLCQPPLASGYYYRYATGPPRRGDTDIYRDADSVVSNVLSDDRDDDNRCPPPVDHDDTPDDDPPVCVVVSVVSSVSSLVCRQVSSQVSQVVSCVRPVDHDHQKAKDQQPQAQEEEEEGYNVQVQLNVLVVVVVVVVHRYIYMYRRTPPVPPLVVLLVSCPPHQEYEYEHQDDPPPDARSVQVVSQVSVVVYPDGHHYAYEHECHSNQDDHSVQSNVVVVCVVVVNGDRYYYGPDDD/DQQDKDWDFQLVLLLVLCLLQQWAEEEEDDDPPNNSNLVNNVVCVVVVSHNHHYDYDPALLVRLVVQLQCQLQQTAYEYEDEAVRLVSVQVCLLQSQLLLGEYEYEYAAFFHPDPDFRFWFHVRVLVSQVSLEWEFAAQASQRLNLCSLLSLQLCQPPLASGYYYRYATGPPRRGDTDIYRDADSVVSNVLSDDRDDDNRCPPPVDHDDTPDDDPPVCPVVSVVSSVSSLVCRQVSSQVSQVVSCVRPVDHDHQKAKDQQPQAQEEEEEGYNVQVQLNVLVVVVVVVVHRYIYMYRRTPPVPPLVVLLVSQPPHQEYEYEHQDDPPPDARSVQVVSQVSVVVYPDGHHYAYEHECHSNQDDHSVQSNVVVVCVVVVNGDRYYYGPDDD

Nearest PDB structures (foldseek):
  9bt4-assembly2_A  TM=9.729E-01  e=1.312E-42  Methanosarcina acetivorans C2A
  5c4i-assembly1_D  TM=9.657E-01  e=3.113E-40  Moorella thermoacetica ATCC 39073
  6cio-assembly2_D  TM=9.395E-01  e=2.298E-32  Moorella thermoacetica ATCC 39073
  6cin-assembly1_B  TM=9.264E-01  e=1.035E-32  Moorella thermoacetica ATCC 39073
  6cin-assembly3_E  TM=9.264E-01  e=5.402E-32  Moorella thermoacetica ATCC 39073

Secondary structure (DSSP, 8-state):
-----EEEEHHHHHHHHHHHH--SEEEE---TTTHHHHHHHHHHHHTTS---EEEE-SSHHHHHHHHHHHHHTT--EEEEE-HHHHHHTTTHHHHHHHTT---EEEEEE-PPSSSB--S--SHHHHHTTTSS-EEEE-SSHHHHHHHHHHHHHHHH-TTT---EEEEEETTTTSS-EEEE-PPPHHHHHHHH-----SS-TT-TTS----S-B--HHHHHHHHHHHHHHHHHHHHHHHHHHHHHHHHH-----SEEEES-TT-SEEEE--TTHHHHHHHHHHHHHHTT--EEEEEESEEES--HHHHHHHHTT-SEEEEEESS--TTSS-SSHHHHHHHGGGSSSPPEEEEEEE-GGG----HHHHHHHHHHHHTT---SEEEET---/-----EEEEHHHHHHHHHHHH--SEEEE---TTTHHHHHHHHHHHHTTS---EEEE-SSHHHHHHHHHHHHHTT--EEEEE-HHHHHHTTTHHHHHHHTT---EEEEEE-PPSSSB--S--SHHHHHTTTSS-EEEE-SSHHHHHHHHHHHHHHHH-TTT---EEEEEETTTTTT-EEEE-PPPHHHHHHHH-----SS-TT-TTS----S-B--HHHHHHHHHHHHHHHHHHHHHHHHHHHHHHHHH-----SEEEES-TT-SEEEE--TTHHHHHHHHHHHHHHTT--EEEEEESEEES--HHHHHHHHTT-SEEEEEESS--TTSS-SSHHHHHHHGGGSSSPPEEEEEE--GGG----HHHHHHHHHHHHTT---SEEETT---

Solvent-accessible surface area (backbone atoms only — not comparable to full-atom values): 37337 Å² total; per-residue (Å²): 130,85,65,63,70,44,78,42,24,20,25,50,30,36,26,49,36,46,52,39,60,44,42,46,32,34,30,33,43,83,38,76,54,29,34,50,22,55,52,51,37,49,48,38,40,75,69,61,71,34,85,40,49,73,42,81,43,95,33,39,44,49,21,49,50,48,38,44,52,42,19,36,52,49,35,48,25,36,37,52,29,18,16,57,39,46,31,50,22,39,51,47,44,27,29,36,25,53,62,43,32,35,31,40,31,39,32,22,22,9,22,43,44,40,44,35,30,72,27,18,20,39,45,30,58,63,60,48,56,48,32,39,43,34,30,34,47,15,51,43,38,52,44,36,22,50,44,52,48,52,42,50,40,48,11,57,33,85,69,39,22,26,23,26,38,40,32,34,37,15,70,54,28,36,64,33,71,37,77,29,71,57,76,56,47,68,55,46,35,61,69,49,50,80,87,70,62,85,77,26,52,66,34,73,89,59,75,59,84,78,71,48,77,29,55,38,84,44,33,39,52,55,52,45,48,52,41,54,21,39,68,42,40,64,60,51,45,50,52,50,31,52,56,45,22,75,78,70,69,53,83,67,52,60,59,39,73,44,62,47,89,78,24,38,34,36,36,38,36,60,32,42,53,45,59,49,47,50,54,26,34,52,55,40,40,75,74,68,43,47,42,18,39,31,28,53,25,32,53,28,45,45,53,43,68,63,49,20,62,67,48,57,88,25,60,31,38,38,30,46,21,38,30,69,20,41,38,60,58,35,73,58,40,23,50,55,51,41,24,34,63,79,38,95,63,75,45,49,65,30,33,34,34,35,36,33,24,45,28,79,75,51,49,67,54,53,42,46,50,54,50,31,50,74,71,66,65,57,54,58,73,38,67,55,79,61,76,130,128,85,66,64,70,44,78,42,25,20,25,51,31,36,25,50,37,46,51,39,60,44,42,46,30,34,30,33,43,83,39,75,55,30,34,48,22,55,52,51,36,47,48,38,41,76,70,60,72,35,85,38,49,74,42,80,42,95,34,38,42,50,20,50,51,49,38,43,51,42,18,35,53,48,34,49,26,36,37,53,29,18,18,56,39,47,31,50,21,40,52,48,45,29,28,36,25,53,61,43,32,33,32,40,32,40,33,22,22,9,22,42,46,41,42,36,29,72,27,18,20,40,46,32,59,62,62,47,57,47,32,40,42,34,29,35,47,14,52,44,36,51,44,35,23,50,46,53,47,52,40,50,39,47,13,58,32,86,70,40,22,24,22,26,36,41,32,34,37,15,71,53,28,36,63,33,72,40,77,28,69,56,75,56,48,68,56,46,36,62,69,48,50,78,86,72,63,85,77,26,53,67,33,71,88,58,76,59,86,78,73,49,76,28,56,39,84,44,34,40,50,54,53,45,50,52,43,55,21,40,67,42,38,63,60,50,45,51,51,49,32,52,55,46,22,74,77,70,71,54,84,67,52,61,60,40,72,45,62,46,88,78,25,38,34,35,35,40,35,59,31,44,52,45,57,49,46,49,53,26,35,52,56,39,39,76,74,68,42,47,42,18,38,33,28,53,25,33,52,28,44,46,52,42,69,63,50,18,62,68,49,56,88,25,60,31,39,37,30,47,22,37,32,71,21,42,36,60,58,35,74,58,39,23,51,54,50,41,24,33,64,79,39,96,64,74,46,48,66,30,33,34,33,34,35,32,24,46,26,79,74,52,48,67,54,54,41,47,51,56,51,31,50,74,71,66,66,57,54,57,74,38,66,54,80,60,76,128

InterPro domains:
  IPR002880 Pyruvate flavodoxin/ferredoxin oxidoreductase, pyrimidine binding domain [PF01855] (18-241)
  IPR002880 Pyruvate flavodoxin/ferredoxin oxidoreductase, pyrimidine binding domain [cd07034] (10-170)
  IPR009014 Transketolase C-terminal/Pyruvate-ferredoxin oxidoreductase domain II [G3DSA:3.40.50.920] (254-387)
  IPR009014 Transketolase C-terminal/Pyruvate-ferredoxin oxidoreductase domain II [SSF52922] (254-384)
  IPR029061 Thiamin diphosphate-binding fold [SSF52518] (6-252)
  IPR033412 Pyruvate:ferredoxin oxidoreductase, core domain II [PF17147] (263-365)
  IPR050722 Pyruvate:ferredoxin/flavodoxin oxidoreductase [PTHR32154] (2-387)

Organism: NCBI:txid1577791

Radius of gyration: 25.6 Å; Cα contacts (8 Å, |Δi|>4): 1855; chains: 2; bounding box: 66×82×68 Å

pLDDT: mean 91.75, std 11.08, range [44.12, 98.88]